Protein 5WY5 (pdb70)

Sequence (425 aa):
GPRSQKQLELKVSELVQFLLIKDQKKIPIKRADILKHVIGDYKDIFPDLFKRAAERLQYVFGYKLVELEPKSNTYILINTLEPVEMRQGTPTTGLLMIVLGLIFMKGNTLKETEAWDFLRRLPKKLITEDFVRQRYLEYRYEFQWGPRTNLELSKMKVLKFVAKVHNQDPKDWPAQYCEALADEENRARGVMTDVHRRFLQLLMTHGVLEEWDVKRLQTHCYKVHNATVDKLEDFINNINSVLESLYIEIKRGVTEDDGRPIYALVNLATTSISKMATDFAENELDLFRKALELIIDSETGFASSTNILNLVDQLKGKKMRKKEAEQVLQKFVQNKWLIEKEGEFTLHGRAILEMEQYIRETYPDAVKICNICHSLLIQGQSCETCGIRMHLPCVAKYFQSNAEPRCPHCNDYWPHEIPKVFDPE

Foldseek 3Di:
DDADPVNLVVLLVQLLVVQVVVQVVVNWAALVNSCVPGCVPVVVCVVVSVVSNQCCNCPVVNWHWDDPDVVNSITHTDHPDDDDLDAVGDPCVVVVLVVCLVCLQPPQKDDPPVVVVVPVVVVPPVVVVVCCVAQWDADPRMTHGHDRPVVPDASVSSQCVVCVVVPHRPPSPVVPVVVSVVVVVVVVD/DDDDPLRVVLVVVLVVQQKAFPVVSVVSSVVSCVVVPDDGPDVVVVQVVSQVVCVVVQWGFDWDADLPAGTIMTGTAHNDQALLVVVVPVDAQQLSVLVVLLQVCLQLPQASKAALVVSQVCQVVGDHDHDHSVVVVVSQVVCCVRQQWDDDPRIIHGGPSVCRHHQSVVCVPPVPRWAAAPVRRGTHRHADAAPVPRHTHRLLSLQVVCPPPPFDADPVPRHTGDDDRDHHDDDD

Secondary structure (DSSP, 8-state):
----HHHHHHHHHHHHSSEEEHHHHHHHHHHHHHH-------HHHHHHHHHHHHGGGTEEEEEEE-TTT--EEEEEEESSS-TTHHHHTTS-HHHHHHHHHHHHHHHHSSSS-EEHHHHHGGGTT-SSS---HHHHHHHHHHHHHTTSEEEETTEEEE-HHHHHHHHHHHHHH-TTT--B-TTT-SB-SS-EE-SSS--EE-HHHHHHHTTT-SS-B-TTT--B--S--PPPP---/----HHHHHHHHHHHHHHHHHHHHHT-PEEHHHHIIIIIGGGGGGHHHHHHHHHHHHHHHH-EEEEESSTT-SEEEEEE-S---------HHHHHHHHHHHHHHHTTT-B-HHHHHHHHHH--HHHHHHHHHHHT-EE----EE--HHHHTT--HHHHHHHHHHHHS--SSSHHHHHHHHHHHHHHHH-

InterPro domains:
  IPR001841 Zinc finger, RING-type [PS50089] (191-232)
  IPR002219 Protein kinase C-like, phorbol ester/diacylglycerol-binding domain [PS50081] (176-228)
  IPR011513 Non-structural maintenance of chromosomes element 1 [PF07574] (15-176)
  IPR011513 Non-structural maintenance of chromosomes element 1 [PTHR20973] (9-250)
  IPR013083 Zinc finger, RING/FYVE/PHD-type [G3DSA:3.30.40.10] (189-246)
  IPR014857 Non-structural maintenance of chromosomes element 1, RING C4HC3-type [PF08746] (191-231)
  IPR014857 Non-structural maintenance of chromosomes element 1, RING C4HC3-type [cd16493] (189-235)
  IPR036388 Winged helix-like DNA-binding domain superfamily [G3DSA:1.10.10.10] (91-188)

Solvent-accessible surface area: 23961 Å² total; per-residue (Å²): 92,129,53,62,135,112,74,30,31,49,31,6,5,78,1,1,23,19,0,16,18,44,16,97,158,143,58,52,5,120,101,72,61,0,61,156,99,9,2,34,99,35,125,106,49,22,92,75,0,38,154,79,0,26,80,53,0,62,72,0,0,0,31,115,24,44,51,82,114,122,201,28,84,25,29,47,9,75,63,65,11,80,109,144,54,62,149,243,66,81,114,56,35,28,68,12,6,54,16,7,1,29,3,2,68,137,57,53,45,19,150,47,92,76,24,90,99,47,27,135,164,125,129,13,49,135,47,28,102,62,13,40,224,70,48,1,63,48,115,222,120,72,18,68,32,7,85,98,11,67,162,74,14,13,52,25,88,0,1,97,41,9,4,158,102,109,74,59,48,80,142,26,0,72,92,27,59,90,59,0,48,63,16,62,106,98,122,99,255,71,126,20,52,40,3,8,29,41,0,0,4,35,0,25,98,90,9,15,18,52,52,106,50,0,72,116,16,0,42,81,3,29,146,67,109,144,73,128,53,49,104,4,101,95,1,12,91,45,0,35,53,10,0,112,43,0,44,5,48,4,61,132,11,78,16,19,53,63,8,103,19,8,17,0,5,2,21,90,36,60,96,3,63,50,24,5,36,27,61,21,48,102,4,20,25,1,0,12,54,30,0,6,61,54,0,4,104,25,113,71,0,25,8,26,29,85,92,0,14,87,44,9,108,110,18,106,26,164,154,2,142,88,136,70,0,89,131,5,2,87,87,0,43,66,55,66,3,2,42,69,109,162,32,66,5,2,7,31,12,20,0,20,10,1,9,31,38,36,1,74,128,64,42,87,150,29,29,20,79,0,39,71,69,109,44,4,4,4,22,34,28,27,7,134,91,30,50,38,76,0,15,36,29,11,0,1,154,106,5,96,123,82,110,87,23,83,0,49,116,66,82,56,129,18,68,56,139,43,34,185,60,85,95,116,184

Organism: Homo sapiens (NCBI:txid9606)

B-factor: mean 103.86, std 34.7, range [35.06, 316.31]

Radius of gyration: 24.89 Å; Cα contacts (8 Å, |Δi|>4): 593; chains: 2; bounding box: 63×69×51 Å

Nearest PDB structures (foldseek):
  5wy5-assembly1_A  TM=1.004E+00  e=4.805E-50  Homo sapiens
  7dg2-assembly1_A  TM=9.117E-01  e=5.792E-29  Xenopus laevis
  2ct0-assembly1_A  TM=8.788E-01  e=6.156E-08  Homo sapiens
  8xgc-assembly1_4  TM=6.682E-01  e=4.041E-01  Saccharomyces cerevisiae
  2fna-assembly2_B  TM=5.392E-01  e=1.896E-01  Saccharolobus solfataricus P2

GO terms:
  GO:0061630 ubiquitin protein ligase activity (F, IDA)
  GO:0030915 Smc5-Smc6 complex (C, IDA)
  GO:0046983 protein dimerization activity (F, IDA)
  GO:0061630 ubiquitin protein ligase activity (F, EXP)
  GO:0005634 nucleus (C, EXP)
  GO:0005515 protein binding (F, IPI)
  GO:0005654 nucleoplasm (C, TAS)
  GO:0005654 nucleoplasm (C, IDA)
  GO:0006974 DNA damage response (P, IMP)

CATH classification: 3.90.1150.220 (+1 more: 1.10.10.10)

Structure (mmCIF, N/CA/C/O backbone):
data_5WY5
#
_entry.id   5WY5
#
_cell.length_a   83.257
_cell.length_b   154.327
_cell.length_c   53.726
_cell.angle_alpha   90.00
_cell.angle_beta   90.00
_cell.angle_gamma   90.00
#
_symmetry.space_group_name_H-M   'P 21 21 2'
#
loop_
_entity.id
_entity.type
_entity.pdbx_description
1 polymer 'Melanoma-associated antigen G1'
2 polymer 'Non-structural maintenance of chromosomes element 1 homolog'
3 non-polymer 'MAGNESIUM ION'
4 non-polymer 'ZINC ION'
5 water water
#
loop_
_atom_site.group_PDB
_atom_site.id
_atom_site.type_symbol
_atom_site.label_atom_id
_atom_site.label_alt_id
_atom_site.label_comp_id
_atom_site.label_asym_id
_atom_site.label_entity_id
_atom_site.label_seq_id
_atom_site.pdbx_PDB_ins_code
_atom_site.Cartn_x
_atom_site.Cartn_y
_atom_site.Cartn_z
_atom_site.occupancy
_atom_site.B_iso_or_equiv
_atom_site.auth_seq_id
_atom_site.auth_comp_id
_atom_site.auth_asym_id
_atom_site.auth_atom_id
_atom_site.pdbx_PDB_model_num
ATOM 1 N N . GLY A 1 1 ? -35.393 -33.564 22.093 1.00 152.06 78 GLY B N 1
ATOM 2 C CA . GLY A 1 1 ? -35.259 -34.679 23.012 1.00 153.76 78 GLY B CA 1
ATOM 3 C C . GLY A 1 1 ? -34.604 -34.250 24.309 1.00 150.40 78 GLY B C 1
ATOM 4 O O . GLY A 1 1 ? -34.765 -33.106 24.738 1.00 154.72 78 GLY B O 1
ATOM 5 N N . PRO A 1 2 ? -33.870 -35.168 24.954 1.00 139.19 79 PRO B N 1
ATOM 6 C CA . PRO A 1 2 ? -33.100 -34.772 26.134 1.00 129.77 79 PRO B CA 1
ATOM 7 C C . PRO A 1 2 ? -31.728 -34.243 25.707 1.00 125.70 79 PRO B C 1
ATOM 8 O O . PRO A 1 2 ? -30.950 -34.973 25.087 1.00 126.73 79 PRO B O 1
ATOM 12 N N . ARG A 1 3 ? -31.449 -32.980 26.017 1.00 115.11 80 ARG B N 1
ATOM 13 C CA . ARG A 1 3 ? -30.146 -32.388 25.737 1.00 94.76 80 ARG B CA 1
ATOM 14 C C . ARG A 1 3 ? -29.450 -31.923 27.009 1.00 93.16 80 ARG B C 1
ATOM 15 O O . ARG A 1 3 ? -29.925 -31.024 27.699 1.00 98.92 80 ARG B O 1
ATOM 23 N N . SER A 1 4 ? -28.312 -32.533 27.304 1.00 83.69 81 SER B N 1
ATOM 24 C CA . SER A 1 4 ? -27.530 -32.194 28.481 1.00 73.56 81 SER B CA 1
ATOM 25 C C . SER A 1 4 ? -26.806 -30.872 28.320 1.00 70.07 81 SER B C 1
ATOM 26 O O . SER A 1 4 ? -26.735 -30.317 27.222 1.00 58.46 81 SER B O 1
ATOM 29 N N . GLN A 1 5 ? -26.217 -30.402 29.415 1.00 80.09 82 GLN B N 1
ATOM 30 C CA . GLN A 1 5 ? -25.374 -29.212 29.384 1.00 80.50 82 GLN B CA 1
ATOM 31 C C . GLN A 1 5 ? -24.420 -29.244 28.190 1.00 78.33 82 GLN B C 1
ATOM 32 O O . GLN A 1 5 ? -24.362 -28.297 27.406 1.00 71.36 82 GLN B O 1
ATOM 38 N N . LYS A 1 6 ? -23.691 -30.345 28.041 1.00 80.69 83 LYS B N 1
ATOM 39 C CA . LYS A 1 6 ? -22.687 -30.471 26.975 1.00 74.95 83 LYS B CA 1
ATOM 40 C C . LYS A 1 6 ? -23.261 -30.528 25.547 1.00 82.65 83 LYS B C 1
ATOM 41 O O . LYS A 1 6 ? -22.709 -29.910 24.628 1.00 88.53 83 LYS B O 1
ATOM 47 N N . GLN A 1 7 ? -24.348 -31.277 25.360 1.00 78.65 84 GLN B N 1
ATOM 48 C CA . GLN A 1 7 ? -25.014 -31.323 24.067 1.00 74.98 84 GLN B CA 1
ATOM 49 C C . GLN A 1 7 ? -25.190 -29.888 23.582 1.00 70.21 84 GLN B C 1
ATOM 50 O O . GLN A 1 7 ? -24.905 -29.573 22.424 1.00 82.23 84 GLN B O 1
ATOM 56 N N . LEU A 1 8 ? -25.642 -29.010 24.473 1.00 56.72 85 LEU B N 1
ATOM 57 C CA . LEU A 1 8 ? -25.881 -27.614 24.097 1.00 59.87 85 LEU B CA 1
ATOM 58 C C . LEU A 1 8 ? -24.576 -26.824 23.906 1.00 71.40 85 LEU B C 1
ATOM 59 O O . LEU A 1 8 ? -24.414 -26.109 22.919 1.00 79.18 85 LEU B O 1
ATOM 64 N N . GLU A 1 9 ? -23.655 -26.952 24.860 1.00 68.42 86 GLU B N 1
ATOM 65 C CA . GLU A 1 9 ? -22.379 -26.252 24.797 1.00 61.35 86 GLU B CA 1
ATOM 66 C C . GLU A 1 9 ? -21.709 -26.612 23.477 1.00 63.22 86 GLU B C 1
ATOM 67 O O . GLU A 1 9 ? -21.146 -25.755 22.780 1.00 66.01 86 GLU B O 1
ATOM 73 N N . LEU A 1 10 ? -21.813 -27.885 23.121 1.00 58.35 87 LEU B N 1
ATOM 74 C CA . LEU A 1 10 ? -21.337 -28.347 21.827 1.00 59.97 87 LEU B CA 1
ATOM 75 C C . LEU A 1 10 ? -22.004 -27.611 20.669 1.00 65.98 87 LEU B C 1
ATOM 76 O O . LEU A 1 10 ? -21.355 -27.232 19.689 1.00 67.03 87 LEU B O 1
ATOM 81 N N . LYS A 1 11 ? -23.305 -27.410 20.783 1.00 67.98 88 LYS B N 1
ATOM 82 C CA . LYS A 1 11 ? -24.020 -26.729 19.731 1.00 74.56 88 LYS B CA 1
ATOM 83 C C . LYS A 1 11 ? -23.547 -25.293 19.592 1.00 79.37 88 LYS B C 1
ATOM 84 O O . LYS A 1 11 ? -23.224 -24.867 18.481 1.00 91.58 88 LYS B O 1
ATOM 90 N N . VAL A 1 12 ? -23.498 -24.539 20.693 1.00 72.71 89 VAL B N 1
ATOM 91 C CA . VAL A 1 12 ? -23.051 -23.147 20.576 1.00 70.78 89 VAL B CA 1
ATOM 92 C C . VAL A 1 12 ? -21.639 -23.132 20.019 1.00 68.12 89 VAL B C 1
ATOM 93 O O . VAL A 1 12 ? -21.309 -22.320 19.152 1.00 71.05 89 VAL B O 1
ATOM 97 N N . SER A 1 13 ? -20.816 -24.058 20.491 1.00 63.24 90 SER B N 1
ATOM 98 C CA . SER A 1 13 ? -19.454 -24.131 19.997 1.00 64.44 90 SER B CA 1
ATOM 99 C C . SER A 1 13 ? -19.465 -24.276 18.476 1.00 61.53 90 SER B C 1
ATOM 100 O O . SER A 1 13 ? -18.740 -23.581 17.763 1.00 63.08 90 SER B O 1
ATOM 103 N N . GLU A 1 14 ? -20.309 -25.178 17.993 1.00 59.98 91 GLU B N 1
ATOM 104 C CA . GLU A 1 14 ? -20.435 -25.457 16.573 1.00 62.17 91 GLU B CA 1
ATOM 105 C C . GLU A 1 14 ? -20.755 -24.160 15.838 1.00 68.93 91 GLU B C 1
ATOM 106 O O . GLU A 1 14 ? -20.192 -23.853 14.770 1.00 71.53 91 GLU B O 1
ATOM 112 N N . LEU A 1 15 ? -21.653 -23.388 16.438 1.00 65.85 92 LEU B N 1
ATOM 113 C CA . LEU A 1 15 ? -22.150 -22.175 15.811 1.00 64.00 92 LEU B CA 1
ATOM 114 C C . LEU A 1 15 ? -21.072 -21.090 15.787 1.00 72.03 92 LEU B C 1
ATOM 115 O O . LEU A 1 15 ? -20.833 -20.459 14.756 1.00 74.37 92 LEU B O 1
ATOM 120 N N . VAL A 1 16 ? -20.403 -20.885 16.915 1.00 73.09 93 VAL B N 1
ATOM 121 C CA . VAL A 1 16 ? -19.327 -19.906 16.946 1.00 71.77 93 VAL B CA 1
ATOM 122 C C . VAL A 1 16 ? -18.216 -20.304 15.989 1.00 68.41 93 VAL B C 1
ATOM 123 O O . VAL A 1 16 ? -17.477 -19.445 15.513 1.00 70.95 93 VAL B O 1
ATOM 127 N N . GLN A 1 17 ? -18.082 -21.598 15.710 1.00 63.55 94 GLN B N 1
ATOM 128 C CA . GLN A 1 17 ? -17.075 -22.009 14.747 1.00 63.42 94 GLN B CA 1
ATOM 129 C C . GLN A 1 17 ? -17.556 -21.581 13.392 1.00 62.97 94 GLN B C 1
ATOM 130 O O . GLN A 1 17 ? -16.858 -20.880 12.657 1.00 63.30 94 GLN B O 1
ATOM 136 N N . PHE A 1 18 ? -18.775 -21.985 13.080 1.00 65.62 95 PHE B N 1
ATOM 137 C CA . PHE A 1 18 ? -19.383 -21.624 11.815 1.00 70.41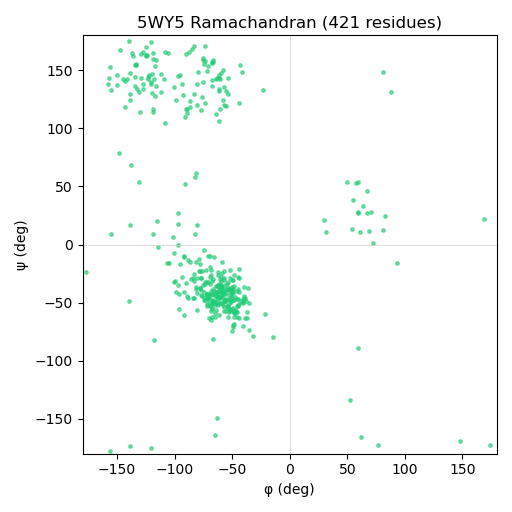 95 PHE B CA 1
ATOM 138 C C . PHE A 1 18 ? -19.171 -20.143 11.521 1.00 67.44 95 PHE B C 1
ATOM 139 O O . PHE A 1 18 ? -18.587 -19.767 10.505 1.00 65.67 95 PHE B O 1
ATOM 147 N N . LEU A 1 19 ? -19.635 -19.299 12.428 1.00 66.18 96 LEU B N 1
ATOM 148 C CA . LEU A 1 19 ? -19.493 -17.866 12.245 1.00 67.14 96 LEU B CA 1
ATOM 149 C C . LEU A 1 19 ? -18.040 -17.486 11.989 1.00 64.43 96 LEU B C 1
ATOM 150 O O . LEU A 1 19 ? -17.731 -16.840 11.001 1.00 68.70 96 LEU B O 1
ATOM 155 N N . LEU A 1 20 ? -17.152 -17.898 12.885 1.00 67.65 97 LEU B N 1
ATOM 156 C CA . LEU A 1 20 ? -15.746 -17.550 12.775 1.00 69.29 97 LEU B CA 1
ATOM 157 C C . LEU A 1 20 ? -15.280 -17.847 11.367 1.00 78.66 97 LEU B C 1
ATOM 158 O O . LEU A 1 20 ? -14.755 -16.968 10.676 1.00 90.37 97 LEU B O 1
ATOM 163 N N . ILE A 1 21 ? -15.496 -19.089 10.942 1.00 75.29 98 ILE B N 1
ATOM 164 C CA . ILE A 1 21 ? -15.003 -19.557 9.648 1.00 83.39 98 ILE B CA 1
ATOM 165 C C . ILE A 1 21 ? -15.519 -18.718 8.487 1.00 87.05 98 ILE B C 1
ATOM 166 O O . ILE A 1 21 ? -14.747 -18.247 7.648 1.00 99.27 98 ILE B O 1
ATOM 171 N N . LYS A 1 22 ? -16.829 -18.544 8.436 1.00 72.74 99 LYS B N 1
ATOM 172 C CA . LYS A 1 22 ? -17.422 -17.677 7.443 1.00 72.12 99 LYS B CA 1
ATOM 173 C C . LYS A 1 22 ? -16.836 -16.267 7.445 1.00 79.92 99 LYS B C 1
ATOM 174 O O . LYS A 1 22 ? -16.396 -15.785 6.406 1.00 88.18 99 LYS B O 1
ATOM 180 N N . ASP A 1 23 ? -16.814 -15.596 8.591 1.00 83.41 100 ASP B N 1
ATOM 181 C CA . ASP A 1 23 ? -16.422 -14.191 8.569 1.00 95.81 100 ASP B CA 1
ATOM 182 C C . ASP A 1 23 ? -15.100 -13.946 7.854 1.00 102.42 100 ASP B C 1
ATOM 183 O O . ASP A 1 23 ? -14.899 -12.868 7.300 1.00 114.81 100 ASP B O 1
ATOM 188 N N . GLN A 1 24 ? -14.199 -14.926 7.866 1.00 94.98 101 GLN B N 1
ATOM 189 C CA . GLN A 1 24 ? -12.960 -14.807 7.098 1.00 95.32 101 GLN B CA 1
ATOM 190 C C . GLN A 1 24 ? -13.276 -14.424 5.649 1.00 97.06 101 GLN B C 1
ATOM 191 O O . GLN A 1 24 ? -12.703 -13.494 5.073 1.00 96.83 101 GLN B O 1
ATOM 197 N N . LYS A 1 25 ? -14.213 -15.156 5.072 1.00 98.26 102 LYS B N 1
ATOM 198 C CA . LYS A 1 25 ? -14.658 -14.927 3.714 1.00 107.70 102 LYS B CA 1
ATOM 199 C C . LYS A 1 25 ? -15.365 -13.575 3.597 1.00 106.38 102 LYS B C 1
ATOM 200 O O . LYS A 1 25 ? -15.635 -13.108 2.495 1.00 110.07 102 LYS B O 1
ATOM 206 N N . LYS A 1 26 ? -15.650 -12.948 4.736 1.00 101.89 103 LYS B N 1
ATOM 207 C CA . LYS A 1 26 ? -16.448 -11.719 4.772 1.00 95.96 103 LYS B CA 1
ATOM 208 C C . LYS A 1 26 ? -17.726 -11.904 3.964 1.00 104.38 103 LYS B C 1
ATOM 209 O O . LYS A 1 26 ? -18.041 -11.087 3.098 1.00 104.83 103 LYS B O 1
ATOM 215 N N . ILE A 1 27 ? -18.472 -12.960 4.289 1.00 110.59 104 ILE B N 1
ATOM 216 C CA . ILE A 1 27 ? -19.477 -13.525 3.390 1.00 119.75 104 ILE B CA 1
ATOM 217 C C . ILE A 1 27 ? -20.478 -12.540 2.769 1.00 128.40 104 ILE B C 1
ATOM 218 O O . ILE A 1 27 ? -20.366 -12.229 1.579 1.00 137.52 104 ILE B O 1
ATOM 223 N N . PRO A 1 28 ? -21.464 -12.048 3.552 1.00 125.71 105 PRO B N 1
ATOM 224 C CA . PRO A 1 28 ? -21.860 -12.268 4.956 1.00 120.58 105 PRO B CA 1
ATOM 225 C C . PRO A 1 28 ? -22.819 -13.454 5.180 1.00 111.01 105 PRO B C 1
ATOM 226 O O . PRO A 1 28 ? -23.433 -13.955 4.236 1.00 110.25 105 PRO B O 1
ATOM 230 N N . ILE A 1 29 ? -22.964 -13.858 6.442 1.00 103.46 106 ILE B N 1
ATOM 231 C CA . ILE A 1 29 ? -23.639 -15.108 6.817 1.00 99.40 106 ILE B CA 1
ATOM 232 C C . ILE A 1 29 ? -25.168 -15.030 6.908 1.00 94.20 106 ILE B C 1
ATOM 233 O O . ILE A 1 29 ? -25.711 -14.153 7.583 1.00 95.04 106 ILE B O 1
ATOM 238 N N . LYS A 1 30 ? -25.850 -15.970 6.249 1.00 91.30 107 LYS B N 1
ATOM 239 C CA . LYS A 1 30 ? -27.322 -16.007 6.221 1.00 100.51 107 LYS B CA 1
ATOM 240 C C . LYS A 1 30 ? -27.971 -16.880 7.312 1.00 102.52 107 LYS B C 1
ATOM 241 O O . LYS A 1 30 ? -27.629 -18.052 7.481 1.00 104.38 107 LYS B O 1
ATOM 247 N N . ARG A 1 31 ? -28.926 -16.297 8.029 1.00 100.17 108 ARG B N 1
ATOM 248 C CA . ARG A 1 31 ? -29.627 -16.983 9.107 1.00 102.57 108 ARG B CA 1
ATOM 249 C C . ARG A 1 31 ? -30.158 -18.358 8.681 1.00 99.06 108 ARG B C 1
ATOM 250 O O . ARG A 1 31 ? -30.150 -19.320 9.462 1.00 97.29 108 ARG B O 1
ATOM 258 N N . ALA A 1 32 ? -30.612 -18.453 7.438 1.00 94.27 109 ALA B N 1
ATOM 259 C CA . ALA A 1 32 ? -31.079 -19.726 6.914 1.00 96.65 109 ALA B CA 1
ATOM 260 C C . ALA A 1 32 ? -29.907 -20.672 6.695 1.00 99.65 109 ALA B C 1
ATOM 261 O O . ALA A 1 32 ? -29.984 -21.853 7.025 1.00 102.18 109 ALA B O 1
ATOM 263 N N . ASP A 1 33 ? -28.820 -20.154 6.137 1.00 104.77 110 ASP B N 1
ATOM 264 C CA . ASP A 1 33 ? -27.608 -20.951 6.007 1.00 103.80 110 ASP B CA 1
ATOM 265 C C . ASP A 1 33 ? -27.141 -21.405 7.375 1.00 93.65 110 ASP B C 1
ATOM 266 O O . ASP A 1 33 ? -26.717 -22.546 7.531 1.00 99.39 110 ASP B O 1
ATOM 271 N N . ILE A 1 34 ? -27.231 -20.515 8.361 1.00 81.24 111 ILE B N 1
ATOM 272 C CA . ILE A 1 34 ? -26.938 -20.874 9.741 1.00 79.26 111 ILE B CA 1
ATOM 273 C C . ILE A 1 34 ? -27.869 -21.991 10.186 1.00 75.72 111 ILE B C 1
ATOM 274 O O . ILE A 1 34 ? -27.493 -22.877 10.960 1.00 73.20 111 ILE B O 1
ATOM 279 N N . LEU A 1 35 ? -29.102 -21.940 9.705 1.00 67.91 112 LEU B N 1
ATOM 280 C CA . LEU A 1 35 ? -30.113 -22.832 10.233 1.00 72.44 112 LEU B CA 1
ATOM 281 C C . LEU A 1 35 ? -30.024 -24.228 9.607 1.00 78.74 112 LEU B C 1
ATOM 282 O O . LEU A 1 35 ? -30.239 -25.241 10.278 1.00 80.08 112 LEU B O 1
ATOM 287 N N . LYS A 1 36 ? -29.687 -24.265 8.323 1.00 85.97 113 LYS B N 1
ATOM 288 C CA . LYS A 1 36 ? -29.537 -25.514 7.598 1.00 96.91 113 LYS B CA 1
ATOM 289 C C . LYS A 1 36 ? -28.317 -26.258 8.090 1.00 97.88 113 LYS B C 1
ATOM 290 O O . LYS A 1 36 ? -28.369 -27.457 8.348 1.00 106.81 113 LYS B O 1
ATOM 296 N N . HIS A 1 37 ? -27.215 -25.535 8.229 1.00 95.01 114 HIS B N 1
ATOM 297 C CA . HIS A 1 37 ? -25.916 -26.184 8.351 1.00 96.64 114 HIS B CA 1
ATOM 298 C C . HIS A 1 37 ? -25.408 -26.371 9.768 1.00 94.15 114 HIS B C 1
ATOM 299 O O . HIS A 1 37 ? -24.316 -26.910 9.964 1.00 94.47 114 HIS B O 1
ATOM 306 N N . VAL A 1 38 ? -26.179 -25.932 10.758 1.00 89.73 115 VAL B N 1
ATOM 307 C CA . VAL A 1 38 ? -25.739 -26.117 12.137 1.00 81.85 115 VAL B CA 1
ATOM 308 C C . VAL A 1 38 ? -26.839 -26.516 13.108 1.00 74.77 115 VAL B C 1
ATOM 309 O O . VAL A 1 38 ? -26.668 -27.457 13.870 1.00 74.03 115 VAL B O 1
ATOM 313 N N . ILE A 1 39 ? -27.964 -25.816 13.079 1.00 70.47 116 ILE B N 1
ATOM 314 C CA . ILE A 1 39 ? -29.005 -26.059 14.065 1.00 78.61 116 ILE B CA 1
ATOM 315 C C . ILE A 1 39 ? -29.650 -27.438 13.913 1.00 93.69 116 ILE B C 1
ATOM 316 O O . ILE A 1 39 ? -29.748 -28.199 14.878 1.00 96.46 116 ILE B O 1
ATOM 321 N N . GLY A 1 40 ? -30.078 -27.774 12.704 1.00 97.65 117 GLY B N 1
ATOM 322 C CA . GLY A 1 40 ? -30.833 -28.996 12.541 1.00 99.36 117 GLY B CA 1
ATOM 323 C C . GLY A 1 40 ? -31.982 -28.971 13.533 1.00 102.50 117 GLY B C 1
ATOM 324 O O . GLY A 1 40 ? -32.651 -27.949 13.690 1.00 103.58 117 GLY B O 1
ATOM 325 N N . ASP A 1 41 ? -32.183 -30.084 14.230 1.00 105.56 118 ASP B N 1
ATOM 326 C CA . ASP A 1 41 ? -33.344 -30.278 15.098 1.00 109.07 118 ASP B CA 1
ATOM 327 C C . ASP A 1 41 ? -33.361 -29.402 16.354 1.00 102.33 118 ASP B C 1
ATOM 328 O O . ASP A 1 41 ? -34.365 -29.350 17.058 1.00 102.03 118 ASP B O 1
ATOM 333 N N . TYR A 1 42 ? -32.256 -28.717 16.634 1.00 98.60 119 TYR B N 1
ATOM 334 C CA . TYR A 1 42 ? -32.175 -27.848 17.810 1.00 94.54 119 TYR B CA 1
ATOM 335 C C . TYR A 1 42 ? -32.824 -26.489 17.566 1.00 91.30 119 TYR B C 1
ATOM 336 O O . TYR A 1 42 ? -32.589 -25.543 18.308 1.00 91.64 119 TYR B O 1
ATOM 345 N N . LYS A 1 43 ? -33.638 -26.395 16.523 1.00 89.75 120 LYS B N 1
ATOM 346 C CA . LYS A 1 43 ? -34.242 -25.124 16.156 1.00 89.58 120 LYS B CA 1
ATOM 347 C C . LYS A 1 43 ? -35.062 -24.519 17.289 1.00 87.51 120 LYS B C 1
ATOM 348 O O . LYS A 1 43 ? -34.979 -23.317 17.544 1.00 86.38 120 LYS B O 1
ATOM 354 N N . ASP A 1 44 ? -35.836 -25.357 17.973 1.00 90.67 121 ASP B N 1
ATOM 355 C CA . ASP A 1 44 ? -36.768 -24.902 19.009 1.00 93.17 121 ASP B CA 1
ATOM 356 C C . ASP A 1 44 ? -36.159 -23.957 20.055 1.00 90.58 121 ASP B C 1
ATOM 357 O O . ASP A 1 44 ? -36.857 -23.095 20.602 1.00 93.29 121 ASP B O 1
ATOM 362 N N . ILE A 1 45 ? -34.864 -24.119 20.325 1.00 80.63 122 ILE B N 1
ATOM 363 C CA . ILE A 1 45 ? -34.188 -23.365 21.373 1.00 78.06 122 ILE B CA 1
ATOM 364 C C . ILE A 1 45 ? -33.113 -22.450 20.787 1.00 90.74 122 ILE B C 1
ATOM 365 O O . ILE A 1 45 ? -32.194 -22.008 21.479 1.00 95.63 122 ILE B O 1
ATOM 370 N N . PHE A 1 46 ? -33.231 -22.165 19.502 1.00 94.09 123 PHE B N 1
ATOM 371 C CA . PHE A 1 46 ? -32.178 -21.459 18.791 1.00 89.95 123 PHE B CA 1
ATOM 372 C C . PHE A 1 46 ? -31.882 -20.047 19.298 1.00 84.38 123 PHE B C 1
ATOM 373 O O . PHE A 1 46 ? -30.737 -19.725 19.567 1.00 79.07 123 PHE B O 1
ATOM 381 N N . PRO A 1 47 ? -32.906 -19.190 19.418 1.00 92.70 124 PRO B N 1
ATOM 382 C CA . PRO A 1 47 ? -32.563 -17.803 19.757 1.00 96.04 124 PRO B CA 1
ATOM 383 C C . PRO A 1 47 ? -31.656 -17.729 20.992 1.00 97.79 124 PRO B C 1
ATOM 384 O O . PRO A 1 47 ? -30.615 -17.079 20.936 1.00 96.34 124 PRO B O 1
ATOM 388 N N . ASP A 1 48 ? -32.039 -18.396 22.078 1.00 101.48 125 ASP B N 1
ATOM 389 C CA . ASP A 1 48 ? -31.184 -18.508 23.259 1.00 98.43 125 ASP B CA 1
ATOM 390 C C . ASP A 1 48 ? -29.793 -19.025 22.875 1.00 88.96 125 ASP B C 1
ATOM 391 O O . ASP A 1 48 ? -28.761 -18.531 23.349 1.00 90.96 125 ASP B O 1
ATOM 396 N N . LEU A 1 49 ? -29.781 -20.025 22.006 1.00 79.15 126 LEU B N 1
ATOM 397 C CA . LEU A 1 49 ? -28.549 -20.628 21.520 1.00 73.57 126 LEU B CA 1
ATOM 398 C C . LEU A 1 49 ? -27.671 -19.607 20.794 1.00 75.91 126 LEU B C 1
ATOM 399 O O . LEU A 1 49 ? -26.483 -19.483 21.070 1.00 78.17 126 LEU B O 1
ATOM 404 N N . PHE A 1 50 ? -28.270 -18.889 19.852 1.00 82.88 127 PHE B N 1
ATOM 405 C CA . PHE A 1 50 ? -27.625 -17.787 19.140 1.00 82.38 127 PHE B CA 1
ATOM 406 C C . PHE A 1 50 ? -26.998 -16.793 20.120 1.00 86.04 127 PHE B C 1
ATOM 407 O O . PHE A 1 50 ? -25.791 -16.515 20.053 1.00 87.00 127 PHE B O 1
ATOM 415 N N . LYS A 1 51 ? -27.824 -16.274 21.032 1.00 85.50 128 LYS B N 1
ATOM 416 C CA . LYS A 1 51 ? -27.367 -15.388 22.108 1.00 85.19 128 LYS B CA 1
ATOM 417 C C . LYS A 1 51 ? -26.038 -15.835 22.709 1.00 80.35 128 LYS B C 1
ATOM 418 O O . LYS A 1 51 ? -25.121 -15.033 22.908 1.00 75.10 128 LYS B O 1
ATOM 424 N N . ARG A 1 52 ? -25.947 -17.123 23.003 1.00 84.07 129 ARG B N 1
ATOM 425 C CA . ARG A 1 52 ? -24.723 -17.695 23.537 1.00 85.04 129 ARG B CA 1
ATOM 426 C C . ARG A 1 52 ? -23.574 -17.591 22.541 1.00 84.00 129 ARG B C 1
ATOM 427 O O . ARG A 1 52 ? -22.472 -17.147 22.878 1.00 86.34 129 ARG B O 1
ATOM 435 N N . ALA A 1 53 ? -23.830 -18.024 21.315 1.00 78.37 130 ALA B N 1
ATOM 436 C CA . ALA A 1 53 ? -22.827 -17.911 20.281 1.00 72.67 130 ALA B CA 1
ATOM 437 C C . ALA A 1 53 ? -22.309 -16.488 20.330 1.00 73.38 130 ALA B C 1
ATOM 438 O O . ALA A 1 53 ? -21.116 -16.247 20.543 1.00 73.17 130 ALA B O 1
ATOM 440 N N . ALA A 1 54 ? -23.232 -15.547 20.163 1.00 71.60 131 ALA B N 1
ATOM 441 C CA . ALA A 1 54 ? -22.896 -14.128 20.142 1.00 76.58 131 ALA B CA 1
ATOM 442 C C . ALA A 1 54 ? -21.931 -13.716 21.253 1.00 78.54 131 ALA B C 1
ATOM 443 O O . ALA A 1 54 ? -20.887 -13.099 20.989 1.00 75.70 131 ALA B O 1
ATOM 445 N N . GLU A 1 55 ? -22.295 -14.056 22.490 1.00 80.06 132 GLU B N 1
ATOM 446 C CA . GLU A 1 55 ? -21.493 -13.690 23.650 1.00 73.88 132 GLU B CA 1
ATOM 447 C C . GLU A 1 55 ? -20.130 -14.378 23.615 1.00 67.73 132 GLU B C 1
ATOM 448 O O . GLU A 1 55 ? -19.102 -13.708 23.594 1.00 72.32 132 GLU B O 1
ATOM 454 N N . ARG A 1 56 ? -20.105 -15.704 23.589 1.00 59.36 133 ARG B N 1
ATOM 455 C CA . ARG A 1 56 ? -18.822 -16.383 23.464 1.00 63.35 133 ARG B CA 1
ATOM 456 C C . ARG A 1 56 ? -18.034 -15.749 22.316 1.00 65.13 133 ARG B C 1
ATOM 457 O O . ARG A 1 56 ? -16.865 -15.388 22.466 1.00 62.89 133 ARG B O 1
ATOM 465 N N . LEU A 1 57 ? -18.699 -15.578 21.180 1.00 68.40 134 LEU B N 1
ATOM 466 C CA . LEU A 1 57 ? -18.054 -14.992 20.022 1.00 75.18 134 LEU B CA 1
ATOM 467 C C . LEU A 1 57 ? -17.373 -13.693 20.432 1.00 82.60 134 LEU B C 1
ATOM 468 O O . LEU A 1 57 ? -16.191 -13.461 20.146 1.00 85.66 134 LEU B O 1
ATOM 473 N N . GLN A 1 58 ? -18.118 -12.854 21.135 1.00 87.19 135 GLN B N 1
ATOM 474 C CA . GLN A 1 58 ? -17.558 -11.609 21.640 1.00 90.02 135 GLN B CA 1
ATOM 475 C C . GLN A 1 58 ? -16.539 -11.842 22.740 1.00 85.25 135 GLN B C 1
ATOM 476 O O . GLN A 1 58 ? -15.421 -11.344 22.685 1.00 85.36 135 GLN B O 1
ATOM 482 N N . TYR A 1 59 ? -16.942 -12.586 23.757 1.00 78.10 136 TYR B N 1
ATOM 483 C CA . TYR A 1 59 ? -16.146 -12.649 24.962 1.00 75.18 136 TYR B CA 1
ATOM 484 C C . TYR A 1 59 ? -14.820 -13.353 24.804 1.00 77.35 136 TYR B C 1
ATOM 485 O O . TYR A 1 59 ? -13.828 -12.939 25.393 1.00 81.10 136 TYR B O 1
ATOM 494 N N . VAL A 1 60 ? -14.801 -14.447 24.058 1.00 73.07 137 VAL B N 1
ATOM 495 C CA . VAL A 1 60 ? -13.571 -15.209 23.972 1.00 72.85 137 VAL B CA 1
ATOM 496 C C . VAL A 1 60 ? -12.694 -14.718 22.811 1.00 70.89 137 VAL B C 1
ATOM 497 O O . VAL A 1 60 ? -11.465 -14.701 22.914 1.00 71.88 137 VAL B O 1
ATOM 501 N N . PHE A 1 61 ? -13.314 -14.268 21.727 1.00 61.95 138 PHE B N 1
ATOM 502 C CA . PHE A 1 61 ? -12.527 -13.854 20.566 1.00 63.01 138 PHE B CA 1
ATOM 503 C C . PHE A 1 61 ? -12.647 -12.382 20.292 1.00 72.00 138 PHE B C 1
ATOM 504 O O . PHE A 1 61 ? -12.041 -11.863 19.357 1.00 70.23 138 PHE B O 1
ATOM 512 N N . GLY A 1 62 ? -13.456 -11.712 21.094 1.00 80.37 139 GLY B N 1
ATOM 513 C CA . GLY A 1 62 ? -13.684 -10.301 20.894 1.00 83.52 139 GLY B CA 1
ATOM 514 C C . GLY A 1 62 ? -14.221 -10.015 19.509 1.00 85.49 139 GLY B C 1
ATOM 515 O O . GLY A 1 62 ? -13.654 -9.195 18.791 1.00 93.66 139 GLY B O 1
ATOM 516 N N . TYR A 1 63 ? -15.303 -10.686 19.121 1.00 78.04 140 TYR B N 1
ATOM 517 C CA . TYR A 1 63 ? -16.016 -10.306 17.899 1.00 76.77 140 TYR B CA 1
ATOM 518 C C . TYR A 1 63 ? -17.461 -9.901 18.182 1.00 81.67 140 TYR B C 1
ATOM 519 O O . TYR A 1 63 ? -18.200 -10.623 18.855 1.00 91.16 140 TYR B O 1
ATOM 528 N N . LYS A 1 64 ? -17.880 -8.759 17.654 1.00 81.15 141 LYS B N 1
ATOM 529 C CA . LYS A 1 64 ? -19.284 -8.391 17.754 1.00 85.78 141 LYS B CA 1
ATOM 530 C C . LYS A 1 64 ? -20.051 -8.951 16.558 1.00 88.16 141 LYS B C 1
ATOM 531 O O . LYS A 1 64 ? -19.777 -8.597 15.410 1.00 93.18 141 LYS B O 1
ATOM 537 N N . LEU A 1 65 ? -20.993 -9.848 16.829 1.00 82.13 142 LEU B N 1
ATOM 538 C CA . LEU A 1 65 ? -21.863 -10.367 15.784 1.00 76.47 142 LEU B CA 1
ATOM 539 C C . LEU A 1 65 ? -22.963 -9.356 15.548 1.00 77.53 142 LEU B C 1
ATOM 540 O O . LEU A 1 65 ? -23.726 -9.036 16.457 1.00 69.37 142 LEU B O 1
ATOM 545 N N . VAL A 1 66 ? -23.039 -8.848 14.325 1.00 90.67 143 VAL B N 1
ATOM 546 C CA . VAL A 1 66 ? -24.001 -7.802 14.002 1.00 94.54 143 VAL B CA 1
ATOM 547 C C . VAL A 1 66 ? -24.779 -8.073 12.728 1.00 101.00 143 VAL B C 1
ATOM 548 O O . VAL A 1 66 ? -24.201 -8.449 11.709 1.00 105.74 143 VAL B O 1
ATOM 552 N N . GLU A 1 67 ? -26.092 -7.879 12.787 1.00 101.24 144 GLU B N 1
ATOM 553 C CA . GLU A 1 67 ? -26.884 -7.862 11.573 1.00 104.56 144 GLU B CA 1
ATOM 554 C C . GLU A 1 67 ? -26.407 -6.602 10.884 1.00 105.44 144 GLU B C 1
ATOM 555 O O . GLU A 1 67 ? -26.212 -5.585 11.543 1.00 105.86 144 GLU B O 1
ATOM 561 N N . LEU A 1 68 ? -26.181 -6.656 9.577 1.00 108.22 145 LEU B N 1
ATOM 562 C CA . LEU A 1 68 ? -25.592 -5.499 8.900 1.00 114.38 145 LEU B CA 1
ATOM 563 C C . LEU A 1 68 ? -26.631 -4.441 8.533 1.00 117.99 145 LEU B C 1
ATOM 564 O O . LEU A 1 68 ? -26.422 -3.250 8.762 1.00 123.94 145 LEU B O 1
ATOM 569 N N . GLU A 1 69 ? -27.747 -4.875 7.967 1.00 113.16 146 GLU B N 1
ATOM 570 C CA . GLU A 1 69 ? -28.867 -3.975 7.769 1.00 120.49 146 GLU B CA 1
ATOM 571 C C . GLU A 1 69 ? -29.976 -4.444 8.710 1.00 128.60 146 GLU B C 1
ATOM 572 O O . GLU A 1 69 ? -30.071 -5.633 9.005 1.00 129.57 146 GLU B O 1
ATOM 578 N N . PRO A 1 70 ? -30.785 -3.509 9.233 1.00 132.83 147 PRO B N 1
ATOM 579 C CA . PRO A 1 70 ? -31.903 -3.913 10.094 1.00 130.48 147 PRO B CA 1
ATOM 580 C C . PRO A 1 70 ? -32.866 -4.801 9.320 1.00 125.15 147 PRO B C 1
ATOM 581 O O . PRO A 1 70 ? -33.246 -4.461 8.197 1.00 119.82 147 PRO B O 1
ATOM 585 N N . LYS A 1 71 ? -33.247 -5.929 9.910 1.00 127.28 148 LYS B N 1
ATOM 586 C CA . LYS A 1 71 ? -34.132 -6.876 9.241 1.00 132.65 148 LYS B CA 1
ATOM 587 C C . LYS A 1 71 ? -33.452 -7.442 7.997 1.00 126.58 148 LYS B C 1
ATOM 588 O O . LYS A 1 71 ? -34.100 -7.726 6.990 1.00 122.78 148 LYS B O 1
ATOM 594 N N . SER A 1 72 ? -32.135 -7.589 8.080 1.00 125.30 149 SER B N 1
ATOM 595 C CA . SER A 1 72 ? -31.352 -8.226 7.030 1.00 123.61 149 SER B CA 1
ATOM 596 C C . SER A 1 72 ? -31.549 -9.729 7.017 1.00 125.44 149 SER B C 1
ATOM 597 O O . SER A 1 72 ? -31.508 -10.351 5.956 1.00 126.00 149 SER B O 1
ATOM 600 N N . ASN A 1 73 ? -31.747 -10.309 8.201 1.00 123.50 150 ASN B N 1
ATOM 601 C CA . ASN A 1 73 ? -31.648 -11.753 8.369 1.00 117.44 150 ASN B CA 1
ATOM 602 C C . ASN A 1 73 ? -30.256 -12.187 7.963 1.00 106.15 150 ASN B C 1
ATOM 603 O O . ASN A 1 73 ? -30.060 -13.311 7.510 1.00 108.59 150 ASN B O 1
ATOM 608 N N . THR A 1 74 ? -29.293 -11.283 8.101 1.00 95.66 151 THR B N 1
ATOM 609 C CA . THR A 1 74 ? -27.911 -11.599 7.757 1.00 90.95 151 THR B CA 1
ATOM 610 C C . THR A 1 74 ? -26.919 -10.936 8.711 1.00 87.46 151 THR B C 1
ATOM 611 O O . THR A 1 74 ? -27.107 -9.790 9.124 1.00 86.81 151 THR B O 1
ATOM 615 N N . TYR A 1 75 ? -25.864 -11.665 9.064 1.00 87.46 152 TYR B N 1
ATOM 616 C CA . TYR A 1 75 ? -24.954 -11.210 10.110 1.00 88.20 152 TYR B CA 1
ATOM 617 C C . TYR A 1 75 ? -23.501 -11.134 9.674 1.00 86.01 152 TYR B C 1
ATOM 618 O O . TYR A 1 75 ? -23.112 -11.721 8.669 1.00 83.60 152 TYR B O 1
ATOM 627 N N . ILE A 1 76 ? -22.701 -10.412 10.448 1.00 86.50 153 ILE B N 1
ATOM 628 C CA . ILE A 1 76 ? -21.305 -10.220 10.110 1.00 91.16 153 ILE B CA 1
ATOM 629 C C . ILE A 1 76 ? -20.470 -10.113 11.386 1.00 91.69 153 ILE B C 1
ATOM 630 O O . ILE A 1 76 ? -21.013 -9.967 12.484 1.00 92.46 153 ILE B O 1
ATOM 635 N N . LEU A 1 77 ? -19.152 -10.199 11.247 1.00 88.13 154 LEU B N 1
ATOM 636 C CA . LEU A 1 77 ? -18.285 -10.087 12.412 1.00 85.00 154 LEU B CA 1
ATOM 637 C C . LEU A 1 77 ? -17.474 -8.815 12.381 1.00 86.18 154 LEU B C 1
ATOM 638 O O . LEU A 1 77 ? -16.846 -8.466 11.373 1.00 88.72 154 LEU B O 1
ATOM 643 N N . ILE A 1 78 ? -17.512 -8.125 13.512 1.00 86.14 155 ILE B N 1
ATOM 644 C CA . ILE A 1 78 ? -16.843 -6.850 13.687 1.00 89.58 155 ILE B CA 1
ATOM 645 C C . ILE A 1 78 ? -15.790 -7.028 14.756 1.00 95.16 155 ILE B C 1
ATOM 646 O O . ILE A 1 78 ? -16.052 -7.642 15.793 1.00 101.16 155 ILE B O 1
ATOM 651 N N . ASN A 1 79 ? -14.601 -6.488 14.518 1.00 94.28 156 ASN B N 1
ATOM 652 C CA . ASN A 1 79 ? -13.530 -6.616 15.493 1.00 90.77 156 ASN B CA 1
ATOM 653 C C . ASN A 1 79 ? -13.611 -5.503 16.533 1.00 91.50 156 ASN B C 1
ATOM 654 O O . ASN A 1 79 ? -13.604 -4.328 16.169 1.00 101.42 156 ASN B O 1
ATOM 659 N N . THR A 1 80 ? -13.700 -5.874 17.815 1.00 83.99 157 THR B N 1
ATOM 660 C CA . THR A 1 80 ? -13.785 -4.902 18.915 1.00 94.87 157 THR B CA 1
ATOM 661 C C . THR A 1 80 ? -12.438 -4.239 19.215 1.00 109.51 157 THR B C 1
ATOM 662 O O . THR A 1 80 ? -12.365 -3.064 19.602 1.00 118.77 157 THR B O 1
ATOM 666 N N . LEU A 1 81 ? -11.378 -5.019 19.051 1.00 108.99 158 LEU B N 1
ATOM 667 C CA . LEU A 1 81 ? -10.014 -4.538 19.184 1.00 112.28 158 LEU B CA 1
ATOM 668 C C . LEU A 1 81 ? -9.664 -3.712 17.930 1.00 126.99 158 LEU B C 1
ATOM 669 O O . LEU A 1 81 ? -10.315 -3.867 16.899 1.00 128.29 158 LEU B O 1
ATOM 674 N N . GLU A 1 82 ? -8.677 -2.821 17.967 1.00 123.98 159 GLU B N 1
ATOM 675 C CA . GLU A 1 82 ? -7.843 -2.445 19.097 1.00 136.94 159 GLU B CA 1
ATOM 676 C C . GLU A 1 82 ? -6.930 -1.321 18.604 1.00 139.28 159 GLU B C 1
ATOM 677 O O . GLU A 1 82 ? -6.448 -0.520 19.400 1.00 140.57 159 GLU B O 1
ATOM 683 N N . PRO A 1 83 ? -6.694 -1.248 17.282 1.00 140.16 160 PRO B N 1
ATOM 684 C CA . PRO A 1 83 ? -7.006 -2.193 16.204 1.00 147.77 160 PRO B CA 1
ATOM 685 C C . PRO A 1 83 ? -5.828 -2.403 15.252 1.00 143.56 160 PRO B C 1
ATOM 686 O O . PRO A 1 83 ? -5.115 -1.438 14.993 1.00 142.84 160 PRO B O 1
ATOM 690 N N . VAL A 1 84 ? -5.646 -3.623 14.741 1.00 140.41 161 VAL B N 1
ATOM 691 C CA . VAL A 1 84 ? -4.607 -3.930 13.743 1.00 138.76 161 VAL B CA 1
ATOM 692 C C . VAL A 1 84 ? -4.071 -5.363 13.888 1.00 137.36 161 VAL B C 1
ATOM 693 O O . VAL A 1 84 ? -2.917 -5.666 13.557 1.00 131.36 161 VAL B O 1
ATOM 697 N N . GLU A 1 89 ? 5.804 -5.847 6.606 1.00 139.55 166 GLU B N 1
ATOM 698 C CA . GLU A 1 89 ? 6.824 -5.782 7.649 1.00 139.67 166 GLU B CA 1
ATOM 699 C C . GLU A 1 89 ? 7.330 -4.359 7.885 1.00 138.20 166 GLU B C 1
ATOM 700 O O . GLU A 1 89 ? 7.951 -4.077 8.910 1.00 136.73 166 GLU B O 1
ATOM 702 N N . MET A 1 90 ? 7.074 -3.466 6.933 1.00 137.10 167 MET B N 1
ATOM 703 C CA . MET A 1 90 ? 7.438 -2.061 7.105 1.00 131.71 167 MET B CA 1
ATOM 704 C C . MET A 1 90 ? 6.205 -1.155 7.056 1.00 130.93 167 MET B C 1
ATOM 705 O O . MET A 1 90 ? 5.544 -1.038 6.023 1.00 126.09 167 MET B O 1
ATOM 710 N N . ARG A 1 91 ? 5.911 -0.522 8.188 1.00 131.97 168 ARG B N 1
ATOM 711 C CA . ARG A 1 91 ? 4.846 0.467 8.279 1.00 133.84 168 ARG B CA 1
ATOM 712 C C . ARG A 1 91 ? 5.284 1.650 9.156 1.00 138.24 168 ARG B C 1
ATOM 713 O O . ARG A 1 91 ? 5.712 1.461 10.295 1.00 136.30 168 ARG B O 1
ATOM 715 N N . GLN A 1 94 ? -2.362 4.196 6.389 1.00 123.28 171 GLN B N 1
ATOM 716 C CA . GLN A 1 94 ? -1.943 5.579 6.567 1.00 129.01 171 GLN B CA 1
ATOM 717 C C . GLN A 1 94 ? -0.425 5.753 6.383 1.00 138.16 171 GLN B C 1
ATOM 718 O O . GLN A 1 94 ? 0.164 6.723 6.871 1.00 139.64 171 GLN B O 1
ATOM 724 N N . GLY A 1 95 ? 0.202 4.806 5.686 1.00 141.81 172 GLY B N 1
ATOM 725 C CA . GLY A 1 95 ? 1.620 4.887 5.376 1.00 140.00 172 GLY B CA 1
ATOM 726 C C . GLY A 1 95 ? 1.852 5.595 4.051 1.00 144.03 172 GLY B C 1
ATOM 727 O O . GLY A 1 95 ? 0.925 5.744 3.250 1.00 148.81 172 GLY B O 1
ATOM 728 N N . THR A 1 96 ? 3.088 6.025 3.812 1.00 141.63 173 THR B N 1
ATOM 729 C CA . THR A 1 96 ? 3.407 6.831 2.631 1.00 137.70 173 THR B CA 1
ATOM 730 C C . THR A 1 96 ? 3.238 6.040 1.334 1.00 131.27 173 THR B C 1
ATOM 731 O O . THR A 1 96 ? 3.296 4.811 1.333 1.00 132.16 173 THR B O 1
ATOM 735 N N . PRO A 1 97 ? 3.026 6.747 0.218 1.00 124.74 174 PRO B N 1
ATOM 736 C CA . PRO A 1 97 ? 2.767 6.017 -1.024 1.00 124.36 174 PRO B CA 1
ATOM 737 C C . PRO A 1 97 ? 4.063 5.428 -1.528 1.00 123.08 174 PRO B C 1
ATOM 738 O O . PRO A 1 97 ? 4.148 4.250 -1.883 1.00 124.71 174 PRO B O 1
ATOM 742 N N . THR A 1 98 ? 5.077 6.284 -1.541 1.00 117.94 175 THR B N 1
ATOM 743 C CA . THR A 1 98 ? 6.378 5.964 -2.098 1.00 111.26 175 THR B CA 1
ATOM 744 C C . THR A 1 98 ? 7.025 4.815 -1.328 1.00 107.87 175 THR B C 1
ATOM 745 O O . THR A 1 98 ? 7.590 3.894 -1.915 1.00 99.23 175 THR B O 1
ATOM 749 N N . THR A 1 99 ? 6.923 4.859 -0.006 1.00 112.82 176 THR B N 1
ATOM 750 C CA . THR A 1 99 ? 7.533 3.825 0.813 1.00 105.32 176 THR B CA 1
ATOM 751 C C . THR A 1 99 ? 7.143 2.426 0.314 1.00 107.38 176 THR B C 1
ATOM 752 O O . THR A 1 99 ? 7.968 1.514 0.292 1.00 110.72 176 THR B O 1
ATOM 756 N N . GLY A 1 100 ? 5.896 2.264 -0.112 1.00 105.89 177 GLY B N 1
ATOM 757 C CA . GLY A 1 100 ? 5.481 1.004 -0.704 1.00 106.68 177 GLY B CA 1
ATOM 758 C C . GLY A 1 100 ? 6.365 0.690 -1.892 1.00 107.67 177 GLY B C 1
ATOM 759 O O . GLY A 1 100 ? 6.969 -0.381 -1.975 1.00 107.36 177 GLY B O 1
ATOM 760 N N . LEU A 1 101 ? 6.440 1.656 -2.803 1.00 108.09 178 LEU B N 1
ATOM 761 C CA . LEU A 1 101 ? 7.287 1.592 -3.993 1.00 105.69 178 LEU B CA 1
ATOM 762 C C . LEU A 1 101 ? 8.698 1.105 -3.642 1.00 93.18 178 LEU B C 1
ATOM 763 O O . LEU A 1 101 ? 9.163 0.062 -4.110 1.00 85.41 178 LEU B O 1
ATOM 768 N N . LEU A 1 102 ? 9.371 1.893 -2.816 1.00 88.81 179 LEU B N 1
ATOM 769 C CA . LEU A 1 102 ? 10.678 1.551 -2.305 1.00 81.69 179 LEU B CA 1
ATOM 770 C C . LEU A 1 102 ? 10.691 0.105 -1.879 1.00 82.54 179 LEU B C 1
ATOM 771 O O . LEU A 1 102 ? 11.406 -0.726 -2.429 1.00 88.81 179 LEU B O 1
ATOM 776 N N . MET A 1 103 ? 9.873 -0.182 -0.886 1.00 84.33 180 MET B N 1
ATOM 777 C CA . MET A 1 103 ? 9.748 -1.520 -0.353 1.00 89.89 180 MET B CA 1
ATOM 778 C C . MET A 1 103 ? 9.754 -2.559 -1.466 1.00 90.60 180 MET B C 1
ATOM 779 O O . MET A 1 103 ? 10.486 -3.543 -1.408 1.00 93.29 180 MET B O 1
ATOM 784 N N . ILE A 1 104 ? 8.934 -2.335 -2.481 1.00 88.79 181 ILE B N 1
ATOM 785 C CA . ILE A 1 104 ? 8.892 -3.231 -3.622 1.00 96.68 181 ILE B CA 1
ATOM 786 C C . ILE A 1 104 ? 10.280 -3.346 -4.233 1.00 98.90 181 ILE B C 1
ATOM 787 O O . ILE A 1 104 ? 10.781 -4.434 -4.513 1.00 98.52 181 ILE B O 1
ATOM 792 N N . VAL A 1 105 ? 10.895 -2.196 -4.447 1.00 96.91 182 VAL B N 1
ATOM 793 C CA . VAL A 1 105 ? 12.175 -2.145 -5.119 1.00 94.07 182 VAL B CA 1
ATOM 794 C C . VAL A 1 105 ? 13.260 -2.790 -4.264 1.00 88.47 182 VAL B C 1
ATOM 795 O O . VAL A 1 105 ? 13.953 -3.707 -4.703 1.00 91.81 182 VAL B O 1
ATOM 799 N N . LEU A 1 106 ? 13.409 -2.324 -3.035 1.00 79.99 183 LEU B N 1
ATOM 800 C CA . LEU A 1 106 ? 14.388 -2.944 -2.164 1.00 79.62 183 LEU B CA 1
ATOM 801 C C . LEU A 1 106 ? 14.026 -4.437 -2.082 1.00 86.18 183 LEU B C 1
ATOM 802 O O . LEU A 1 106 ? 14.873 -5.296 -1.814 1.00 85.65 183 LEU B O 1
ATOM 804 N N . GLY A 1 107 ? 12.762 -4.743 -2.365 1.00 88.82 184 GLY B N 1
ATOM 805 C CA . GLY A 1 107 ? 12.298 -6.116 -2.383 1.00 97.20 184 GLY B CA 1
ATOM 806 C C . GLY A 1 107 ? 12.883 -6.870 -3.563 1.00 115.21 184 GLY B C 1
ATOM 807 O O . GLY A 1 107 ? 13.634 -7.834 -3.391 1.00 123.55 184 GLY B O 1
ATOM 808 N N . LEU A 1 108 ? 12.536 -6.432 -4.769 1.00 117.97 185 LEU B N 1
ATOM 809 C CA . LEU A 1 108 ? 13.128 -6.976 -5.985 1.00 122.34 185 LEU B CA 1
ATOM 810 C C . LEU A 1 108 ? 14.607 -7.270 -5.792 1.00 114.73 185 LEU B C 1
ATOM 811 O O . LEU A 1 108 ? 15.095 -8.350 -6.122 1.00 119.21 185 LEU B O 1
ATOM 816 N N . ILE A 1 10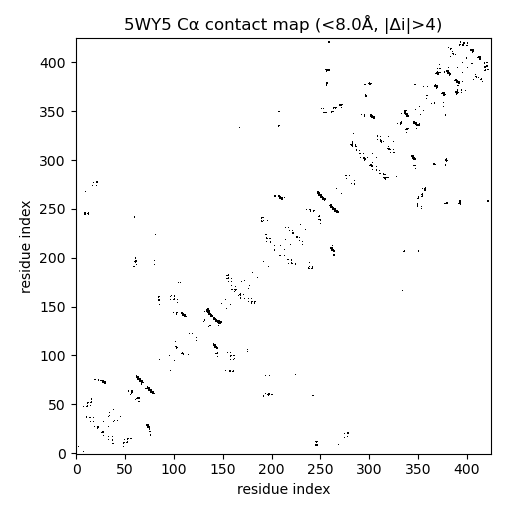9 ? 15.314 -6.291 -5.244 1.00 106.29 186 ILE B N 1
ATOM 817 C CA . ILE A 1 109 ? 16.756 -6.382 -5.107 1.00 108.38 186 ILE B CA 1
ATOM 818 C C . ILE A 1 109 ? 17.210 -7.521 -4.213 1.00 114.06 186 ILE B C 1
ATOM 819 O O . ILE A 1 109 ? 18.198 -8.189 -4.501 1.00 113.64 186 ILE B O 1
ATOM 824 N N . PHE A 1 110 ? 16.502 -7.736 -3.118 1.00 122.20 187 PHE B N 1
ATOM 825 C CA . PHE A 1 110 ? 16.869 -8.818 -2.227 1.00 128.60 187 PHE B CA 1
ATOM 826 C C . PHE A 1 110 ? 16.691 -10.133 -2.959 1.00 135.84 187 PHE B C 1
ATOM 827 O O . PHE A 1 110 ? 17.525 -11.040 -2.872 1.00 137.25 187 PHE B O 1
ATOM 835 N N . MET A 1 111 ? 15.607 -10.211 -3.716 1.00 142.34 188 MET B N 1
ATOM 836 C CA . MET A 1 111 ? 15.155 -11.484 -4.255 1.00 150.65 188 MET B CA 1
ATOM 837 C C . MET A 1 111 ? 16.039 -12.088 -5.350 1.00 155.41 188 MET B C 1
ATOM 838 O O . MET A 1 111 ? 16.298 -13.289 -5.331 1.00 160.03 188 MET B O 1
ATOM 843 N N . LYS A 1 112 ? 16.517 -11.280 -6.290 1.00 155.48 189 LYS B N 1
ATOM 844 C CA . LYS A 1 112 ? 17.380 -11.833 -7.330 1.00 166.16 189 LYS B CA 1
ATOM 845 C C . LYS A 1 112 ? 18.861 -11.761 -6.959 1.00 170.44 189 LYS B C 1
ATOM 846 O O . LYS A 1 112 ? 19.680 -11.253 -7.729 1.00 174.31 189 LYS B O 1
ATOM 852 N N . GLY A 1 113 ? 19.198 -12.272 -5.777 1.00 168.81 190 GLY B N 1
ATOM 853 C CA . GLY A 1 113 ? 20.588 -12.414 -5.379 1.00 168.63 190 GLY B CA 1
ATOM 854 C C . GLY A 1 113 ? 21.216 -11.160 -4.801 1.00 159.82 190 GLY B C 1
ATOM 855 O O . GLY A 1 113 ? 22.437 -10.988 -4.846 1.00 161.43 190 GLY B O 1
ATOM 856 N N . ASN A 1 114 ? 20.377 -10.284 -4.259 1.00 147.47 191 ASN B N 1
ATOM 857 C CA . ASN A 1 114 ? 20.843 -9.060 -3.618 1.00 134.04 191 ASN B CA 1
ATOM 858 C C . ASN A 1 114 ? 21.446 -8.044 -4.588 1.00 131.98 191 ASN B C 1
ATOM 859 O O . ASN A 1 114 ? 22.056 -7.065 -4.158 1.00 132.96 191 ASN B O 1
ATOM 864 N N . THR A 1 115 ? 21.262 -8.279 -5.888 1.00 133.17 192 THR B N 1
ATOM 865 C CA . THR A 1 115 ? 21.789 -7.403 -6.937 1.00 136.91 192 THR B CA 1
ATOM 866 C C . THR A 1 115 ? 20.956 -7.531 -8.210 1.00 144.47 192 THR B C 1
ATOM 867 O O . THR A 1 115 ? 20.668 -8.645 -8.645 1.00 151.69 192 THR B O 1
ATOM 871 N N . LEU A 1 116 ? 20.582 -6.407 -8.823 1.00 145.27 193 LEU B N 1
ATOM 872 C CA . LEU A 1 116 ? 19.721 -6.452 -10.012 1.00 150.25 193 LEU B CA 1
ATOM 873 C C . LEU A 1 116 ? 19.950 -5.297 -11.005 1.00 148.60 193 LEU B C 1
ATOM 874 O O . LEU A 1 116 ? 20.244 -4.182 -10.596 1.00 140.19 193 LEU B O 1
ATOM 879 N N . LYS A 1 117 ? 19.805 -5.569 -12.304 1.00 157.84 194 LYS B N 1
ATOM 880 C CA . LYS A 1 117 ? 19.973 -4.546 -13.344 1.00 165.32 194 LYS B CA 1
ATOM 881 C C . LYS A 1 117 ? 18.776 -3.597 -13.375 1.00 168.60 194 LYS B C 1
ATOM 882 O O . LYS A 1 117 ? 17.681 -3.979 -12.969 1.00 169.40 194 LYS B O 1
ATOM 888 N N . GLU A 1 118 ? 18.980 -2.376 -13.875 1.00 169.52 195 GLU B N 1
ATOM 889 C CA . GLU A 1 118 ? 17.942 -1.340 -13.834 1.00 168.45 195 GLU B CA 1
ATOM 890 C C . GLU A 1 118 ? 16.725 -1.650 -14.695 1.00 175.60 195 GLU B C 1
ATOM 891 O O . GLU A 1 118 ? 15.672 -2.111 -14.224 1.00 173.50 195 GLU B O 1
ATOM 897 N N . THR A 1 119 ? 16.904 -1.360 -15.974 1.00 183.47 196 THR B N 1
ATOM 898 C CA . THR A 1 119 ? 15.838 -1.398 -16.946 1.00 188.25 196 THR B CA 1
ATOM 899 C C . THR A 1 119 ? 14.824 -2.515 -16.680 1.00 188.13 196 THR B C 1
ATOM 900 O O . THR A 1 119 ? 13.618 -2.264 -16.630 1.00 190.22 196 THR B O 1
ATOM 904 N N . GLU A 1 120 ? 15.318 -3.734 -16.487 1.00 184.85 197 GLU B N 1
ATOM 905 C CA . GLU A 1 120 ? 14.449 -4.890 -16.278 1.00 182.96 197 GLU B CA 1
ATOM 906 C C . GLU A 1 120 ? 13.315 -4.613 -15.294 1.00 171.14 197 GLU B C 1
ATOM 907 O O . GLU A 1 120 ? 12.153 -4.945 -15.547 1.00 171.11 197 GLU B O 1
ATOM 913 N N . ALA A 1 121 ? 13.651 -4.003 -14.168 1.00 161.50 198 ALA B N 1
ATOM 914 C CA . ALA A 1 121 ? 12.625 -3.636 -13.214 1.00 160.37 198 ALA B CA 1
ATOM 915 C C . ALA A 1 121 ? 11.710 -2.561 -13.797 1.00 167.91 198 ALA B C 1
ATOM 916 O O . ALA A 1 121 ? 10.492 -2.683 -13.745 1.00 171.14 198 ALA B O 1
ATOM 918 N N . TRP A 1 122 ? 12.306 -1.520 -14.371 1.00 168.99 199 TRP B N 1
ATOM 919 C CA . TRP A 1 122 ? 11.557 -0.332 -14.791 1.00 170.21 199 TRP B CA 1
ATOM 920 C C . TRP A 1 122 ? 10.337 -0.606 -15.698 1.00 172.31 199 TRP B C 1
ATOM 921 O O . TRP A 1 122 ? 9.214 -0.229 -15.358 1.00 172.97 199 TRP B O 1
ATOM 932 N N . ASP A 1 123 ? 10.549 -1.242 -16.847 1.00 170.96 200 ASP B N 1
ATOM 933 C CA . ASP A 1 123 ? 9.435 -1.582 -17.727 1.00 172.56 200 ASP B CA 1
ATOM 934 C C . ASP A 1 123 ? 8.381 -2.272 -16.889 1.00 168.32 200 ASP B C 1
ATOM 935 O O . ASP A 1 123 ? 7.183 -1.985 -16.969 1.00 169.40 200 ASP B O 1
ATOM 940 N N . PHE A 1 124 ? 8.873 -3.202 -16.086 1.00 162.07 201 PHE B N 1
ATOM 941 C CA . PHE A 1 124 ? 8.058 -4.053 -15.249 1.00 155.84 201 PHE B CA 1
ATOM 942 C C . PHE A 1 124 ? 7.398 -3.282 -14.102 1.00 148.96 201 PHE B C 1
ATOM 943 O O . PHE A 1 124 ? 6.424 -3.744 -13.507 1.00 146.47 201 PHE B O 1
ATOM 951 N N . LEU A 1 125 ? 7.935 -2.106 -13.790 1.00 142.26 202 LEU B N 1
ATOM 952 C CA . LEU A 1 125 ? 7.454 -1.343 -12.642 1.00 132.96 202 LEU B CA 1
ATOM 953 C C . LEU A 1 125 ? 6.343 -0.341 -12.973 1.00 138.69 202 LEU B C 1
ATOM 954 O O . LEU A 1 125 ? 5.256 -0.430 -12.408 1.00 139.58 202 LEU B O 1
ATOM 959 N N . ARG A 1 126 ? 6.616 0.627 -13.849 1.00 143.69 203 ARG B N 1
ATOM 960 C CA . ARG A 1 126 ? 5.571 1.559 -14.261 1.00 148.99 203 ARG B CA 1
ATOM 961 C C . ARG A 1 126 ? 4.279 0.741 -14.349 1.00 151.09 203 ARG B C 1
ATOM 962 O O . ARG A 1 126 ? 3.283 1.030 -13.666 1.00 128.12 203 ARG B O 1
ATOM 970 N N . ARG A 1 127 ? 4.330 -0.299 -15.182 1.00 168.05 204 ARG B N 1
ATOM 971 C CA . ARG A 1 127 ? 3.311 -1.338 -15.221 1.00 175.00 204 ARG B CA 1
ATOM 972 C C . ARG A 1 127 ? 2.398 -1.320 -14.000 1.00 164.12 204 ARG B C 1
ATOM 973 O O . ARG A 1 127 ? 1.285 -0.808 -14.062 1.00 173.99 204 ARG B O 1
ATOM 981 N N . LEU A 1 128 ? 2.872 -1.881 -12.892 1.00 145.32 205 LEU B N 1
ATOM 982 C CA . LEU A 1 128 ? 2.073 -1.988 -11.673 1.00 140.78 205 LEU B CA 1
ATOM 983 C C . LEU A 1 128 ? 1.244 -0.739 -11.376 1.00 137.56 205 LEU B C 1
ATOM 984 O O . LEU A 1 128 ? 1.557 0.361 -11.834 1.00 139.10 205 LEU B O 1
ATOM 989 N N . PRO A 1 142 ? 6.753 9.137 -11.597 1.00 162.82 219 PRO B N 1
ATOM 990 C CA . PRO A 1 142 ? 7.997 9.790 -11.172 1.00 159.43 219 PRO B CA 1
ATOM 991 C C . PRO A 1 142 ? 9.154 8.798 -11.166 1.00 153.23 219 PRO B C 1
ATOM 992 O O . PRO A 1 142 ? 10.231 9.106 -10.655 1.00 146.58 219 PRO B O 1
ATOM 996 N N . LYS A 1 143 ? 8.912 7.622 -11.741 1.00 153.36 220 LYS B N 1
ATOM 997 C CA . LYS A 1 143 ? 9.854 6.502 -11.722 1.00 144.40 220 LYS B CA 1
ATOM 998 C C . LYS A 1 143 ? 11.333 6.894 -11.726 1.00 143.79 220 LYS B C 1
ATOM 999 O O . LYS A 1 143 ? 11.982 6.869 -10.678 1.00 142.28 220 LYS B O 1
ATOM 1001 N N . LYS A 1 144 ? 11.858 7.254 -12.895 1.00 146.19 221 LYS B N 1
ATOM 1002 C CA . LYS A 1 144 ? 13.283 7.548 -13.045 1.00 144.12 221 LYS B CA 1
ATOM 1003 C C . LYS A 1 144 ? 13.867 8.448 -11.945 1.00 139.41 221 LYS B C 1
ATOM 1004 O O . LYS A 1 144 ? 14.922 8.145 -11.371 1.00 126.29 221 LYS B O 1
ATOM 1006 N N . LEU A 1 145 ? 13.159 9.536 -11.647 1.00 145.86 222 LEU B N 1
ATOM 1007 C CA . LEU A 1 145 ? 13.681 10.603 -10.792 1.00 145.21 222 LEU B CA 1
ATOM 1008 C C . LEU A 1 145 ? 13.638 10.265 -9.309 1.00 132.20 222 LEU B C 1
ATOM 1009 O O . LEU A 1 145 ? 14.544 10.624 -8.556 1.00 128.33 222 LEU B O 1
ATOM 1014 N N . ILE A 1 146 ? 12.576 9.586 -8.893 1.00 127.14 223 ILE B N 1
ATOM 1015 C CA . ILE A 1 146 ? 12.438 9.167 -7.503 1.00 115.99 223 ILE B CA 1
ATOM 1016 C C . ILE A 1 146 ? 13.436 8.076 -7.148 1.00 114.25 223 ILE B C 1
ATOM 1017 O O . ILE A 1 146 ? 13.923 8.010 -6.024 1.00 112.24 223 ILE B O 1
ATOM 1022 N N . THR A 1 147 ? 13.742 7.215 -8.106 1.00 115.10 224 THR B N 1
ATOM 1023 C CA . THR A 1 147 ? 14.703 6.157 -7.844 1.00 118.21 224 THR B CA 1
ATOM 1024 C C . THR A 1 147 ? 16.150 6.610 -7.993 1.00 136.38 224 THR B C 1
ATOM 1025 O O . THR A 1 147 ? 17.048 6.017 -7.394 1.00 145.23 224 THR B O 1
ATOM 1029 N N . GLU A 1 148 ? 16.383 7.641 -8.803 1.00 140.24 225 GLU B N 1
ATOM 1030 C CA . GLU A 1 148 ? 17.685 8.302 -8.808 1.00 138.06 225 GLU B CA 1
ATOM 1031 C C . GLU A 1 148 ? 17.971 8.960 -7.449 1.00 129.57 225 GLU B C 1
ATOM 1032 O O . GLU A 1 148 ? 19.072 8.835 -6.906 1.00 123.50 225 GLU B O 1
ATOM 1038 N N . ASP A 1 149 ? 16.977 9.648 -6.893 1.00 128.66 226 ASP B N 1
ATOM 1039 C CA . ASP A 1 149 ? 17.150 10.294 -5.594 1.00 122.98 226 ASP B CA 1
ATOM 1040 C C . ASP A 1 149 ? 17.074 9.280 -4.436 1.00 115.94 226 ASP B C 1
ATOM 1041 O O . ASP A 1 149 ? 17.679 9.484 -3.382 1.00 113.68 226 ASP B O 1
ATOM 1046 N N . PHE A 1 150 ? 16.325 8.194 -4.630 1.00 111.98 227 PHE B N 1
ATOM 1047 C CA . PHE A 1 150 ? 16.336 7.076 -3.689 1.00 103.22 227 PHE B CA 1
ATOM 1048 C C . PHE A 1 150 ? 17.784 6.789 -3.350 1.00 103.32 227 PHE B C 1
ATOM 1049 O O . PHE A 1 150 ? 18.103 6.287 -2.278 1.00 99.45 227 PHE B O 1
ATOM 1057 N N . VAL A 1 151 ? 18.661 7.111 -4.294 1.00 111.27 228 VAL B N 1
ATOM 1058 C CA . VAL A 1 151 ? 20.079 6.831 -4.164 1.00 116.09 228 VAL B CA 1
ATOM 1059 C C . VAL A 1 151 ? 20.742 7.737 -3.138 1.00 119.53 228 VAL B C 1
ATOM 1060 O O . VAL A 1 151 ? 21.562 7.278 -2.338 1.00 120.28 228 VAL B O 1
ATOM 1064 N N . ARG A 1 152 ? 20.394 9.022 -3.169 1.00 121.70 229 ARG B N 1
ATOM 1065 C CA . ARG A 1 152 ? 20.917 9.963 -2.187 1.00 122.05 229 ARG B CA 1
ATOM 1066 C C . ARG A 1 152 ? 20.952 9.294 -0.823 1.00 116.10 229 ARG B C 1
ATOM 1067 O O . ARG A 1 152 ? 21.880 9.475 -0.038 1.00 124.02 229 ARG B O 1
ATOM 1075 N N . GLN A 1 153 ? 19.946 8.479 -0.567 1.00 100.44 230 GLN B N 1
ATOM 1076 C CA . GLN A 1 153 ? 19.781 7.866 0.728 1.00 90.77 230 GLN B CA 1
ATOM 1077 C C . GLN A 1 153 ? 19.861 6.335 0.632 1.00 88.90 230 GLN B C 1
ATOM 1078 O O . GLN A 1 153 ? 20.930 5.746 0.856 1.00 82.50 230 GLN B O 1
ATOM 1084 N N . ARG A 1 154 ? 18.736 5.716 0.255 1.00 89.82 231 ARG B N 1
ATOM 1085 C CA . ARG A 1 154 ? 18.513 4.265 0.348 1.00 87.61 231 ARG B CA 1
ATOM 1086 C C . ARG A 1 154 ? 19.226 3.404 -0.669 1.00 103.06 231 ARG B C 1
ATOM 1087 O O . ARG A 1 154 ? 19.097 2.187 -0.607 1.00 96.15 231 ARG B O 1
ATOM 1095 N N . TYR A 1 155 ? 19.928 4.003 -1.629 1.00 121.02 232 TYR B N 1
ATOM 1096 C CA . TYR A 1 155 ? 20.422 3.219 -2.765 1.00 126.30 232 TYR B CA 1
ATOM 1097 C C . TYR A 1 155 ? 21.855 3.403 -3.242 1.00 130.87 232 TYR B C 1
ATOM 1098 O O . TYR A 1 155 ? 22.470 4.459 -3.064 1.00 135.05 232 TYR B O 1
ATOM 1107 N N . LEU A 1 156 ? 22.364 2.342 -3.861 1.00 128.61 233 LEU B N 1
ATOM 1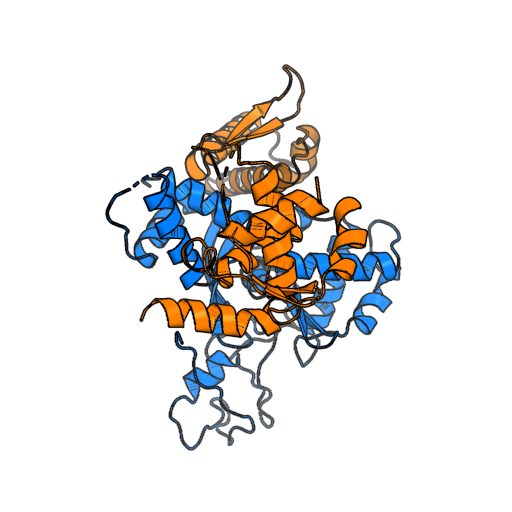108 C CA . LEU A 1 156 ? 23.698 2.331 -4.446 1.00 130.21 233 LEU B CA 1
ATOM 1109 C C . LEU A 1 156 ? 23.621 1.800 -5.876 1.00 133.96 233 LEU B C 1
ATOM 1110 O O . LEU A 1 156 ? 23.294 0.637 -6.091 1.00 128.51 233 LEU B O 1
ATOM 1115 N N . GLU A 1 157 ? 23.917 2.659 -6.851 1.00 145.51 234 GLU B N 1
ATOM 1116 C CA . GLU A 1 157 ? 23.796 2.284 -8.262 1.00 159.37 234 GLU B CA 1
ATOM 1117 C C . GLU A 1 157 ? 25.025 2.624 -9.121 1.00 164.96 234 GLU B C 1
ATOM 1118 O O . GLU A 1 157 ? 25.535 3.747 -9.085 1.00 164.17 234 GLU B O 1
ATOM 1124 N N . TYR A 1 158 ? 25.484 1.640 -9.895 1.00 169.34 235 TYR B N 1
ATOM 1125 C CA . TYR A 1 158 ? 26.620 1.805 -10.799 1.00 176.63 235 TYR B CA 1
ATOM 1126 C C . TYR A 1 158 ? 26.151 1.503 -12.222 1.00 175.58 235 TYR B C 1
ATOM 1127 O O . TYR A 1 158 ? 25.015 1.085 -12.412 1.00 174.44 235 TYR B O 1
ATOM 1136 N N . ARG A 1 159 ? 27.009 1.708 -13.220 1.00 174.39 236 ARG B N 1
ATOM 1137 C CA . ARG A 1 159 ? 26.615 1.442 -14.605 1.00 172.90 236 ARG B CA 1
ATOM 1138 C C . ARG A 1 159 ? 27.687 0.673 -15.372 1.00 169.43 236 ARG B C 1
ATOM 1139 O O . ARG A 1 159 ? 27.783 -0.549 -15.278 1.00 163.40 236 ARG B O 1
ATOM 1147 N N . TYR A 1 169 ? 23.393 0.269 -15.137 1.00 210.47 246 TYR B N 1
ATOM 1148 C CA . TYR A 1 169 ? 22.724 0.888 -13.992 1.00 206.10 246 TYR B CA 1
ATOM 1149 C C . TYR A 1 169 ? 22.440 -0.093 -12.843 1.00 198.80 246 TYR B C 1
ATOM 1150 O O . TYR A 1 169 ? 21.504 0.116 -12.076 1.00 196.32 246 TYR B O 1
ATOM 1159 N N . GLU A 1 170 ? 23.250 -1.144 -12.725 1.00 194.36 247 GLU B N 1
ATOM 1160 C CA . GLU A 1 170 ? 23.092 -2.182 -11.689 1.00 183.53 247 GLU B CA 1
ATOM 1161 C C . GLU A 1 170 ? 22.736 -1.666 -10.279 1.00 174.33 247 GLU B C 1
ATOM 1162 O O . GLU A 1 170 ? 23.159 -0.578 -9.880 1.00 173.65 247 GLU B O 1
ATOM 1168 N N . PHE A 1 171 ? 21.977 -2.465 -9.525 1.00 165.12 248 PHE B N 1
ATOM 1169 C CA . PHE A 1 171 ? 21.456 -2.051 -8.212 1.00 149.23 248 PHE B CA 1
ATOM 1170 C C . PHE A 1 171 ? 21.864 -2.911 -7.009 1.00 143.44 248 PHE B C 1
ATOM 1171 O O . PHE A 1 171 ? 21.894 -4.143 -7.078 1.00 144.43 248 PHE B O 1
ATOM 1179 N N . GLN A 1 172 ? 22.155 -2.232 -5.904 1.00 135.69 249 GLN B N 1
ATOM 1180 C CA . GLN A 1 172 ? 22.358 -2.859 -4.607 1.00 127.38 249 GLN B CA 1
ATOM 1181 C C . GLN A 1 172 ? 21.635 -2.010 -3.575 1.00 115.56 249 GLN B C 1
ATOM 1182 O O . GLN A 1 172 ? 21.292 -0.860 -3.839 1.00 112.58 249 GLN B O 1
ATOM 1188 N N . TRP A 1 173 ? 21.429 -2.569 -2.392 1.00 110.31 250 TRP B N 1
ATOM 1189 C CA . TRP A 1 173 ? 20.607 -1.927 -1.371 1.00 103.64 250 TRP B CA 1
ATOM 1190 C C . TRP A 1 173 ? 21.003 -0.525 -0.891 1.00 107.48 250 TRP B C 1
ATOM 1191 O O . TRP A 1 173 ? 20.131 0.301 -0.655 1.00 110.33 250 TRP B O 1
ATOM 1202 N N . GLY A 1 174 ? 22.287 -0.243 -0.728 1.00 106.04 251 GLY B N 1
ATOM 1203 C CA . GLY A 1 174 ? 22.660 1.079 -0.253 1.00 106.80 251 GLY B CA 1
ATOM 1204 C C . GLY A 1 174 ? 22.525 1.224 1.252 1.00 106.26 251 GLY B C 1
ATOM 1205 O O . GLY A 1 174 ? 21.639 0.634 1.863 1.00 105.86 251 GLY B O 1
ATOM 1206 N N . PRO A 1 175 ? 23.380 2.055 1.853 1.00 110.59 252 PRO B N 1
ATOM 1207 C CA . PRO A 1 175 ? 23.698 1.940 3.277 1.00 108.28 252 PRO B CA 1
ATOM 1208 C C . PRO A 1 175 ? 22.523 2.284 4.161 1.00 103.96 252 PRO B C 1
ATOM 1209 O O . PRO A 1 175 ? 22.385 1.746 5.267 1.00 101.82 252 PRO B O 1
ATOM 1213 N N . ARG A 1 176 ? 21.687 3.192 3.676 1.00 101.00 253 ARG B N 1
ATOM 1214 C CA . ARG A 1 176 ? 20.698 3.809 4.544 1.00 96.75 253 ARG B CA 1
ATOM 1215 C C . ARG A 1 176 ? 19.754 2.768 5.054 1.00 96.21 253 ARG B C 1
ATOM 1216 O O . ARG A 1 176 ? 19.303 2.837 6.193 1.00 98.17 253 ARG B O 1
ATOM 1224 N N . THR A 1 177 ? 19.470 1.789 4.206 1.00 94.42 254 THR B N 1
ATOM 1225 C CA . THR A 1 177 ? 18.348 0.902 4.459 1.00 86.26 254 THR B CA 1
ATOM 1226 C C . THR A 1 177 ? 18.590 -0.065 5.611 1.00 92.88 254 THR B C 1
ATOM 1227 O O . THR A 1 177 ? 17.768 -0.165 6.516 1.00 100.34 254 THR B O 1
ATOM 1231 N N . ASN A 1 178 ? 19.713 -0.770 5.583 1.00 90.00 255 ASN B N 1
ATOM 1232 C CA . ASN A 1 178 ? 20.013 -1.765 6.608 1.00 91.48 255 ASN B CA 1
ATOM 1233 C C . ASN A 1 178 ? 19.888 -1.202 8.018 1.00 89.57 255 ASN B C 1
ATOM 1234 O O . ASN A 1 178 ? 19.711 -1.943 8.987 1.00 96.34 255 ASN B O 1
ATOM 1239 N N . LEU A 1 179 ? 19.990 0.113 8.136 1.00 81.91 256 LEU B N 1
ATOM 1240 C CA . LEU A 1 179 ? 19.792 0.742 9.426 1.00 84.66 256 LEU B CA 1
ATOM 1241 C C . LEU A 1 179 ? 18.301 0.837 9.716 1.00 88.28 256 LEU B C 1
ATOM 1242 O O . LEU A 1 179 ? 17.887 0.919 10.876 1.00 90.08 256 LEU B O 1
ATOM 1247 N N . GLU A 1 180 ? 17.502 0.811 8.649 1.00 89.69 257 GLU B N 1
ATOM 1248 C CA . GLU A 1 180 ? 16.051 0.997 8.747 1.00 92.55 257 GLU B CA 1
ATOM 1249 C C . GLU A 1 180 ? 15.208 -0.281 8.555 1.00 93.10 257 GLU B C 1
ATOM 1250 O O . GLU A 1 180 ? 14.023 -0.315 8.904 1.00 88.66 257 GLU B O 1
ATOM 1256 N N . LEU A 1 181 ? 15.814 -1.326 8.005 1.00 94.71 258 LEU B N 1
ATOM 1257 C CA . LEU A 1 181 ? 15.092 -2.566 7.777 1.00 98.04 258 LEU B CA 1
ATOM 1258 C C . LEU A 1 181 ? 16.041 -3.751 7.704 1.00 107.44 258 LEU B C 1
ATOM 1259 O O . LEU A 1 181 ? 17.250 -3.598 7.871 1.00 114.21 258 LEU B O 1
ATOM 1264 N N . SER A 1 182 ? 15.490 -4.933 7.450 1.00 110.18 259 SER B N 1
ATOM 1265 C CA . SER A 1 182 ? 16.287 -6.150 7.427 1.00 119.19 259 SER B CA 1
ATOM 1266 C C . SER A 1 182 ? 15.940 -7.032 6.245 1.00 121.92 259 SER B C 1
ATOM 1267 O O . SER A 1 182 ? 14.881 -6.893 5.634 1.00 121.06 259 SER B O 1
ATOM 1270 N N . LYS A 1 183 ? 16.841 -7.956 5.939 1.00 126.47 260 LYS B N 1
ATOM 1271 C CA . LYS A 1 183 ? 16.592 -8.940 4.903 1.00 129.04 260 LYS B CA 1
ATOM 1272 C C . LYS A 1 183 ? 15.335 -9.727 5.271 1.00 126.53 260 LYS B C 1
ATOM 1273 O O . LYS A 1 183 ? 14.526 -10.069 4.405 1.00 129.08 260 LYS B O 1
ATOM 1279 N N . MET A 1 184 ? 15.156 -9.984 6.564 1.00 120.19 261 MET B N 1
ATOM 1280 C CA . MET A 1 184 ? 13.977 -10.708 7.035 1.00 114.50 261 MET B CA 1
ATOM 1281 C C . MET A 1 184 ? 12.701 -9.887 6.807 1.00 100.50 261 MET B C 1
ATOM 1282 O O . MET A 1 184 ? 11.727 -10.383 6.239 1.00 101.96 261 MET B O 1
ATOM 1287 N N . LYS A 1 185 ? 12.715 -8.631 7.241 1.00 89.14 262 LYS B N 1
ATOM 1288 C CA . LYS A 1 185 ? 11.551 -7.760 7.090 1.00 84.69 262 LYS B CA 1
ATOM 1289 C C . LYS A 1 185 ? 11.125 -7.665 5.626 1.00 91.27 262 LYS B C 1
ATOM 1290 O O . LYS A 1 185 ? 9.943 -7.805 5.302 1.00 90.29 262 LYS B O 1
ATOM 1296 N N . VAL A 1 186 ? 12.094 -7.426 4.746 1.00 96.24 263 VAL B N 1
ATOM 1297 C CA . VAL A 1 186 ? 11.822 -7.364 3.315 1.00 102.08 263 VAL B CA 1
ATOM 1298 C C . VAL A 1 186 ? 11.169 -8.653 2.880 1.00 110.26 263 VAL B C 1
ATOM 1299 O O . VAL A 1 186 ? 10.316 -8.674 1.991 1.00 111.49 263 VAL B O 1
ATOM 1303 N N . LEU A 1 187 ? 11.595 -9.738 3.512 1.00 113.65 264 LEU B N 1
ATOM 1304 C CA . LEU A 1 187 ? 11.037 -11.042 3.221 1.00 112.68 264 LEU B CA 1
ATOM 1305 C C . LEU A 1 187 ? 9.580 -11.064 3.697 1.00 107.22 264 LEU B C 1
ATOM 1306 O O . LEU A 1 187 ? 8.672 -11.328 2.906 1.00 99.64 264 LEU B O 1
ATOM 1311 N N . LYS A 1 188 ? 9.356 -10.761 4.977 1.00 110.47 265 LYS B N 1
ATOM 1312 C CA . LYS A 1 188 ? 7.997 -10.712 5.516 1.00 115.31 265 LYS B CA 1
ATOM 1313 C C . LYS A 1 188 ? 7.106 -9.949 4.548 1.00 119.42 265 LYS B C 1
ATOM 1314 O O . LYS A 1 188 ? 5.956 -10.325 4.299 1.00 121.71 265 LYS B O 1
ATOM 1320 N N . PHE A 1 189 ? 7.664 -8.877 3.997 1.00 116.79 266 PHE B N 1
ATOM 1321 C CA . PHE A 1 189 ? 6.946 -8.014 3.078 1.00 111.54 266 PHE B CA 1
ATOM 1322 C C . PHE A 1 189 ? 6.586 -8.740 1.798 1.00 113.52 266 PHE B C 1
ATOM 1323 O O . PHE A 1 189 ? 5.407 -8.881 1.467 1.00 113.92 266 PHE B O 1
ATOM 1331 N N . VAL A 1 190 ? 7.607 -9.177 1.066 1.00 117.93 267 VAL B N 1
ATOM 1332 C CA . VAL A 1 190 ? 7.382 -9.882 -0.187 1.00 122.11 267 VAL B CA 1
ATOM 1333 C C . VAL A 1 190 ? 6.473 -11.059 0.099 1.00 126.12 267 VAL B C 1
ATOM 1334 O O . VAL A 1 190 ? 5.583 -11.376 -0.689 1.00 134.31 267 VAL B O 1
ATOM 1338 N N . ALA A 1 191 ? 6.692 -11.686 1.250 1.00 121.62 268 ALA B N 1
ATOM 1339 C CA . ALA A 1 191 ? 5.811 -12.730 1.738 1.00 116.93 268 ALA B CA 1
ATOM 1340 C C . ALA A 1 191 ? 4.385 -12.219 1.656 1.00 117.85 268 ALA B C 1
ATOM 1341 O O . ALA A 1 191 ? 3.618 -12.656 0.806 1.00 122.55 268 ALA B O 1
ATOM 1343 N N . LYS A 1 192 ? 4.053 -11.266 2.523 1.00 113.80 269 LYS B N 1
ATOM 1344 C CA . LYS A 1 192 ? 2.688 -10.756 2.629 1.00 114.79 269 LYS B CA 1
ATOM 1345 C C . LYS A 1 192 ? 2.024 -10.374 1.311 1.00 122.67 269 LYS B C 1
ATOM 1346 O O . LYS A 1 192 ? 0.803 -10.403 1.215 1.00 134.85 269 LYS B O 1
ATOM 1352 N N . VAL A 1 193 ? 2.802 -10.011 0.301 1.00 118.60 270 VAL B N 1
ATOM 1353 C CA . VAL A 1 193 ? 2.209 -9.675 -0.988 1.00 125.92 270 VAL B CA 1
ATOM 1354 C C . VAL A 1 193 ? 1.468 -10.865 -1.583 1.00 135.53 270 VAL B C 1
ATOM 1355 O O . VAL A 1 193 ? 0.313 -10.747 -1.996 1.00 137.96 270 VAL B O 1
ATOM 1359 N N . HIS A 1 194 ? 2.136 -12.013 -1.637 1.00 144.71 271 HIS B N 1
ATOM 1360 C CA . HIS A 1 194 ? 1.472 -13.242 -2.057 1.00 155.61 271 HIS B CA 1
ATOM 1361 C C . HIS A 1 194 ? 0.859 -13.893 -0.835 1.00 149.55 271 HIS B C 1
ATOM 1362 O O . HIS A 1 194 ? 0.021 -14.770 -0.958 1.00 147.33 271 HIS B O 1
ATOM 1369 N N . ASN A 1 195 ? 1.271 -13.404 0.332 1.00 150.37 272 ASN B N 1
ATOM 1370 C CA . ASN A 1 195 ? 1.139 -14.088 1.620 1.00 152.87 272 ASN B CA 1
ATOM 1371 C C . ASN A 1 195 ? 2.199 -15.184 1.706 1.00 147.31 272 ASN B C 1
ATOM 1372 O O . ASN A 1 195 ? 3.063 -15.253 0.838 1.00 150.14 272 ASN B O 1
ATOM 1377 N N . GLN A 1 196 ? 2.146 -16.019 2.741 1.00 205.45 273 GLN B N 1
ATOM 1378 C CA . GLN A 1 196 ? 3.146 -17.070 2.961 1.00 204.97 273 GLN B CA 1
ATOM 1379 C C . GLN A 1 196 ? 4.543 -16.505 3.181 1.00 199.18 273 GLN B C 1
ATOM 1380 O O . GLN A 1 196 ? 4.708 -15.313 3.457 1.00 196.25 273 GLN B O 1
ATOM 1386 N N . ASP A 1 197 ? 5.527 -17.400 3.087 1.00 196.88 274 ASP B N 1
ATOM 1387 C CA . ASP A 1 197 ? 6.949 -17.068 2.953 1.00 187.48 274 ASP B CA 1
ATOM 1388 C C . ASP A 1 197 ? 7.873 -18.283 3.140 1.00 190.87 274 ASP B C 1
ATOM 1389 O O . ASP A 1 197 ? 9.048 -18.119 3.460 1.00 193.70 274 ASP B O 1
ATOM 1394 N N . PRO A 1 198 ? 7.358 -19.508 2.950 1.00 188.49 275 PRO B N 1
ATOM 1395 C CA . PRO A 1 198 ? 8.390 -20.543 2.999 1.00 191.07 275 PRO B CA 1
ATOM 1396 C C . PRO A 1 198 ? 9.088 -20.629 1.658 1.00 185.88 275 PRO B C 1
ATOM 1397 O O . PRO A 1 198 ? 10.301 -20.791 1.625 1.00 182.07 275 PRO B O 1
ATOM 1401 N N . LYS A 1 199 ? 8.315 -20.476 0.580 1.00 189.01 276 LYS B N 1
ATOM 1402 C CA . LYS A 1 199 ? 8.675 -20.973 -0.757 1.00 195.10 276 LYS B CA 1
ATOM 1403 C C . LYS A 1 199 ? 9.580 -20.056 -1.572 1.00 187.77 276 LYS B C 1
ATOM 1404 O O . LYS A 1 199 ? 10.529 -20.518 -2.200 1.00 191.63 276 LYS B O 1
ATOM 1410 N N . ASP A 1 200 ? 9.259 -18.771 -1.612 1.00 176.31 277 ASP B N 1
ATOM 1411 C CA . ASP A 1 200 ? 10.129 -17.852 -2.309 1.00 165.39 277 ASP B CA 1
ATOM 1412 C C . ASP A 1 200 ? 11.330 -17.530 -1.429 1.00 173.60 277 ASP B C 1
ATOM 1413 O O . ASP A 1 200 ? 12.338 -17.001 -1.892 1.00 169.60 277 ASP B O 1
ATOM 1418 N N . TRP A 1 201 ? 11.235 -17.915 -0.165 1.00 186.71 278 TRP B N 1
ATOM 1419 C CA . TRP A 1 201 ? 12.246 -17.551 0.809 1.00 193.19 278 TRP B CA 1
ATOM 1420 C C . TRP A 1 201 ? 13.399 -18.546 0.901 1.00 196.18 278 TRP B C 1
ATOM 1421 O O . TRP A 1 201 ? 14.553 -18.144 0.848 1.00 193.42 278 TRP B O 1
ATOM 1423 N N . PRO A 1 202 ? 13.089 -19.850 0.954 1.00 186.51 279 PRO B N 1
ATOM 1424 C CA . PRO A 1 202 ? 14.030 -20.815 1.526 1.00 184.29 279 PRO B CA 1
ATOM 1425 C C . PRO A 1 202 ? 15.425 -20.539 1.016 1.00 181.48 279 PRO B C 1
ATOM 1426 O O . PRO A 1 202 ? 16.384 -20.442 1.783 1.00 181.38 279 PRO B O 1
ATOM 1430 N N . ALA A 1 203 ? 15.527 -20.427 -0.300 1.00 180.13 280 ALA B N 1
ATOM 1431 C CA . ALA A 1 203 ? 16.779 -20.060 -0.918 1.00 180.13 280 ALA B CA 1
ATOM 1432 C C . ALA A 1 203 ? 17.311 -18.820 -0.204 1.00 179.80 280 ALA B C 1
ATOM 1433 O O . ALA A 1 203 ? 18.300 -18.886 0.527 1.00 180.30 280 ALA B O 1
ATOM 1435 N N . GLN A 1 204 ? 16.625 -17.698 -0.394 1.00 177.22 281 GLN B N 1
ATOM 1436 C CA . GLN A 1 204 ? 16.988 -16.439 0.241 1.00 171.48 281 GLN B CA 1
ATOM 1437 C C . GLN A 1 204 ? 16.929 -16.551 1.758 1.00 164.95 281 GLN B C 1
ATOM 1438 O O . GLN A 1 204 ? 17.923 -16.347 2.451 1.00 165.35 281 GLN B O 1
ATOM 1444 N N . TYR A 1 205 ? 15.738 -16.859 2.254 1.00 158.11 282 TYR B N 1
ATOM 1445 C CA . TYR A 1 205 ? 15.478 -17.043 3.671 1.00 159.12 282 TYR B CA 1
ATOM 1446 C C . TYR A 1 205 ? 16.707 -17.368 4.509 1.00 163.47 282 TYR B C 1
ATOM 1447 O O . TYR A 1 205 ? 17.028 -16.636 5.439 1.00 164.12 282 TYR B O 1
ATOM 1456 N N . CYS A 1 206 ? 17.378 -18.473 4.196 1.00 167.70 283 CYS B N 1
ATOM 1457 C CA . CYS A 1 206 ? 18.432 -18.996 5.070 1.00 167.48 283 CYS B CA 1
ATOM 1458 C C . CYS A 1 206 ? 19.455 -17.940 5.497 1.00 162.31 283 CYS B C 1
ATOM 1459 O O . CYS A 1 206 ? 19.923 -17.940 6.640 1.00 164.60 283 CYS B O 1
ATOM 1462 N N . GLU A 1 207 ? 19.800 -17.046 4.577 1.00 153.52 284 GLU B N 1
ATOM 1463 C CA . GLU A 1 207 ? 20.674 -15.932 4.906 1.00 146.43 284 GLU B CA 1
ATOM 1464 C C . GLU A 1 207 ? 19.908 -14.941 5.769 1.00 148.97 284 GLU B C 1
ATOM 1465 O O . GLU A 1 207 ? 20.443 -14.420 6.744 1.00 151.25 284 GLU B O 1
ATOM 1471 N N . ALA A 1 208 ? 18.653 -14.690 5.407 1.00 150.55 285 ALA B N 1
ATOM 1472 C CA . ALA A 1 208 ? 17.798 -13.775 6.157 1.00 150.08 285 ALA B CA 1
ATOM 1473 C C . ALA A 1 208 ? 17.780 -14.153 7.634 1.00 159.80 285 ALA B C 1
ATOM 1474 O O . ALA A 1 208 ? 17.779 -13.288 8.510 1.00 161.70 285 ALA B O 1
ATOM 1476 N N . LEU A 1 209 ? 17.777 -15.452 7.908 1.00 166.43 286 LEU B N 1
ATOM 1477 C CA . LEU A 1 209 ? 17.876 -15.925 9.278 1.00 170.56 286 LEU B CA 1
ATOM 1478 C C . LEU A 1 209 ? 19.321 -15.793 9.754 1.00 171.68 286 LEU B C 1
ATOM 1479 O O . LEU A 1 209 ? 19.584 -15.344 10.867 1.00 173.63 286 LEU B O 1
ATOM 1484 N N . ALA A 1 210 ? 20.261 -16.182 8.902 1.00 171.76 287 ALA B N 1
ATOM 1485 C CA . ALA A 1 210 ? 21.669 -15.986 9.211 1.00 175.03 287 ALA B CA 1
ATOM 1486 C C . ALA A 1 210 ? 21.942 -14.502 9.436 1.00 172.33 287 ALA B C 1
ATOM 1487 O O . ALA A 1 210 ? 22.989 -14.119 9.962 1.00 172.01 287 ALA B O 1
ATOM 1489 N N . ASP A 1 211 ? 20.992 -13.667 9.026 1.00 167.84 288 ASP B N 1
ATOM 1490 C CA . ASP A 1 211 ? 21.085 -12.243 9.284 1.00 160.73 288 ASP B CA 1
ATOM 1491 C C . ASP A 1 211 ? 20.435 -11.931 10.626 1.00 161.18 288 ASP B C 1
ATOM 1492 O O . ASP A 1 211 ? 20.989 -11.177 11.418 1.00 166.03 288 ASP B O 1
ATOM 1497 N N . GLU A 1 212 ? 19.270 -12.517 10.887 1.00 180.14 289 GLU B N 1
ATOM 1498 C CA . GLU A 1 212 ? 18.628 -12.348 12.187 1.00 178.11 289 GLU B CA 1
ATOM 1499 C C . GLU A 1 212 ? 19.612 -12.704 13.293 1.00 178.22 289 GLU B C 1
ATOM 1500 O O . GLU A 1 212 ? 19.757 -11.966 14.267 1.00 176.63 289 GLU B O 1
ATOM 1506 N N . GLU A 1 213 ? 20.276 -13.848 13.141 1.00 182.11 290 GLU B N 1
ATOM 1507 C CA . GLU A 1 213 ? 21.309 -14.268 14.085 1.00 185.30 290 GLU B CA 1
ATOM 1508 C C . GLU A 1 213 ? 22.472 -13.286 14.027 1.00 182.62 290 GLU B C 1
ATOM 1509 O O . GLU A 1 213 ? 23.024 -12.889 15.057 1.00 186.23 290 GLU B O 1
ATOM 1515 N N . ASN A 1 214 ? 22.834 -12.894 12.811 1.00 174.20 291 ASN B N 1
ATOM 1516 C CA . ASN A 1 214 ? 23.874 -11.902 12.606 1.00 165.71 291 ASN B CA 1
ATOM 1517 C C . ASN A 1 214 ? 23.591 -10.624 13.397 1.00 167.26 291 ASN B C 1
ATOM 1518 O O . ASN A 1 214 ? 24.513 -9.951 13.854 1.00 165.06 291 ASN B O 1
ATOM 1523 N N . ARG A 1 215 ? 22.308 -10.310 13.571 1.00 172.72 292 ARG B N 1
ATOM 1524 C CA . ARG A 1 215 ? 21.879 -9.074 14.233 1.00 173.91 292 ARG B CA 1
ATOM 1525 C C . ARG A 1 215 ? 22.076 -9.094 15.750 1.00 172.82 292 ARG B C 1
ATOM 1526 O O . ARG A 1 215 ? 22.316 -8.053 16.365 1.00 171.66 292 ARG B O 1
ATOM 1534 N N . ALA A 1 216 ? 21.956 -10.273 16.352 1.00 173.50 293 ALA B N 1
ATOM 1535 C CA . ALA A 1 216 ? 22.192 -10.418 17.782 1.00 174.04 293 ALA B CA 1
ATOM 1536 C C . ALA A 1 216 ? 23.541 -9.810 18.147 1.00 168.63 293 ALA B C 1
ATOM 1537 O O . ALA A 1 216 ? 23.624 -8.917 18.993 1.00 166.67 293 ALA B O 1
ATOM 1539 N N . ARG A 1 217 ? 24.598 -10.297 17.504 1.00 165.73 294 ARG B N 1
ATOM 1540 C CA . ARG A 1 217 ? 25.913 -9.680 17.632 1.00 163.78 294 ARG B CA 1
ATOM 1541 C C . ARG A 1 217 ? 26.380 -9.161 16.279 1.00 158.20 294 ARG B C 1
ATOM 1542 O O . ARG A 1 217 ? 27.514 -8.707 16.139 1.00 154.51 294 ARG B O 1
ATOM 1550 N N . GLY B 2 1 ? -12.789 -18.262 32.757 1.00 102.16 9 GLY A N 1
ATOM 1551 C CA . GLY B 2 1 ? -11.522 -17.786 33.292 1.00 109.27 9 GLY A CA 1
ATOM 1552 C C . GLY B 2 1 ? -11.121 -16.421 32.752 1.00 112.15 9 GLY A C 1
ATOM 1553 O O . GLY B 2 1 ? -11.609 -16.003 31.694 1.00 114.75 9 GLY A O 1
ATOM 1554 N N . VAL B 2 2 ? -10.222 -15.738 33.466 1.00 105.37 10 VAL A N 1
ATOM 1555 C CA . VAL B 2 2 ? -9.857 -14.356 33.143 1.00 110.40 10 VAL A CA 1
ATOM 1556 C C . VAL B 2 2 ? -9.234 -14.167 31.752 1.00 107.66 10 VAL A C 1
ATOM 1557 O O . VAL B 2 2 ? -8.075 -14.523 31.502 1.00 102.99 10 VAL A O 1
ATOM 1561 N N . MET B 2 3 ? -10.028 -13.593 30.854 1.00 109.00 11 MET A N 1
ATOM 1562 C CA . MET B 2 3 ? -9.617 -13.352 29.479 1.00 104.81 11 MET A CA 1
ATOM 1563 C C . MET B 2 3 ? -9.138 -11.920 29.359 1.00 109.02 11 MET A C 1
ATOM 1564 O O . MET B 2 3 ? -9.683 -11.033 30.013 1.00 117.21 11 MET A O 1
ATOM 1569 N N . THR B 2 4 ? -8.132 -11.682 28.525 1.00 102.69 12 THR A N 1
ATOM 1570 C CA . THR B 2 4 ? -7.726 -10.313 28.233 1.00 106.22 12 THR A CA 1
ATOM 1571 C C . THR B 2 4 ? -7.758 -10.087 26.731 1.00 101.56 12 THR A C 1
ATOM 1572 O O . THR B 2 4 ? -7.780 -11.052 25.959 1.00 101.39 12 THR A O 1
ATOM 1576 N N . ASP B 2 5 ? -7.776 -8.822 26.316 1.00 97.66 13 ASP A N 1
ATOM 1577 C CA . ASP B 2 5 ? -7.719 -8.505 24.894 1.00 101.01 13 ASP A CA 1
ATOM 1578 C C . ASP B 2 5 ? -6.499 -9.166 24.247 1.00 100.12 13 ASP A C 1
ATOM 1579 O O . ASP B 2 5 ? -6.569 -9.664 23.118 1.00 102.87 13 ASP A O 1
ATOM 1584 N N . VAL B 2 6 ? -5.386 -9.190 24.973 1.00 94.39 14 VAL A N 1
ATOM 1585 C CA . VAL B 2 6 ? -4.182 -9.852 24.490 1.00 91.61 14 VAL A CA 1
ATOM 1586 C C . VAL B 2 6 ? -4.462 -11.304 24.115 1.00 91.09 14 VAL A C 1
ATOM 1587 O O . VAL B 2 6 ? -3.878 -11.835 23.167 1.00 90.86 14 VAL A O 1
ATOM 1591 N N . HIS B 2 7 ? -5.374 -11.927 24.858 1.00 91.42 15 HIS A N 1
ATOM 1592 C CA . HIS B 2 7 ? -5.740 -13.329 24.664 1.00 84.75 15 HIS A CA 1
ATOM 1593 C C . HIS B 2 7 ? -6.651 -13.536 23.473 1.00 77.26 15 HIS A C 1
ATOM 1594 O O . HIS B 2 7 ? -6.536 -14.523 22.748 1.00 73.43 15 HIS A O 1
ATOM 1601 N N . ARG B 2 8 ? -7.587 -12.620 23.290 1.00 75.62 16 ARG A N 1
ATOM 1602 C CA . ARG B 2 8 ? -8.516 -12.755 22.191 1.00 81.10 16 ARG A CA 1
ATOM 1603 C C . ARG B 2 8 ? -7.763 -12.490 20.892 1.00 94.63 16 ARG A C 1
ATOM 1604 O O . ARG B 2 8 ? -7.880 -13.255 19.927 1.00 100.66 16 ARG A O 1
ATOM 1612 N N . ARG B 2 9 ? -6.970 -11.420 20.886 1.00 93.58 17 ARG A N 1
ATOM 1613 C CA . ARG B 2 9 ? -6.188 -11.050 19.714 1.00 92.65 17 ARG A CA 1
ATOM 1614 C C . ARG B 2 9 ? -5.231 -12.177 19.331 1.00 92.24 17 ARG A C 1
ATOM 1615 O O . ARG B 2 9 ? -4.991 -12.439 18.152 1.00 96.89 17 ARG A O 1
ATOM 1623 N N . PHE B 2 10 ? -4.694 -12.857 20.334 1.00 88.35 18 PHE A N 1
ATOM 1624 C CA . PHE B 2 10 ? -3.859 -14.024 20.081 1.00 87.40 18 PHE A CA 1
ATOM 1625 C C . PHE B 2 10 ? -4.656 -15.069 19.311 1.00 87.29 18 PHE A C 1
ATOM 1626 O O . PHE B 2 10 ? -4.213 -15.580 18.281 1.00 92.32 18 PHE A O 1
ATOM 1634 N N . LEU B 2 11 ? -5.845 -15.368 19.816 1.00 81.39 19 LEU A N 1
ATOM 1635 C CA . LEU B 2 11 ? -6.720 -16.341 19.193 1.00 70.21 19 LEU A CA 1
ATOM 1636 C C . LEU B 2 11 ? -7.107 -15.918 17.775 1.00 65.81 19 LEU A C 1
ATOM 1637 O O . LEU B 2 11 ? -7.078 -16.733 16.846 1.00 67.99 19 LEU A O 1
ATOM 1642 N N . GLN B 2 12 ? -7.470 -14.651 17.600 1.00 58.81 20 GLN A N 1
ATOM 1643 C CA . GLN B 2 12 ? -7.798 -14.159 16.255 1.00 66.86 20 GLN A CA 1
ATOM 1644 C C . GLN B 2 12 ? -6.676 -14.459 15.268 1.00 69.66 20 GLN A C 1
ATOM 1645 O O . GLN B 2 12 ? -6.907 -14.777 14.099 1.00 68.66 20 GLN A O 1
ATOM 1651 N N . LEU B 2 13 ? -5.450 -14.339 15.755 1.00 68.12 21 LEU A N 1
ATOM 1652 C CA . LEU B 2 13 ? -4.295 -14.453 14.899 1.00 66.33 21 LEU A CA 1
ATOM 1653 C C . LEU B 2 13 ? -4.010 -15.914 14.661 1.00 66.95 21 LEU A C 1
ATOM 1654 O O . LEU B 2 13 ? -3.976 -16.381 13.523 1.00 72.45 21 LEU A O 1
ATOM 1659 N N . LEU B 2 14 ? -3.833 -16.637 15.755 1.00 62.66 22 LEU A N 1
ATOM 1660 C CA . LEU B 2 14 ? -3.661 -18.077 15.704 1.00 59.32 22 LEU A CA 1
ATOM 1661 C C . LEU B 2 14 ? -4.629 -18.783 14.755 1.00 65.46 22 LEU A C 1
ATOM 1662 O O . LEU B 2 14 ? -4.370 -19.908 14.338 1.00 75.78 22 LEU A O 1
ATOM 1667 N N . MET B 2 15 ? -5.746 -18.139 14.423 1.00 57.70 23 MET A N 1
ATOM 1668 C CA . MET B 2 15 ? -6.754 -18.785 13.600 1.00 54.49 23 MET A CA 1
ATOM 1669 C C . MET B 2 15 ? -6.587 -18.398 12.159 1.00 70.37 23 MET A C 1
ATOM 1670 O O . MET B 2 15 ? -6.714 -19.235 11.262 1.00 82.41 23 MET A O 1
ATOM 1675 N N . THR B 2 16 ? -6.331 -17.117 11.924 1.00 74.93 24 THR A N 1
ATOM 1676 C CA . THR B 2 16 ? -6.094 -16.681 10.557 1.00 81.10 24 THR A CA 1
ATOM 1677 C C . THR B 2 16 ? -4.906 -17.478 10.051 1.00 79.35 24 THR A C 1
ATOM 1678 O O . THR B 2 16 ? -4.900 -17.941 8.911 1.00 90.48 24 THR A O 1
ATOM 1682 N N . HIS B 2 17 ? -3.906 -17.644 10.914 1.00 67.09 25 HIS A N 1
ATOM 1683 C CA . HIS B 2 17 ? -2.880 -18.653 10.697 1.00 70.23 25 HIS A CA 1
ATOM 1684 C C . HIS B 2 17 ? -3.535 -19.965 11.042 1.00 81.00 25 HIS A C 1
ATOM 1685 O O . HIS B 2 17 ? -4.293 -20.048 12.005 1.00 92.20 25 HIS A O 1
ATOM 1692 N N . GLY B 2 18 ? -3.268 -21.003 10.274 1.00 80.00 26 GLY A N 1
ATOM 1693 C CA . GLY B 2 18 ? -3.843 -22.281 10.634 1.00 84.16 26 GLY A CA 1
ATOM 1694 C C . GLY B 2 18 ? -3.158 -22.803 11.882 1.00 83.06 26 GLY A C 1
ATOM 1695 O O . GLY B 2 18 ? -3.802 -23.281 12.828 1.00 83.71 26 GLY A O 1
ATOM 1696 N N . VAL B 2 19 ? -1.835 -22.667 11.882 1.00 77.40 27 VAL A N 1
ATOM 1697 C CA . VAL B 2 19 ? -0.982 -23.372 12.823 1.00 73.77 27 VAL A CA 1
ATOM 1698 C C . VAL B 2 19 ? 0.323 -22.601 12.966 1.00 66.36 27 VAL A C 1
ATOM 1699 O O . VAL B 2 19 ? 0.718 -21.898 12.050 1.00 69.76 27 VAL A O 1
ATOM 1703 N N . LEU B 2 20 ? 0.986 -22.717 14.112 1.00 61.78 28 LEU A N 1
ATOM 1704 C CA . LEU B 2 20 ? 2.209 -21.953 14.363 1.00 64.59 28 LEU A CA 1
ATOM 1705 C C . LEU B 2 20 ? 3.266 -22.752 15.127 1.00 67.72 28 LEU A C 1
ATOM 1706 O O . LEU B 2 20 ? 2.948 -23.518 16.036 1.00 71.86 28 LEU A O 1
ATOM 1711 N N . GLU B 2 21 ? 4.529 -22.556 14.768 1.00 66.01 29 GLU A N 1
ATOM 1712 C CA . GLU B 2 21 ? 5.604 -23.228 15.467 1.00 69.27 29 GLU A CA 1
ATOM 1713 C C . GLU B 2 21 ? 5.801 -22.543 16.794 1.00 69.47 29 GLU A C 1
ATOM 1714 O O . GLU B 2 21 ? 5.386 -21.398 16.967 1.00 75.91 29 GLU A O 1
ATOM 1720 N N . GLU B 2 22 ? 6.442 -23.236 17.728 1.00 64.33 30 GLU A N 1
ATOM 1721 C CA . GLU B 2 22 ? 6.508 -22.752 19.100 1.00 67.24 30 GLU A CA 1
ATOM 1722 C C . GLU B 2 22 ? 6.989 -21.310 19.148 1.00 80.31 30 GLU A C 1
ATOM 1723 O O . GLU B 2 22 ? 6.307 -20.434 19.690 1.00 83.79 30 GLU A O 1
ATOM 1729 N N . TRP B 2 23 ? 8.150 -21.057 18.555 1.00 91.63 31 TRP A N 1
ATOM 1730 C CA . TRP B 2 23 ? 8.753 -19.733 18.648 1.00 101.22 31 TRP A CA 1
ATOM 1731 C C . TRP B 2 23 ? 7.847 -18.655 18.049 1.00 95.38 31 TRP A C 1
ATOM 1732 O O . TRP B 2 23 ? 7.775 -17.541 18.564 1.00 97.65 31 TRP A O 1
ATOM 1743 N N . ASP B 2 24 ? 7.136 -18.997 16.980 1.00 85.09 32 ASP A N 1
ATOM 1744 C CA . ASP B 2 24 ? 6.247 -18.040 16.338 1.00 83.86 32 ASP A CA 1
ATOM 1745 C C . ASP B 2 24 ? 5.047 -17.700 17.207 1.00 82.41 32 ASP A C 1
ATOM 1746 O O . ASP B 2 24 ? 4.463 -16.622 17.075 1.00 86.55 32 ASP A O 1
ATOM 1751 N N . VAL B 2 25 ? 4.666 -18.610 18.093 1.00 73.62 33 VAL A N 1
ATOM 1752 C CA . VAL B 2 25 ? 3.547 -18.295 18.957 1.00 73.50 33 VAL A CA 1
ATOM 1753 C C . VAL B 2 25 ? 4.040 -17.501 20.156 1.00 78.17 33 VAL A C 1
ATOM 1754 O O . VAL B 2 25 ? 3.301 -16.684 20.691 1.00 85.99 33 VAL A O 1
ATOM 1758 N N . LYS B 2 26 ? 5.287 -17.706 20.576 1.00 76.61 34 LYS A N 1
ATOM 1759 C CA . LYS B 2 26 ? 5.828 -16.801 21.595 1.00 84.33 34 LYS A CA 1
ATOM 1760 C C . LYS B 2 26 ? 6.153 -15.443 20.973 1.00 91.80 34 LYS A C 1
ATOM 1761 O O . LYS B 2 26 ? 5.883 -14.402 21.571 1.00 92.59 34 LYS A O 1
ATOM 1767 N N . ARG B 2 27 ? 6.717 -15.453 19.768 1.00 94.44 35 ARG A N 1
ATOM 1768 C CA . ARG B 2 27 ? 6.868 -14.210 19.027 1.00 101.80 35 ARG A CA 1
ATOM 1769 C C . ARG B 2 27 ? 5.497 -13.558 18.979 1.00 100.27 35 ARG A C 1
ATOM 1770 O O . ARG B 2 27 ? 5.365 -12.338 19.111 1.00 101.17 35 ARG A O 1
ATOM 1778 N N . LEU B 2 28 ? 4.477 -14.393 18.802 1.00 97.47 36 LEU A N 1
ATOM 1779 C CA . LEU B 2 28 ? 3.098 -13.929 18.784 1.00 91.70 36 LEU A CA 1
ATOM 1780 C C . LEU B 2 28 ? 2.681 -13.437 20.166 1.00 87.04 36 LEU A C 1
ATOM 1781 O O . LEU B 2 28 ? 2.349 -12.270 20.336 1.00 92.94 36 LEU A O 1
ATOM 1786 N N . GLN B 2 29 ? 2.692 -14.335 21.145 1.00 72.24 37 GLN A N 1
ATOM 1787 C CA . GLN B 2 29 ? 2.182 -14.017 22.468 1.00 72.69 37 GLN A CA 1
ATOM 1788 C C . GLN B 2 29 ? 2.717 -12.676 22.909 1.00 87.27 37 GLN A C 1
ATOM 1789 O O . GLN B 2 29 ? 1.966 -11.776 23.292 1.00 90.24 37 GLN A O 1
ATOM 1795 N N . THR B 2 30 ? 4.034 -12.549 22.844 1.00 101.47 38 THR A N 1
ATOM 1796 C CA . THR B 2 30 ? 4.702 -11.333 23.267 1.00 107.22 38 THR A CA 1
ATOM 1797 C C . THR B 2 30 ? 4.190 -10.134 22.463 1.00 109.10 38 THR A C 1
ATOM 1798 O O . THR B 2 30 ? 3.916 -9.077 23.027 1.00 114.91 38 THR A O 1
ATOM 1802 N N . HIS B 2 31 ? 4.045 -10.314 21.152 1.00 103.63 39 HIS A N 1
ATOM 1803 C CA . HIS B 2 31 ? 3.536 -9.268 20.269 1.00 106.09 39 HIS A CA 1
ATOM 1804 C C . HIS B 2 31 ? 2.255 -8.668 20.834 1.00 102.56 39 HIS A C 1
ATOM 1805 O O . HIS B 2 31 ? 2.098 -7.450 20.899 1.00 107.94 39 HIS A O 1
ATOM 1812 N N . CYS B 2 32 ? 1.339 -9.532 21.244 1.00 96.01 40 CYS A N 1
ATOM 1813 C CA . CYS B 2 32 ? 0.023 -9.088 21.668 1.00 101.03 40 CYS A CA 1
ATOM 1814 C C . CYS B 2 32 ? 0.109 -8.264 22.934 1.00 107.00 40 CYS A C 1
ATOM 1815 O O . CYS B 2 32 ? -0.610 -7.267 23.096 1.00 112.33 40 CYS A O 1
ATOM 1818 N N . TYR B 2 33 ? 0.999 -8.685 23.826 1.00 105.39 41 TYR A N 1
ATOM 1819 C CA . TYR B 2 33 ? 1.287 -7.932 25.039 1.00 107.51 41 TYR A CA 1
ATOM 1820 C C . TYR B 2 33 ? 1.890 -6.556 24.744 1.00 101.39 41 TYR A C 1
ATOM 1821 O O . TYR B 2 33 ? 1.476 -5.546 25.314 1.00 96.60 41 TYR A O 1
ATOM 1830 N N . LYS B 2 34 ? 2.875 -6.526 23.855 1.00 106.06 42 LYS A N 1
ATOM 1831 C CA . LYS B 2 34 ? 3.529 -5.276 23.492 1.00 122.08 42 LYS A CA 1
ATOM 1832 C C . LYS B 2 34 ? 2.570 -4.338 22.760 1.00 130.23 42 LYS A C 1
ATOM 1833 O O . LYS B 2 34 ? 2.697 -3.117 22.855 1.00 134.03 42 LYS A O 1
ATOM 1839 N N . VAL B 2 35 ? 1.603 -4.917 22.048 1.00 130.09 43 VAL A N 1
ATOM 1840 C CA . VAL B 2 35 ? 0.613 -4.133 21.304 1.00 132.82 43 VAL A CA 1
ATOM 1841 C C . VAL B 2 35 ? -0.567 -3.718 22.175 1.00 135.38 43 VAL A C 1
ATOM 1842 O O . VAL B 2 35 ? -1.183 -2.677 21.940 1.00 142.45 43 VAL A O 1
ATOM 1846 N N . HIS B 2 36 ? -0.891 -4.529 23.175 1.00 130.32 44 HIS A N 1
ATOM 1847 C CA . HIS B 2 36 ? -1.919 -4.132 24.124 1.00 136.16 44 HIS A CA 1
ATOM 1848 C C . HIS B 2 36 ? -1.443 -2.967 24.990 1.00 141.06 44 HIS A C 1
ATOM 1849 O O . HIS B 2 36 ? -1.742 -1.803 24.714 1.00 142.82 44 HIS A O 1
ATOM 1856 N N . ASN B 2 39 ? 1.916 -3.130 27.916 1.00 178.01 47 ASN A N 1
ATOM 1857 C CA . ASN B 2 39 ? 3.317 -3.419 28.207 1.00 182.12 47 ASN A CA 1
ATOM 1858 C C . ASN B 2 39 ? 3.524 -3.913 29.633 1.00 183.54 47 ASN A C 1
ATOM 1859 O O . ASN B 2 39 ? 3.952 -3.155 30.502 1.00 189.43 47 ASN A O 1
ATOM 1864 N N . ALA B 2 40 ? 3.221 -5.183 29.872 1.00 178.09 48 ALA A N 1
ATOM 1865 C CA . ALA B 2 40 ? 3.423 -5.776 31.186 1.00 177.94 48 ALA A CA 1
ATOM 1866 C C . ALA B 2 40 ? 4.373 -6.955 31.079 1.00 176.68 48 ALA A C 1
ATOM 1867 O O . ALA B 2 40 ? 4.921 -7.229 30.012 1.00 173.41 48 ALA A O 1
ATOM 1869 N N . THR B 2 41 ? 4.565 -7.653 32.192 1.00 179.27 49 THR A N 1
ATOM 1870 C CA . THR B 2 41 ? 5.353 -8.879 32.194 1.00 176.37 49 THR A CA 1
ATOM 1871 C C . THR B 2 41 ? 4.636 -9.978 31.392 1.00 164.89 49 THR A C 1
ATOM 1872 O O . THR B 2 41 ? 3.410 -10.093 31.446 1.00 163.03 49 THR A O 1
ATOM 1876 N N . VAL B 2 42 ? 5.397 -10.772 30.639 1.00 154.02 50 VAL A N 1
ATOM 1877 C CA . VAL B 2 42 ? 4.807 -11.764 29.735 1.00 142.00 50 VAL A CA 1
ATOM 1878 C C . VAL B 2 42 ? 4.983 -13.215 30.191 1.00 134.45 50 VAL A C 1
ATOM 1879 O O . VAL B 2 42 ? 6.060 -13.798 30.062 1.00 137.72 50 VAL A O 1
ATOM 1883 N N . ASP B 2 43 ? 3.902 -13.790 30.710 1.00 126.99 51 ASP A N 1
ATOM 1884 C CA . ASP B 2 43 ? 3.904 -15.151 31.245 1.00 121.44 51 ASP A CA 1
ATOM 1885 C C . ASP B 2 43 ? 4.652 -16.139 30.367 1.00 116.23 51 ASP A C 1
ATOM 1886 O O . ASP B 2 43 ? 4.802 -15.934 29.159 1.00 111.78 51 ASP A O 1
ATOM 1891 N N . LYS B 2 44 ? 5.143 -17.201 30.992 1.00 117.59 52 LYS A N 1
ATOM 1892 C CA . LYS B 2 44 ? 5.765 -18.266 30.245 1.00 120.03 52 LYS A CA 1
ATOM 1893 C C . LYS B 2 44 ? 4.694 -18.711 29.273 1.00 116.39 52 LYS A C 1
ATOM 1894 O O . LYS B 2 44 ? 3.608 -19.115 29.689 1.00 117.61 52 LYS A O 1
ATOM 1900 N N . LEU B 2 45 ? 4.988 -18.602 27.981 1.00 109.97 53 LEU A N 1
ATOM 1901 C CA . LEU B 2 45 ? 4.040 -18.983 26.937 1.00 96.65 53 LEU A CA 1
ATOM 1902 C C . LEU B 2 45 ? 3.220 -20.206 27.324 1.00 91.43 53 LEU A C 1
ATOM 1903 O O . LEU B 2 45 ? 2.032 -20.307 27.005 1.00 85.64 53 LEU A O 1
ATOM 1908 N N . GLU B 2 46 ? 3.871 -21.141 28.004 1.00 94.61 54 GLU A N 1
ATOM 1909 C CA . GLU B 2 46 ? 3.214 -22.347 28.472 1.00 95.31 54 GLU A CA 1
ATOM 1910 C C . GLU B 2 46 ? 2.099 -22.030 29.470 1.00 90.80 54 GLU A C 1
ATOM 1911 O O . GLU B 2 46 ? 1.001 -22.561 29.353 1.00 90.19 54 GLU A O 1
ATOM 1917 N N . ASP B 2 47 ? 2.375 -21.161 30.441 1.00 89.00 55 ASP A N 1
ATOM 1918 C CA . ASP B 2 47 ? 1.365 -20.758 31.423 1.00 93.19 55 ASP A CA 1
ATOM 1919 C C . ASP B 2 47 ? 0.249 -19.946 30.783 1.00 90.59 55 ASP A C 1
ATOM 1920 O O . ASP B 2 47 ? -0.928 -20.114 31.097 1.00 88.02 55 ASP A O 1
ATOM 1925 N N . PHE B 2 48 ? 0.645 -19.036 29.905 1.00 89.62 56 PHE A N 1
ATOM 1926 C CA . PHE B 2 48 ? -0.281 -18.258 29.102 1.00 85.22 56 PHE A CA 1
ATOM 1927 C C . PHE B 2 48 ? -1.312 -19.169 28.462 1.00 81.92 56 PHE A C 1
ATOM 1928 O O . PHE B 2 48 ? -2.511 -19.017 28.683 1.00 81.26 56 PHE A O 1
ATOM 1936 N N . ILE B 2 49 ? -0.838 -20.125 27.670 1.00 84.16 57 ILE A N 1
ATOM 1937 C CA . ILE B 2 49 ? -1.728 -21.044 26.962 1.00 83.81 57 ILE A CA 1
ATOM 1938 C C . ILE B 2 49 ? -2.720 -21.764 27.881 1.00 88.63 57 ILE A C 1
ATOM 1939 O O . ILE B 2 49 ? -3.933 -21.597 27.742 1.00 87.57 57 ILE A O 1
ATOM 1944 N N . ASN B 2 50 ? -2.203 -22.562 28.813 1.00 94.20 58 ASN A N 1
ATOM 1945 C CA . ASN B 2 50 ? -3.042 -23.283 29.768 1.00 97.55 58 ASN A CA 1
ATOM 1946 C C . ASN B 2 50 ? -4.219 -22.444 30.234 1.00 97.93 58 ASN A C 1
ATOM 1947 O O . ASN B 2 50 ? -5.352 -22.921 30.278 1.00 103.16 58 ASN A O 1
ATOM 1952 N N . ASN B 2 51 ? -3.938 -21.193 30.587 1.00 99.00 59 ASN A N 1
ATOM 1953 C CA . ASN B 2 51 ? -4.982 -20.237 30.941 1.00 106.50 59 ASN A CA 1
ATOM 1954 C C . ASN B 2 51 ? -6.095 -20.241 29.895 1.00 92.46 59 ASN A C 1
ATOM 1955 O O . ASN B 2 51 ? -7.217 -20.672 30.154 1.00 90.94 59 ASN A O 1
ATOM 1960 N N . ILE B 2 52 ? -5.764 -19.764 28.707 1.00 79.91 60 ILE A N 1
ATOM 1961 C CA . ILE B 2 52 ? -6.701 -19.724 27.603 1.00 77.60 60 ILE A CA 1
ATOM 1962 C C . ILE B 2 52 ? -7.425 -21.063 27.431 1.00 72.62 60 ILE A C 1
ATOM 1963 O O . ILE B 2 52 ? -8.661 -21.132 27.449 1.00 67.69 60 ILE A O 1
ATOM 1968 N N . ASN B 2 53 ? -6.649 -22.128 27.267 1.00 66.62 61 ASN A N 1
ATOM 1969 C CA . ASN B 2 53 ? -7.225 -23.435 27.039 1.00 68.86 61 ASN A CA 1
ATOM 1970 C C . ASN B 2 53 ? -8.386 -23.648 28.003 1.00 78.67 61 ASN A C 1
ATOM 1971 O O . ASN B 2 53 ? -9.371 -24.346 27.706 1.00 88.36 61 ASN A O 1
ATOM 1976 N N . SER B 2 54 ? -8.273 -22.996 29.150 1.00 74.78 62 SER A N 1
ATOM 1977 C CA . SER B 2 54 ? -9.195 -23.213 30.251 1.00 82.30 62 SER A CA 1
ATOM 1978 C C . SER B 2 54 ? -10.501 -22.416 30.144 1.00 84.53 62 SER A C 1
ATOM 1979 O O . SER B 2 54 ? -11.548 -22.866 30.610 1.00 92.57 62 SER A O 1
ATOM 1982 N N . VAL B 2 55 ? -10.447 -21.233 29.546 1.00 74.69 63 VAL A N 1
ATOM 1983 C CA . VAL B 2 55 ? -11.683 -20.524 29.241 1.00 71.44 63 VAL A CA 1
ATOM 1984 C C . VAL B 2 55 ? -12.326 -21.148 27.998 1.00 73.26 63 VAL A C 1
ATOM 1985 O O . VAL B 2 55 ? -13.516 -20.961 27.745 1.00 82.87 63 VAL A O 1
ATOM 1989 N N . LEU B 2 56 ? -11.547 -21.924 27.246 1.00 64.76 64 LEU A N 1
ATOM 1990 C CA . LEU B 2 56 ? -12.071 -22.602 26.059 1.00 56.76 64 LEU A CA 1
ATOM 1991 C C . LEU B 2 56 ? -12.896 -23.865 26.340 1.00 60.63 64 LEU A C 1
ATOM 1992 O O . LEU B 2 56 ? -13.717 -24.267 25.517 1.00 67.64 64 LEU A O 1
ATOM 1997 N N . GLU B 2 57 ? -12.693 -24.483 27.496 1.00 57.15 65 GLU A N 1
ATOM 1998 C CA . GLU B 2 57 ? -13.367 -25.742 27.805 1.00 59.49 65 GLU A CA 1
ATOM 1999 C C . GLU B 2 57 ? -14.824 -25.816 27.354 1.00 60.84 65 GLU A C 1
ATOM 2000 O O . GLU B 2 57 ? -15.249 -26.828 26.798 1.00 60.30 65 GLU A O 1
ATOM 2006 N N . SER B 2 58 ? -15.583 -24.748 27.588 1.00 66.05 66 SER A N 1
ATOM 2007 C CA . SER B 2 58 ? -17.021 -24.741 27.298 1.00 67.89 66 SER A CA 1
ATOM 2008 C C . SER B 2 58 ? -17.289 -24.731 25.797 1.00 65.63 66 SER A C 1
ATOM 2009 O O . SER B 2 58 ? -18.429 -24.878 25.344 1.00 65.24 66 SER A O 1
ATOM 2012 N N . LEU B 2 59 ? -16.235 -24.523 25.024 1.00 64.23 67 LEU A N 1
ATOM 2013 C CA . LEU B 2 59 ? -16.350 -24.590 23.584 1.00 66.42 67 LEU A CA 1
ATOM 2014 C C . LEU B 2 59 ? -15.823 -25.945 23.164 1.00 67.87 67 LEU A C 1
ATOM 2015 O O . LEU B 2 59 ? -15.924 -26.340 22.010 1.00 69.94 67 LEU A O 1
ATOM 2020 N N . TYR B 2 60 ? -15.259 -26.662 24.128 1.00 69.09 68 TYR A N 1
ATOM 2021 C CA . TYR B 2 60 ? -14.735 -27.997 23.877 1.00 68.28 68 TYR A CA 1
ATOM 2022 C C . TYR B 2 60 ? -13.725 -27.968 22.727 1.00 68.07 68 TYR A C 1
ATOM 2023 O O . TYR B 2 60 ? -13.666 -28.883 21.891 1.00 68.93 68 TYR A O 1
ATOM 2032 N N . ILE B 2 61 ? -12.933 -26.895 22.711 1.00 59.25 69 ILE A N 1
ATOM 2033 C CA . ILE B 2 61 ? -11.831 -26.750 21.775 1.00 63.36 69 ILE A CA 1
ATOM 2034 C C . ILE B 2 61 ? -10.587 -26.272 22.517 1.00 64.85 69 ILE A C 1
ATOM 2035 O O . ILE B 2 61 ? -10.698 -25.636 23.558 1.00 66.45 69 ILE A O 1
ATOM 2040 N N . GLU B 2 62 ? -9.405 -26.575 21.988 1.00 64.16 70 GLU A N 1
ATOM 2041 C CA . GLU B 2 62 ? -8.181 -26.254 22.700 1.00 66.14 70 GLU A CA 1
ATOM 2042 C C . GLU B 2 62 ? -7.057 -25.867 21.780 1.00 69.78 70 GLU A C 1
ATOM 2043 O O . GLU B 2 62 ? -6.906 -26.436 20.704 1.00 78.19 70 GLU A O 1
ATOM 2049 N N . ILE B 2 63 ? -6.262 -24.898 22.216 1.00 64.06 71 ILE A N 1
ATOM 2050 C CA . ILE B 2 63 ? -4.959 -24.680 21.616 1.00 62.30 71 ILE A CA 1
ATOM 2051 C C . ILE B 2 63 ? -4.145 -25.943 21.916 1.00 67.33 71 ILE A C 1
ATOM 2052 O O . ILE B 2 63 ? -3.830 -26.237 23.078 1.00 64.46 71 ILE A O 1
ATOM 2057 N N . LYS B 2 64 ? -3.832 -26.706 20.876 1.00 68.30 72 LYS A N 1
ATOM 2058 C CA . LYS B 2 64 ? -3.171 -27.987 21.061 1.00 75.63 72 LYS A CA 1
ATOM 2059 C C . LYS B 2 64 ? -1.729 -27.907 20.569 1.00 84.96 72 LYS A C 1
ATOM 2060 O O . LYS B 2 64 ? -1.433 -27.239 19.579 1.00 87.44 72 LYS A O 1
ATOM 2066 N N . ARG B 2 65 ? -0.831 -28.569 21.288 1.00 88.54 73 ARG A N 1
ATOM 2067 C CA . ARG B 2 65 ? 0.565 -28.625 20.896 1.00 81.09 73 ARG A CA 1
ATOM 2068 C C . ARG B 2 65 ? 0.775 -29.960 20.232 1.00 73.22 73 ARG A C 1
ATOM 2069 O O . ARG B 2 65 ? 0.305 -30.985 20.715 1.00 76.30 73 ARG A O 1
ATOM 2077 N N . GLY B 2 66 ? 1.471 -29.947 19.110 1.00 68.20 74 GLY A N 1
ATOM 2078 C CA . GLY B 2 66 ? 1.796 -31.175 18.426 1.00 65.81 74 GLY A CA 1
ATOM 2079 C C . GLY B 2 66 ? 3.223 -31.087 17.945 1.00 58.99 74 GLY A C 1
ATOM 2080 O O . GLY B 2 66 ? 3.929 -30.120 18.258 1.00 59.21 74 GLY A O 1
ATOM 2081 N N . VAL B 2 67 ? 3.646 -32.083 17.173 1.00 49.65 75 VAL A N 1
ATOM 2082 C CA . VAL B 2 67 ? 5.028 -32.138 16.738 1.00 53.83 75 VAL A CA 1
ATOM 2083 C C . VAL B 2 67 ? 5.131 -32.832 15.389 1.00 56.30 75 VAL A C 1
ATOM 2084 O O . VAL B 2 67 ? 4.477 -33.844 15.163 1.00 72.91 75 VAL A O 1
ATOM 2088 N N . THR B 2 68 ? 5.950 -32.288 14.495 1.00 48.31 76 THR A N 1
ATOM 2089 C CA . THR B 2 68 ? 5.891 -32.665 13.078 1.00 57.20 76 THR A CA 1
ATOM 2090 C C . THR B 2 68 ? 6.453 -34.032 12.758 1.00 60.77 76 THR A C 1
ATOM 2091 O O . THR B 2 68 ? 7.266 -34.578 13.507 1.00 71.16 76 THR A O 1
ATOM 2095 N N . GLU B 2 69 ? 6.018 -34.580 11.632 1.00 54.20 77 GLU A N 1
ATOM 2096 C CA . GLU B 2 69 ? 6.290 -35.979 11.343 1.00 56.81 77 GLU A CA 1
ATOM 2097 C C . GLU B 2 69 ? 7.563 -36.100 10.566 1.00 69.54 77 GLU A C 1
ATOM 2098 O O . GLU B 2 69 ? 8.091 -37.204 10.374 1.00 79.74 77 GLU A O 1
ATOM 2104 N N . ASP B 2 70 ? 8.055 -34.946 10.130 1.00 73.94 78 ASP A N 1
ATOM 2105 C CA . ASP B 2 70 ? 9.234 -34.896 9.294 1.00 80.80 78 ASP A CA 1
ATOM 2106 C C . ASP B 2 70 ? 10.461 -34.542 10.108 1.00 78.23 78 ASP A C 1
ATOM 2107 O O . ASP B 2 70 ? 11.551 -35.022 9.805 1.00 93.47 78 ASP A O 1
ATOM 2112 N N . ASP B 2 71 ? 10.294 -33.731 11.150 1.00 66.64 79 ASP A N 1
ATOM 2113 C CA . ASP B 2 71 ? 11.451 -33.337 11.964 1.00 74.82 79 ASP A CA 1
ATOM 2114 C C . ASP B 2 71 ? 11.134 -32.925 13.404 1.00 71.80 79 ASP A C 1
ATOM 2115 O O . ASP B 2 71 ? 11.989 -32.408 14.118 1.00 78.34 79 ASP A O 1
ATOM 2120 N N . GLY B 2 72 ? 9.906 -33.140 13.836 1.00 65.30 80 GLY A N 1
ATOM 2121 C CA . GLY B 2 72 ? 9.589 -32.927 15.227 1.00 67.01 80 GLY A CA 1
ATOM 2122 C C . GLY B 2 72 ? 9.632 -31.501 15.735 1.00 77.12 80 GLY A C 1
ATOM 2123 O O . GLY B 2 72 ? 9.870 -31.287 16.923 1.00 87.52 80 GLY A O 1
ATOM 2124 N N . ARG B 2 73 ? 9.398 -30.524 14.862 1.00 79.19 81 ARG A N 1
ATOM 2125 C CA . ARG B 2 73 ? 9.153 -29.152 15.323 1.00 79.77 81 ARG A CA 1
ATOM 2126 C C . ARG B 2 73 ? 7.867 -29.137 16.135 1.00 73.09 81 ARG A C 1
ATOM 2127 O O . ARG B 2 73 ? 6.916 -29.838 15.797 1.00 70.83 81 ARG A O 1
ATOM 2135 N N . PRO B 2 74 ? 7.827 -28.342 17.210 1.00 73.57 82 PRO A N 1
ATOM 2136 C CA . PRO B 2 74 ? 6.560 -28.146 17.928 1.00 72.34 82 PRO A CA 1
ATOM 2137 C C . PRO B 2 74 ? 5.635 -27.192 17.172 1.00 78.39 82 PRO A C 1
ATOM 2138 O O . PRO B 2 74 ? 6.036 -26.083 16.811 1.00 82.84 82 PRO A O 1
ATOM 2142 N N . ILE B 2 75 ? 4.407 -27.626 16.924 1.00 76.71 83 ILE A N 1
ATOM 2143 C CA . ILE B 2 75 ? 3.406 -26.736 16.361 1.00 68.99 83 ILE A CA 1
ATOM 2144 C C . ILE B 2 75 ? 2.241 -26.594 17.316 1.00 66.93 83 ILE A C 1
ATOM 2145 O O . ILE B 2 75 ? 2.095 -27.372 18.261 1.00 66.86 83 ILE A O 1
ATOM 2150 N N . TYR B 2 76 ? 1.423 -25.581 17.065 1.00 64.76 84 TYR A N 1
ATOM 2151 C CA . TYR B 2 76 ? 0.221 -25.348 17.840 1.00 64.38 84 TYR A CA 1
ATOM 2152 C C . TYR B 2 76 ? -0.894 -24.951 16.886 1.00 66.73 84 TYR A C 1
ATOM 2153 O O . TYR B 2 76 ? -0.708 -24.066 16.049 1.00 66.46 84 TYR A O 1
ATOM 2162 N N . ALA B 2 77 ? -2.043 -25.614 17.001 1.00 64.14 85 ALA A N 1
ATOM 2163 C CA . ALA B 2 77 ? -3.223 -25.219 16.245 1.00 57.94 85 ALA A CA 1
ATOM 2164 C C . ALA B 2 77 ? -4.429 -25.076 17.170 1.00 65.58 85 ALA A C 1
ATOM 2165 O O . ALA B 2 77 ? -4.404 -25.524 18.320 1.00 63.12 85 ALA A O 1
ATOM 2167 N N . LEU B 2 78 ? -5.474 -24.416 16.687 1.00 70.07 86 LEU A N 1
ATOM 2168 C CA . LEU B 2 78 ? -6.700 -24.359 17.453 1.00 64.64 86 LEU A CA 1
ATOM 2169 C C . LEU B 2 78 ? -7.512 -25.551 16.992 1.00 65.83 86 LEU A C 1
ATOM 2170 O O . LEU B 2 78 ? -7.996 -25.603 15.864 1.00 79.37 86 LEU A O 1
ATOM 2175 N N . VAL B 2 79 ? -7.636 -26.524 17.872 1.00 64.97 87 VAL A N 1
ATOM 2176 C CA . VAL B 2 79 ? -8.207 -27.803 17.515 1.00 64.62 87 VAL A CA 1
ATOM 2177 C C . VAL B 2 79 ? -9.457 -28.141 18.328 1.00 71.99 87 VAL A C 1
ATOM 2178 O O . VAL B 2 79 ? -9.582 -27.776 19.500 1.00 75.14 87 VAL A O 1
ATOM 2182 N N . ASN B 2 80 ? -10.384 -28.837 17.686 1.00 75.33 88 ASN A N 1
ATOM 2183 C CA . ASN B 2 80 ? -11.612 -29.270 18.333 1.00 82.26 88 ASN A CA 1
ATOM 2184 C C . ASN B 2 80 ? -11.374 -30.523 19.173 1.00 89.45 88 ASN A C 1
ATOM 2185 O O . ASN B 2 80 ? -10.669 -31.435 18.744 1.00 102.38 88 ASN A O 1
ATOM 2190 N N . LEU B 2 81 ? -11.959 -30.583 20.362 1.00 85.02 89 LEU A N 1
ATOM 2191 C CA . LEU B 2 81 ? -11.984 -31.838 21.109 1.00 85.28 89 LEU A CA 1
ATOM 2192 C C . LEU B 2 81 ? -13.118 -32.764 20.588 1.00 93.57 89 LEU A C 1
ATOM 2193 O O . LEU B 2 81 ? -13.014 -34.004 20.633 1.00 80.88 89 LEU A O 1
ATOM 2198 N N . ALA B 2 82 ? -14.183 -32.151 20.064 1.00 140.96 90 ALA A N 1
ATOM 2199 C CA . ALA B 2 82 ? -15.252 -32.880 19.366 1.00 146.24 90 ALA A CA 1
ATOM 2200 C C . ALA B 2 82 ? -14.727 -33.734 18.201 1.00 155.98 90 ALA A C 1
ATOM 2201 O O . ALA B 2 82 ? -13.968 -33.258 17.355 1.00 160.96 90 ALA A O 1
ATOM 2203 N N . THR B 2 83 ? -15.162 -34.990 18.155 1.00 157.09 91 THR A N 1
ATOM 2204 C CA . THR B 2 83 ? -14.586 -35.987 17.253 1.00 157.05 91 THR A CA 1
ATOM 2205 C C . THR B 2 83 ? -14.743 -35.715 15.759 1.00 153.76 91 THR A C 1
ATOM 2206 O O . THR B 2 83 ? -13.798 -35.887 14.987 1.00 150.54 91 THR A O 1
ATOM 2210 N N . THR B 2 84 ? -15.939 -35.299 15.359 1.00 156.58 92 THR A N 1
ATOM 2211 C CA . THR B 2 84 ? -16.293 -35.199 13.944 1.00 158.85 92 THR A CA 1
ATOM 2212 C C . THR B 2 84 ? -15.810 -33.909 13.263 1.00 151.55 92 THR A C 1
ATOM 2213 O O . THR B 2 84 ? -16.593 -33.136 12.701 1.00 141.78 92 THR A O 1
ATOM 2217 N N . SER B 2 85 ? -14.499 -33.708 13.306 1.00 153.54 93 SER A N 1
ATOM 2218 C CA . SER B 2 85 ? -13.870 -32.557 12.685 1.00 153.33 93 SER A CA 1
ATOM 2219 C C . SER B 2 85 ? -13.664 -32.784 11.187 1.00 145.95 93 SER A C 1
ATOM 2220 O O . SER B 2 85 ? -12.533 -32.793 10.702 1.00 149.20 93 SER A O 1
ATOM 2223 N N . ILE B 2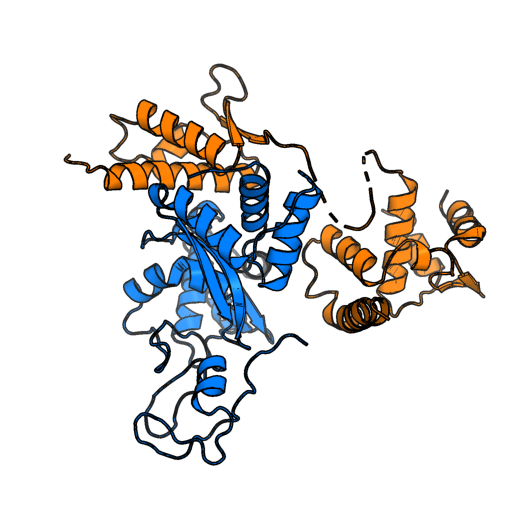 86 ? -14.754 -32.982 10.455 1.00 132.33 94 ILE A N 1
ATOM 2224 C CA . ILE B 2 86 ? -14.684 -32.941 9.002 1.00 121.25 94 ILE A CA 1
ATOM 2225 C C . ILE B 2 86 ? -14.987 -31.512 8.583 1.00 109.78 94 ILE A C 1
ATOM 2226 O O . ILE B 2 86 ? -14.791 -31.127 7.431 1.00 107.42 94 ILE A O 1
ATOM 2231 N N . SER B 2 87 ? -15.442 -30.727 9.557 1.00 102.00 95 SER A N 1
ATOM 2232 C CA . SER B 2 87 ? -16.178 -29.493 9.302 1.00 95.25 95 SER A CA 1
ATOM 2233 C C . SER B 2 87 ? -15.373 -28.202 9.247 1.00 97.52 95 SER A C 1
ATOM 2234 O O . SER B 2 87 ? -15.788 -27.265 8.572 1.00 102.90 95 SER A O 1
ATOM 2237 N N . LYS B 2 88 ? -14.244 -28.122 9.950 1.00 100.01 96 LYS A N 1
ATOM 2238 C CA . LYS B 2 88 ? -13.460 -26.881 9.913 1.00 101.99 96 LYS A CA 1
ATOM 2239 C C . LYS B 2 88 ? -13.104 -26.580 8.455 1.00 101.21 96 LYS A C 1
ATOM 2240 O O . LYS B 2 88 ? -12.993 -25.421 8.042 1.00 94.68 96 LYS A O 1
ATOM 2246 N N . MET B 2 89 ? -12.954 -27.648 7.679 1.00 104.32 97 MET A N 1
ATOM 2247 C CA . MET B 2 89 ? -12.717 -27.548 6.249 1.00 101.07 97 MET A CA 1
ATOM 2248 C C . MET B 2 89 ? -14.032 -27.578 5.473 1.00 114.77 97 MET A C 1
ATOM 2249 O O . MET B 2 89 ? -14.202 -26.836 4.501 1.00 118.01 97 MET A O 1
ATOM 2254 N N . ALA B 2 90 ? -14.951 -28.445 5.905 1.00 77.30 98 ALA A N 1
ATOM 2255 C CA . ALA B 2 90 ? -16.283 -28.561 5.303 1.00 80.68 98 ALA A CA 1
ATOM 2256 C C . ALA B 2 90 ? -16.905 -27.183 5.056 1.00 96.14 98 ALA A C 1
ATOM 2257 O O . ALA B 2 90 ? -17.572 -26.941 4.034 1.00 95.11 98 ALA A O 1
ATOM 2259 N N . THR B 2 91 ? -16.658 -26.287 6.007 1.00 101.47 99 THR A N 1
ATOM 2260 C CA . THR B 2 91 ? -17.137 -24.914 5.956 1.00 108.08 99 THR A CA 1
ATOM 2261 C C . THR B 2 91 ? -16.281 -24.074 5.011 1.00 104.77 99 THR A C 1
ATOM 2262 O O . THR B 2 91 ? -16.787 -23.197 4.291 1.00 104.29 99 THR A O 1
ATOM 2266 N N . ASP B 2 92 ? -14.981 -24.355 5.022 1.00 95.95 100 ASP A N 1
ATOM 2267 C CA . ASP B 2 92 ? -14.009 -23.548 4.302 1.00 95.96 100 ASP A CA 1
ATOM 2268 C C . ASP B 2 92 ? -14.079 -23.714 2.782 1.00 97.36 100 ASP A C 1
ATOM 2269 O O . ASP B 2 92 ? -13.817 -22.763 2.047 1.00 103.78 100 ASP A O 1
ATOM 2274 N N . PHE B 2 93 ? -14.436 -24.909 2.313 1.00 91.03 101 PHE A N 1
ATOM 2275 C CA . PHE B 2 93 ? -14.337 -25.226 0.885 1.00 80.22 101 PHE A CA 1
ATOM 2276 C C . PHE B 2 93 ? -15.620 -25.723 0.229 1.00 78.40 101 PHE A C 1
ATOM 2277 O O . PHE B 2 93 ? -16.609 -26.042 0.903 1.00 83.09 101 PHE A O 1
ATOM 2285 N N . ALA B 2 94 ? -15.565 -25.802 -1.098 1.00 70.21 102 ALA A N 1
ATOM 2286 C CA . ALA B 2 94 ? -16.644 -26.339 -1.924 1.00 87.01 102 ALA A CA 1
ATOM 2287 C C . ALA B 2 94 ? -16.846 -27.838 -1.711 1.00 89.93 102 ALA A C 1
ATOM 2288 O O . ALA B 2 94 ? -15.922 -28.545 -1.296 1.00 91.99 102 ALA A O 1
ATOM 2290 N N . GLU B 2 95 ? -18.047 -28.326 -2.013 1.00 83.23 103 GLU A N 1
ATOM 2291 C CA . GLU B 2 95 ? -18.297 -29.746 -1.874 1.00 81.27 103 GLU A CA 1
ATOM 2292 C C . GLU B 2 95 ? -17.241 -30.504 -2.652 1.00 85.14 103 GLU A C 1
ATOM 2293 O O . GLU B 2 95 ? -16.555 -31.368 -2.099 1.00 90.71 103 GLU A O 1
ATOM 2299 N N . ASN B 2 96 ? -17.095 -30.165 -3.930 1.00 81.52 104 ASN A N 1
ATOM 2300 C CA . ASN B 2 96 ? -16.112 -30.841 -4.768 1.00 80.47 104 ASN A CA 1
ATOM 2301 C C . ASN B 2 96 ? -14.671 -30.710 -4.246 1.00 78.05 104 ASN A C 1
ATOM 2302 O O . ASN B 2 96 ? -13.867 -31.641 -4.364 1.00 77.13 104 ASN A O 1
ATOM 2307 N N . GLU B 2 97 ? -14.351 -29.563 -3.652 1.00 72.41 105 GLU A N 1
ATOM 2308 C CA . GLU B 2 97 ? -13.025 -29.372 -3.081 1.00 70.68 105 GLU A CA 1
ATOM 2309 C C . GLU B 2 97 ? -12.848 -30.324 -1.911 1.00 75.60 105 GLU A C 1
ATOM 2310 O O . GLU B 2 97 ? -11.857 -31.047 -1.847 1.00 75.63 105 GLU A O 1
ATOM 2316 N N . LEU B 2 98 ? -13.822 -30.339 -1.000 1.00 79.60 106 LEU A N 1
ATOM 2317 C CA . LEU B 2 98 ? -13.769 -31.225 0.161 1.00 81.83 106 LEU A CA 1
ATOM 2318 C C . LEU B 2 98 ? -13.555 -32.660 -0.285 1.00 81.09 106 LEU A C 1
ATOM 2319 O O . LEU B 2 98 ? -12.653 -33.359 0.191 1.00 78.66 106 LEU A O 1
ATOM 2324 N N . ASP B 2 99 ? -14.403 -33.102 -1.201 1.00 78.13 107 ASP A N 1
ATOM 2325 C CA . ASP B 2 99 ? -14.331 -34.471 -1.656 1.00 76.54 107 ASP A CA 1
ATOM 2326 C C . ASP B 2 99 ? -12.955 -34.754 -2.267 1.00 79.47 107 ASP A C 1
ATOM 2327 O O . ASP B 2 99 ? -12.455 -35.872 -2.177 1.00 89.30 107 ASP A O 1
ATOM 2332 N N . LEU B 2 100 ? -12.337 -33.744 -2.876 1.00 67.42 108 LEU A N 1
ATOM 2333 C CA . LEU B 2 100 ? -11.014 -33.939 -3.453 1.00 63.62 108 LEU A CA 1
ATOM 2334 C C . LEU B 2 100 ? -10.022 -34.214 -2.323 1.00 70.79 108 LEU A C 1
ATOM 2335 O O . LEU B 2 100 ? -9.175 -35.103 -2.415 1.00 73.98 108 LEU A O 1
ATOM 2340 N N . PHE B 2 101 ? -10.134 -33.450 -1.246 1.00 72.69 109 PHE A N 1
ATOM 2341 C CA . PHE B 2 101 ? -9.324 -33.707 -0.067 1.00 74.02 109 PHE A CA 1
ATOM 2342 C C . PHE B 2 101 ? -9.514 -35.142 0.415 1.00 76.31 109 PHE A C 1
ATOM 2343 O O . PHE B 2 101 ? -8.547 -35.888 0.529 1.00 87.67 109 PHE A O 1
ATOM 2351 N N . ARG B 2 102 ? -10.754 -35.524 0.709 1.00 64.90 110 ARG A N 1
ATOM 2352 C CA . ARG B 2 102 ? -11.041 -36.897 1.102 1.00 66.70 110 ARG A CA 1
ATOM 2353 C C . ARG B 2 102 ? -10.239 -37.876 0.248 1.00 66.76 110 ARG A C 1
ATOM 2354 O O . ARG B 2 102 ? -9.302 -38.506 0.731 1.00 68.08 110 ARG A O 1
ATOM 2362 N N . LYS B 2 103 ? -10.601 -37.982 -1.026 1.00 72.74 111 LYS A N 1
ATOM 2363 C CA . LYS B 2 103 ? -9.873 -38.813 -1.986 1.00 78.68 111 LYS A CA 1
ATOM 2364 C C . LYS B 2 103 ? -8.346 -38.742 -1.810 1.00 71.26 111 LYS A C 1
ATOM 2365 O O . LYS B 2 103 ? -7.665 -39.763 -1.809 1.00 69.75 111 LYS A O 1
ATOM 2371 N N . ALA B 2 104 ? -7.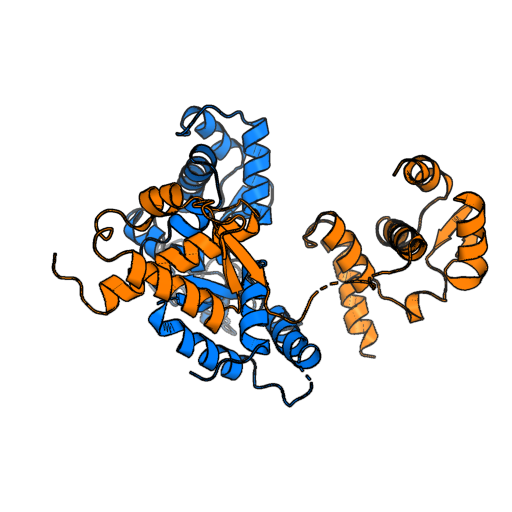814 -37.533 -1.670 1.00 65.19 112 ALA A N 1
ATOM 2372 C CA . ALA B 2 104 ? -6.374 -37.345 -1.496 1.00 69.20 112 ALA A CA 1
ATOM 2373 C C . ALA B 2 104 ? -5.899 -37.927 -0.166 1.00 70.01 112 ALA A C 1
ATOM 2374 O O . ALA B 2 104 ? -4.913 -38.651 -0.098 1.00 70.15 112 ALA A O 1
ATOM 2376 N N . LEU B 2 105 ? -6.601 -37.585 0.899 1.00 65.83 113 LEU A N 1
ATOM 2377 C CA . LEU B 2 105 ? -6.296 -38.130 2.202 1.00 62.46 113 LEU A CA 1
ATOM 2378 C C . LEU B 2 105 ? -6.371 -39.642 2.124 1.00 67.23 113 LEU A C 1
ATOM 2379 O O . LEU B 2 105 ? -5.470 -40.346 2.586 1.00 69.85 113 LEU A O 1
ATOM 2384 N N . GLU B 2 106 ? -7.458 -40.138 1.540 1.00 71.27 114 GLU A N 1
ATOM 2385 C CA . GLU B 2 106 ? -7.651 -41.571 1.394 1.00 79.90 114 GLU A CA 1
ATOM 2386 C C . GLU B 2 106 ? -6.375 -42.213 0.818 1.00 84.99 114 GLU A C 1
ATOM 2387 O O . GLU B 2 106 ? -5.998 -43.323 1.183 1.00 86.51 114 GLU A O 1
ATOM 2393 N N . LEU B 2 107 ? -5.696 -41.505 -0.074 1.00 90.62 115 LEU A N 1
ATOM 2394 C CA . LEU B 2 107 ? -4.505 -42.063 -0.704 1.00 100.17 115 LEU A CA 1
ATOM 2395 C C . LEU B 2 107 ? -3.278 -41.940 0.196 1.00 106.01 115 LEU A C 1
ATOM 2396 O O . LEU B 2 107 ? -2.485 -42.878 0.293 1.00 112.11 115 LEU A O 1
ATOM 2401 N N . ILE B 2 108 ? -3.137 -40.784 0.851 1.00 105.01 116 ILE A N 1
ATOM 2402 C CA . ILE B 2 108 ? -2.014 -40.500 1.753 1.00 100.55 116 ILE A CA 1
ATOM 2403 C C . ILE B 2 108 ? -1.862 -41.590 2.813 1.00 95.01 116 ILE A C 1
ATOM 2404 O O . ILE B 2 108 ? -0.750 -41.968 3.192 1.00 99.21 116 ILE A O 1
ATOM 2409 N N . ILE B 2 109 ? -2.999 -42.078 3.288 1.00 86.23 117 ILE A N 1
ATOM 2410 C CA . ILE B 2 109 ? -3.038 -43.110 4.308 1.00 93.54 117 ILE A CA 1
ATOM 2411 C C . ILE B 2 109 ? -2.525 -44.476 3.833 1.00 109.91 117 ILE A C 1
ATOM 2412 O O . ILE B 2 109 ? -1.602 -45.037 4.429 1.00 120.49 117 ILE A O 1
ATOM 2417 N N . ASP B 2 110 ? -3.139 -45.016 2.781 1.00 110.49 118 ASP A N 1
ATOM 2418 C CA . ASP B 2 110 ? -2.758 -46.326 2.253 1.00 115.16 118 ASP A CA 1
ATOM 2419 C C . ASP B 2 110 ? -1.304 -46.322 1.808 1.00 109.37 118 ASP A C 1
ATOM 2420 O O . ASP B 2 110 ? -0.577 -47.304 1.985 1.00 110.13 118 ASP A O 1
ATOM 2425 N N . SER B 2 111 ? -0.897 -45.196 1.232 1.00 102.08 119 SER A N 1
ATOM 2426 C CA . SER B 2 111 ? 0.482 -44.961 0.829 1.00 99.88 119 SER A CA 1
ATOM 2427 C C . SER B 2 111 ? 1.473 -45.401 1.893 1.00 100.70 119 SER A C 1
ATOM 2428 O O . SER B 2 111 ? 1.424 -44.918 3.024 1.00 107.00 119 SER A O 1
ATOM 2431 N N . GLU B 2 112 ? 2.377 -46.306 1.534 1.00 97.88 120 GLU A N 1
ATOM 2432 C CA . GLU B 2 112 ? 3.415 -46.725 2.468 1.00 101.83 120 GLU A CA 1
ATOM 2433 C C . GLU B 2 112 ? 4.101 -45.496 3.060 1.00 101.77 120 GLU A C 1
ATOM 2434 O O . GLU B 2 112 ? 4.363 -45.422 4.262 1.00 102.41 120 GLU A O 1
ATOM 2440 N N . THR B 2 113 ? 4.354 -44.522 2.195 1.00 99.35 121 THR A N 1
ATOM 2441 C CA . THR B 2 113 ? 5.101 -43.322 2.543 1.00 101.06 121 THR A CA 1
ATOM 2442 C C . THR B 2 113 ? 4.324 -42.275 3.353 1.00 99.30 121 THR A C 1
ATOM 2443 O O . THR B 2 113 ? 4.910 -41.516 4.125 1.00 102.85 121 THR A O 1
ATOM 2447 N N . GLY B 2 114 ? 3.010 -42.227 3.178 1.00 90.92 122 GLY A N 1
ATOM 2448 C CA . GLY B 2 114 ? 2.238 -41.130 3.718 1.00 77.90 122 GLY A CA 1
ATOM 2449 C C . GLY B 2 114 ? 2.362 -39.958 2.766 1.00 79.77 122 GLY A C 1
ATOM 2450 O O . GLY B 2 114 ? 2.008 -38.825 3.088 1.00 75.25 122 GLY A O 1
ATOM 2451 N N . PHE B 2 115 ? 2.892 -40.233 1.580 1.00 87.58 123 PHE A N 1
ATOM 2452 C CA . PHE B 2 115 ? 2.841 -39.265 0.492 1.00 90.32 123 PHE A CA 1
ATOM 2453 C C . PHE B 2 115 ? 2.144 -39.842 -0.729 1.00 95.94 123 PHE A C 1
ATOM 2454 O O . PHE B 2 115 ? 2.260 -41.030 -1.013 1.00 99.66 123 PHE A O 1
ATOM 2462 N N . ALA B 2 116 ? 1.431 -38.988 -1.456 1.00 98.73 124 ALA A N 1
ATOM 2463 C CA . ALA B 2 116 ? 0.749 -39.386 -2.685 1.00 97.35 124 ALA A CA 1
ATOM 2464 C C . ALA B 2 116 ? 1.229 -38.510 -3.834 1.00 103.50 124 ALA A C 1
ATOM 2465 O O . ALA B 2 116 ? 1.493 -37.324 -3.644 1.00 107.46 124 ALA A O 1
ATOM 2467 N N . SER B 2 117 ? 1.345 -39.084 -5.025 1.00 103.32 125 SER A N 1
ATOM 2468 C CA . SER B 2 117 ? 1.726 -38.293 -6.183 1.00 102.03 125 SER A CA 1
ATOM 2469 C C . SER B 2 117 ? 0.563 -37.403 -6.574 1.00 99.62 125 SER A C 1
ATOM 2470 O O . SER B 2 117 ? -0.599 -37.755 -6.376 1.00 100.00 125 SER A O 1
ATOM 2473 N N . SER B 2 118 ? 0.875 -36.241 -7.126 1.00 99.82 126 SER A N 1
ATOM 2474 C CA . SER B 2 118 ? -0.158 -35.381 -7.669 1.00 99.89 126 SER A CA 1
ATOM 2475 C C . SER B 2 118 ? -0.957 -36.168 -8.703 1.00 99.11 126 SER A C 1
ATOM 2476 O O . SER B 2 118 ? -2.187 -36.199 -8.678 1.00 93.18 126 SER A O 1
ATOM 2479 N N . THR B 2 119 ? -0.239 -36.826 -9.603 1.00 103.45 127 THR A N 1
ATOM 2480 C CA . THR B 2 119 ? -0.871 -37.463 -10.745 1.00 106.09 127 THR A CA 1
ATOM 2481 C C . THR B 2 119 ? -1.854 -38.542 -10.309 1.00 99.47 127 THR A C 1
ATOM 2482 O O . THR B 2 119 ? -2.931 -38.669 -10.888 1.00 103.58 127 THR A O 1
ATOM 2486 N N . ASN B 2 120 ? -1.489 -39.310 -9.286 1.00 95.22 128 ASN A N 1
ATOM 2487 C CA . ASN B 2 120 ? -2.376 -40.348 -8.757 1.00 100.00 128 ASN A CA 1
ATOM 2488 C C . ASN B 2 120 ? -3.646 -39.760 -8.174 1.00 103.34 128 ASN A C 1
ATOM 2489 O O . ASN B 2 120 ? -4.727 -40.349 -8.264 1.00 109.47 128 ASN A O 1
ATOM 2494 N N . ILE B 2 121 ? -3.497 -38.592 -7.564 1.00 97.32 129 ILE A N 1
ATOM 2495 C CA . ILE B 2 121 ? -4.624 -37.881 -6.994 1.00 90.63 129 ILE A CA 1
ATOM 2496 C C . ILE B 2 121 ? -5.554 -37.357 -8.076 1.00 93.86 129 ILE A C 1
ATOM 2497 O O . ILE B 2 121 ? -6.759 -37.594 -8.042 1.00 98.98 129 ILE A O 1
ATOM 2502 N N . LEU B 2 122 ? -4.989 -36.648 -9.042 1.00 90.82 130 LEU A N 1
ATOM 2503 C CA . LEU B 2 122 ? -5.794 -36.011 -10.070 1.00 86.51 130 LEU A CA 1
ATOM 2504 C C . LEU B 2 122 ? -6.638 -37.016 -10.872 1.00 91.32 130 LEU A C 1
ATOM 2505 O O . LEU B 2 122 ? -7.718 -36.676 -11.367 1.00 97.07 130 LEU A O 1
ATOM 2510 N N . ASN B 2 123 ? -6.173 -38.256 -10.979 1.00 91.03 131 ASN A N 1
ATOM 2511 C CA . ASN B 2 123 ? -6.933 -39.257 -11.716 1.00 102.19 131 ASN A CA 1
ATOM 2512 C C . ASN B 2 123 ? -8.307 -39.415 -11.093 1.00 99.38 131 ASN A C 1
ATOM 2513 O O . ASN B 2 123 ? -9.272 -39.828 -11.749 1.00 97.97 131 ASN A O 1
ATOM 2518 N N . LEU B 2 124 ? -8.385 -39.067 -9.814 1.00 98.75 132 LEU A N 1
ATOM 2519 C CA . LEU B 2 124 ? -9.617 -39.223 -9.059 1.00 105.97 132 LEU A CA 1
ATOM 2520 C C . LEU B 2 124 ? -10.570 -38.059 -9.303 1.00 110.31 132 LEU A C 1
ATOM 2521 O O . LEU B 2 124 ? -11.597 -37.934 -8.629 1.00 113.86 132 LEU A O 1
ATOM 2526 N N . VAL B 2 125 ? -10.240 -37.211 -10.270 1.00 109.73 133 VAL A N 1
ATOM 2527 C CA . VAL B 2 125 ? -11.008 -35.984 -10.448 1.00 107.48 133 VAL A CA 1
ATOM 2528 C C . VAL B 2 125 ? -12.425 -36.198 -11.010 1.00 104.57 133 VAL A C 1
ATOM 2529 O O . VAL B 2 125 ? -13.340 -35.464 -10.656 1.00 97.52 133 VAL A O 1
ATOM 2533 N N . ASP B 2 126 ? -12.618 -37.215 -11.847 1.00 113.00 134 ASP A N 1
ATOM 2534 C CA . ASP B 2 126 ? -13.951 -37.513 -12.380 1.00 117.85 134 ASP A CA 1
ATOM 2535 C C . ASP B 2 126 ? -14.829 -38.129 -11.294 1.00 120.74 134 ASP A C 1
ATOM 2536 O O . ASP B 2 126 ? -16.064 -38.103 -11.374 1.00 119.15 134 ASP A O 1
ATOM 2541 N N . GLN B 2 127 ? -14.172 -38.686 -10.279 1.00 118.79 135 GLN A N 1
ATOM 2542 C CA . GLN B 2 127 ? -14.864 -39.283 -9.152 1.00 112.87 135 GLN A CA 1
ATOM 2543 C C . GLN B 2 127 ? -15.564 -38.193 -8.359 1.00 104.74 135 GLN A C 1
ATOM 2544 O O . GLN B 2 127 ? -16.753 -38.308 -8.056 1.00 114.39 135 GLN A O 1
ATOM 2550 N N . LEU B 2 128 ? -14.820 -37.130 -8.055 1.00 85.90 136 LEU A N 1
ATOM 2551 C CA . LEU B 2 128 ? -15.318 -35.998 -7.257 1.00 80.53 136 LEU A CA 1
ATOM 2552 C C . LEU B 2 128 ? -16.832 -35.801 -7.231 1.00 87.63 136 LEU A C 1
ATOM 2553 O O . LEU B 2 128 ? -17.499 -35.825 -8.268 1.00 100.78 136 LEU A O 1
ATOM 2558 N N . LYS B 2 129 ? -17.363 -35.604 -6.031 1.00 84.48 137 LYS A N 1
ATOM 2559 C CA . LYS B 2 129 ? -18.761 -35.253 -5.862 1.00 95.03 137 LYS A CA 1
ATOM 2560 C C . LYS B 2 129 ? -18.884 -33.752 -6.063 1.00 101.07 137 LYS A C 1
ATOM 2561 O O . LYS B 2 129 ? -17.872 -33.057 -6.164 1.00 110.68 137 LYS A O 1
ATOM 2567 N N . GLY B 2 130 ? -20.114 -33.254 -6.140 1.00 96.39 138 GLY A N 1
ATOM 2568 C CA . GLY B 2 130 ? -20.361 -31.824 -6.078 1.00 93.49 138 GLY A CA 1
ATOM 2569 C C . GLY B 2 130 ? -19.841 -31.016 -7.248 1.00 90.33 138 GLY A C 1
ATOM 2570 O O . GLY B 2 130 ? -19.200 -29.978 -7.069 1.00 97.23 138 GLY A O 1
ATOM 2571 N N . LYS B 2 131 ? -20.093 -31.513 -8.448 1.00 80.45 139 LYS A N 1
ATOM 2572 C CA . LYS B 2 131 ? -19.978 -30.701 -9.653 1.00 92.41 139 LYS A CA 1
ATOM 2573 C C . LYS B 2 131 ? -18.595 -30.675 -10.282 1.00 95.42 139 LYS A C 1
ATOM 2574 O O . LYS B 2 131 ? -17.592 -30.415 -9.615 1.00 86.67 139 LYS A O 1
ATOM 2580 N N . LYS B 2 132 ? -18.594 -30.906 -11.594 1.00 105.15 140 LYS A N 1
ATOM 2581 C CA . LYS B 2 132 ? -17.404 -31.202 -12.383 1.00 105.16 140 LYS A CA 1
ATOM 2582 C C . LYS B 2 132 ? -16.301 -30.182 -12.241 1.00 94.46 140 LYS A C 1
ATOM 2583 O O . LYS B 2 132 ? -16.540 -28.987 -12.373 1.00 92.80 140 LYS A O 1
ATOM 2589 N N . MET B 2 133 ? -15.094 -30.669 -11.968 1.00 90.03 141 MET A N 1
ATOM 2590 C CA . MET B 2 133 ? -13.897 -29.840 -12.061 1.00 88.68 141 MET A CA 1
ATOM 2591 C C . MET B 2 133 ? -12.880 -30.554 -12.942 1.00 95.66 141 MET A C 1
ATOM 2592 O O . MET B 2 133 ? -13.030 -31.740 -13.251 1.00 99.05 141 MET A O 1
ATOM 2597 N N . ARG B 2 134 ? -11.861 -29.822 -13.371 1.00 95.15 142 ARG A N 1
ATOM 2598 C CA . ARG B 2 134 ? -10.825 -30.415 -14.190 1.00 92.89 142 ARG A CA 1
ATOM 2599 C C . ARG B 2 134 ? -9.476 -30.320 -13.507 1.00 91.80 142 ARG A C 1
ATOM 2600 O O . ARG B 2 134 ? -9.281 -29.503 -12.608 1.00 88.73 142 ARG A O 1
ATOM 2608 N N . LYS 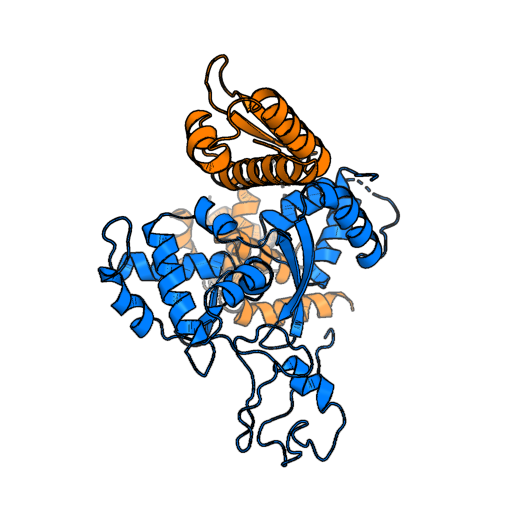B 2 135 ? -8.558 -31.176 -13.941 1.00 94.77 143 LYS A N 1
ATOM 2609 C CA . LYS B 2 135 ? -7.207 -31.231 -13.403 1.00 91.31 143 LYS A CA 1
ATOM 2610 C C . LYS B 2 135 ? -6.600 -29.842 -13.173 1.00 87.16 143 LYS A C 1
ATOM 2611 O O . LYS B 2 135 ? -6.066 -29.564 -12.104 1.00 74.59 143 LYS A O 1
ATOM 2617 N N . LYS B 2 136 ? -6.684 -28.968 -14.171 1.00 96.32 144 LYS A N 1
ATOM 2618 C CA . LYS B 2 136 ? -6.199 -27.605 -14.000 1.00 99.74 144 LYS A CA 1
ATOM 2619 C C . LYS B 2 136 ? -6.741 -27.025 -12.685 1.00 108.83 144 LYS A C 1
ATOM 2620 O O . LYS B 2 136 ? -5.970 -26.719 -11.772 1.00 114.54 144 LYS A O 1
ATOM 2626 N N . GLU B 2 137 ? -8.064 -26.909 -12.581 1.00 109.84 145 GLU A N 1
ATOM 2627 C CA . GLU B 2 137 ? -8.723 -26.428 -11.362 1.00 106.61 145 GLU A CA 1
ATOM 2628 C C . GLU B 2 137 ? -8.227 -27.185 -10.130 1.00 100.99 145 GLU A C 1
ATOM 2629 O O . GLU B 2 137 ? -7.982 -26.601 -9.072 1.00 99.82 145 GLU A O 1
ATOM 2635 N N . ALA B 2 138 ? -8.069 -28.494 -10.294 1.00 93.97 146 ALA A N 1
ATOM 2636 C CA . ALA B 2 138 ? -7.659 -29.389 -9.217 1.00 79.60 146 ALA A CA 1
ATOM 2637 C C . ALA B 2 138 ? -6.227 -29.126 -8.713 1.00 80.62 146 ALA A C 1
ATOM 2638 O O . ALA B 2 138 ? -5.954 -29.185 -7.512 1.00 74.32 146 ALA A O 1
ATOM 2640 N N . GLU B 2 139 ? -5.320 -28.844 -9.642 1.00 85.03 147 GLU A N 1
ATOM 2641 C CA . GLU B 2 139 ? -3.944 -28.522 -9.306 1.00 81.14 147 GLU A CA 1
ATOM 2642 C C . GLU B 2 139 ? -3.886 -27.269 -8.434 1.00 83.54 147 GLU A C 1
ATOM 2643 O O . GLU B 2 139 ? -3.063 -27.181 -7.519 1.00 81.48 147 GLU A O 1
ATOM 2649 N N . GLN B 2 140 ? -4.766 -26.304 -8.707 1.00 91.27 148 GLN A N 1
ATOM 2650 C CA . GLN B 2 140 ? -4.848 -25.098 -7.878 1.00 100.03 148 GLN A CA 1
ATOM 2651 C C . GLN B 2 140 ? -5.295 -25.472 -6.462 1.00 95.69 148 GLN A C 1
ATOM 2652 O O . GLN B 2 140 ? -4.610 -25.185 -5.474 1.00 97.81 148 GLN A O 1
ATOM 2658 N N . VAL B 2 141 ? -6.444 -26.130 -6.376 1.00 83.24 149 VAL A N 1
ATOM 2659 C CA . VAL B 2 141 ? -7.002 -26.511 -5.092 1.00 76.52 149 VAL A CA 1
ATOM 2660 C C . VAL B 2 141 ? -5.961 -27.201 -4.225 1.00 85.57 149 VAL A C 1
ATOM 2661 O O . VAL B 2 141 ? -5.902 -26.973 -3.019 1.00 92.94 149 VAL A O 1
ATOM 2665 N N . LEU B 2 142 ? -5.145 -28.055 -4.833 1.00 79.37 150 LEU A N 1
ATOM 2666 C CA . LEU B 2 142 ? -4.113 -28.735 -4.071 1.00 69.50 150 LEU A CA 1
ATOM 2667 C C . LEU B 2 142 ? -3.160 -27.706 -3.485 1.00 74.48 150 LEU A C 1
ATOM 2668 O O . LEU B 2 142 ? -2.684 -27.850 -2.359 1.00 74.88 150 LEU A O 1
ATOM 2673 N N . GLN B 2 143 ? -2.898 -26.652 -4.247 1.00 78.22 151 GLN A N 1
ATOM 2674 C CA . GLN B 2 143 ? -2.045 -25.586 -3.752 1.00 88.90 151 GLN A CA 1
ATOM 2675 C C . GLN B 2 143 ? -2.754 -24.841 -2.640 1.00 90.40 151 GLN A C 1
ATOM 2676 O O . GLN B 2 143 ? -2.121 -24.274 -1.748 1.00 97.35 151 GLN A O 1
ATOM 2682 N N . LYS B 2 144 ? -4.080 -24.847 -2.701 1.00 78.56 152 LYS A N 1
ATOM 2683 C CA . LYS B 2 144 ? -4.885 -24.207 -1.672 1.00 70.83 152 LYS A CA 1
ATOM 2684 C C . LYS B 2 144 ? -4.677 -24.942 -0.350 1.00 70.97 152 LYS A C 1
ATOM 2685 O O . LYS B 2 144 ? -4.353 -24.329 0.662 1.00 77.50 152 LYS A O 1
ATOM 2691 N N . PHE B 2 145 ? -4.849 -26.260 -0.373 1.00 63.37 153 PHE A N 1
ATOM 2692 C CA . PHE B 2 145 ? -4.642 -27.086 0.808 1.00 59.26 153 PHE A CA 1
ATOM 2693 C C . PHE B 2 145 ? -3.235 -26.917 1.370 1.00 65.48 153 PHE A C 1
ATOM 2694 O O . PHE B 2 145 ? -2.985 -27.078 2.573 1.00 65.56 153 PHE A O 1
ATOM 2702 N N . VAL B 2 146 ? -2.304 -26.606 0.486 1.00 65.88 154 VAL A N 1
ATOM 2703 C CA . VAL B 2 146 ? -0.939 -26.420 0.914 1.00 71.10 154 VAL A CA 1
ATOM 2704 C C . VAL B 2 146 ? -0.845 -25.056 1.578 1.00 82.50 154 VAL A C 1
ATOM 2705 O O . VAL B 2 146 ? -0.243 -24.894 2.635 1.00 89.71 154 VAL A O 1
ATOM 2709 N N . GLN B 2 147 ? -1.471 -24.074 0.950 1.00 87.96 155 GLN A N 1
ATOM 2710 C CA . GLN B 2 147 ? -1.462 -22.722 1.471 1.00 90.87 155 GLN A CA 1
ATOM 2711 C C . GLN B 2 147 ? -2.100 -22.646 2.848 1.00 90.69 155 GLN A C 1
ATOM 2712 O O . GLN B 2 147 ? -1.716 -21.813 3.670 1.00 94.47 155 GLN A O 1
ATOM 2718 N N . ASN B 2 148 ? -3.052 -23.542 3.098 1.00 89.82 156 ASN A N 1
ATOM 2719 C CA . ASN B 2 148 ? -3.808 -23.551 4.345 1.00 90.23 156 ASN A CA 1
ATOM 2720 C C . ASN B 2 148 ? -3.354 -24.584 5.352 1.00 88.07 156 ASN A C 1
ATOM 2721 O O . ASN B 2 148 ? -3.984 -24.775 6.396 1.00 85.58 156 ASN A O 1
ATOM 2726 N N . LYS B 2 149 ? -2.260 -25.257 5.041 1.00 89.35 157 LYS A N 1
ATOM 2727 C CA . LYS B 2 149 ? -1.626 -26.085 6.046 1.00 86.61 157 LYS A CA 1
ATOM 2728 C C . LYS B 2 149 ? -2.446 -27.320 6.376 1.00 80.12 157 LYS A C 1
ATOM 2729 O O . LYS B 2 149 ? -2.383 -27.823 7.495 1.00 86.79 157 LYS A O 1
ATOM 2735 N N . TRP B 2 150 ? -3.227 -27.798 5.419 1.00 66.58 158 TRP A N 1
ATOM 2736 C CA . TRP B 2 150 ? -3.830 -29.108 5.576 1.00 60.93 158 TRP A CA 1
ATOM 2737 C C . TRP B 2 150 ? -2.956 -30.109 4.844 1.00 65.65 158 TRP A C 1
ATOM 2738 O O . TRP B 2 150 ? -2.802 -31.250 5.274 1.00 70.63 158 TRP A O 1
ATOM 2749 N N . LEU B 2 151 ? -2.372 -29.665 3.737 1.00 69.88 159 LEU A N 1
ATOM 2750 C CA . LEU B 2 151 ? -1.473 -30.507 2.954 1.00 71.98 159 LEU A CA 1
ATOM 2751 C C . LEU B 2 151 ? -0.034 -29.994 2.877 1.00 71.82 159 LEU A C 1
ATOM 2752 O O . LEU B 2 151 ? 0.235 -28.783 2.985 1.00 74.79 159 LEU A O 1
ATOM 2757 N N . ILE B 2 152 ? 0.885 -30.933 2.672 1.00 65.64 160 ILE A N 1
ATOM 2758 C CA . ILE B 2 152 ? 2.303 -30.616 2.520 1.00 73.66 160 ILE A CA 1
ATOM 2759 C C . ILE B 2 152 ? 2.806 -31.288 1.263 1.00 78.37 160 ILE A C 1
ATOM 2760 O O . ILE B 2 152 ? 2.395 -32.416 0.955 1.00 76.50 160 ILE A O 1
ATOM 2765 N N . GLU B 2 153 ? 3.700 -30.615 0.541 1.00 82.72 161 GLU A N 1
ATOM 2766 C CA . GLU B 2 153 ? 4.278 -31.227 -0.649 1.00 88.25 161 GLU A CA 1
ATOM 2767 C C . GLU B 2 153 ? 5.799 -31.320 -0.649 1.00 90.59 161 GLU A C 1
ATOM 2768 O O . GLU B 2 153 ? 6.506 -30.427 -0.175 1.00 88.28 161 GLU A O 1
ATOM 2774 N N . LYS B 2 154 ? 6.281 -32.432 -1.183 1.00 95.80 162 LYS A N 1
ATOM 2775 C CA . LYS B 2 154 ? 7.691 -32.626 -1.442 1.00 112.93 162 LYS A CA 1
ATOM 2776 C C . LYS B 2 154 ? 7.787 -33.405 -2.743 1.00 119.90 162 LYS A C 1
ATOM 2777 O O . LYS B 2 154 ? 7.275 -34.523 -2.846 1.00 120.81 162 LYS A O 1
ATOM 2783 N N . GLU B 2 155 ? 8.415 -32.799 -3.745 1.00 123.35 163 GLU A N 1
ATOM 2784 C CA . GLU B 2 155 ? 8.681 -33.481 -5.004 1.00 123.65 163 GLU A CA 1
ATOM 2785 C C . GLU B 2 155 ? 7.401 -33.957 -5.686 1.00 108.61 163 GLU A C 1
ATOM 2786 O O . GLU B 2 155 ? 7.259 -35.136 -6.017 1.00 104.40 163 GLU A O 1
ATOM 2792 N N . GLY B 2 156 ? 6.465 -33.041 -5.893 1.00 102.62 164 GLY A N 1
ATOM 2793 C CA . GLY B 2 156 ? 5.221 -33.392 -6.554 1.00 104.97 164 GLY A CA 1
ATOM 2794 C C . GLY B 2 156 ? 4.396 -34.436 -5.816 1.00 97.82 164 GLY A C 1
ATOM 2795 O O . GLY B 2 156 ? 3.430 -34.979 -6.354 1.00 88.92 164 GLY A O 1
ATOM 2796 N N . GLU B 2 157 ? 4.777 -34.725 -4.578 1.00 98.79 165 GLU A N 1
ATOM 2797 C CA . GLU B 2 157 ? 3.986 -35.618 -3.754 1.00 91.76 165 GLU A CA 1
ATOM 2798 C C . GLU B 2 157 ? 3.442 -34.862 -2.549 1.00 84.33 165 GLU A C 1
ATOM 2799 O O . GLU B 2 157 ? 3.979 -33.820 -2.172 1.00 86.86 165 GLU A O 1
ATOM 2805 N N . PHE B 2 158 ? 2.373 -35.384 -1.956 1.00 77.55 166 PHE A N 1
ATOM 2806 C CA . PHE B 2 158 ? 1.647 -34.671 -0.912 1.00 74.38 166 PHE A CA 1
ATOM 2807 C C . PHE B 2 158 ? 1.468 -35.502 0.334 1.00 82.28 166 PHE A C 1
ATOM 2808 O O . PHE B 2 158 ? 1.075 -36.665 0.257 1.00 86.64 166 PHE A O 1
ATOM 2816 N N . THR B 2 159 ? 1.736 -34.900 1.489 1.00 82.59 167 THR A N 1
ATOM 2817 C CA . THR B 2 159 ? 1.351 -35.521 2.754 1.00 75.19 167 THR A CA 1
ATOM 2818 C C . THR B 2 159 ? 0.472 -34.586 3.576 1.00 64.77 167 THR A C 1
ATOM 2819 O O . THR B 2 159 ? 0.416 -33.379 3.320 1.00 63.09 167 THR A O 1
ATOM 2823 N N . LEU B 2 160 ? -0.222 -35.146 4.560 1.00 55.22 168 LEU A N 1
ATOM 2824 C CA . LEU B 2 160 ? -0.998 -34.317 5.465 1.00 54.75 168 LEU A CA 1
ATOM 2825 C C . LEU B 2 160 ? -0.075 -33.367 6.180 1.00 57.85 168 LEU A C 1
ATOM 2826 O O . LEU B 2 160 ? 1.052 -33.720 6.546 1.00 67.78 168 LEU A O 1
ATOM 2831 N N . HIS B 2 161 ? -0.559 -32.154 6.388 1.00 51.77 169 HIS A N 1
ATOM 2832 C CA . HIS B 2 161 ? 0.163 -31.208 7.206 1.00 51.85 169 HIS A CA 1
ATOM 2833 C C . HIS B 2 161 ? -0.068 -31.505 8.698 1.00 65.87 169 HIS A C 1
ATOM 2834 O O . HIS B 2 161 ? -1.123 -32.003 9.096 1.00 65.58 169 HIS A O 1
ATOM 2841 N N . GLY B 2 162 ? 0.935 -31.217 9.520 1.00 77.58 170 GLY A N 1
ATOM 2842 C CA . GLY B 2 162 ? 0.810 -31.422 10.948 1.00 79.46 170 GLY A CA 1
ATOM 2843 C C . GLY B 2 162 ? -0.527 -30.913 11.430 1.00 74.39 170 GLY A C 1
ATOM 2844 O O . GLY B 2 162 ? -1.195 -31.548 12.252 1.00 78.28 170 GLY A O 1
ATOM 2845 N N . ARG B 2 163 ? -0.923 -29.764 10.898 1.00 67.14 171 ARG A N 1
ATOM 2846 C CA . ARG B 2 163 ? -2.173 -29.139 11.294 1.00 64.23 171 ARG A CA 1
ATOM 2847 C C . ARG B 2 163 ? -3.353 -30.054 11.021 1.00 63.61 171 ARG A C 1
ATOM 2848 O O . ARG B 2 163 ? -4.237 -30.200 11.863 1.00 61.72 171 ARG A O 1
ATOM 2856 N N . ALA B 2 164 ? -3.359 -30.663 9.837 1.00 55.72 172 ALA A N 1
ATOM 2857 C CA . ALA B 2 164 ? -4.410 -31.599 9.462 1.00 54.41 172 ALA A CA 1
ATOM 2858 C C . ALA B 2 164 ? -4.608 -32.663 10.544 1.00 61.78 172 ALA A C 1
ATOM 2859 O O . ALA B 2 164 ? -5.737 -33.000 10.936 1.00 65.08 172 ALA A O 1
ATOM 2861 N N . ILE B 2 165 ? -3.492 -33.196 11.019 1.00 61.02 173 ILE A N 1
ATOM 2862 C CA . ILE B 2 165 ? -3.529 -34.297 11.961 1.00 55.94 173 ILE A CA 1
ATOM 2863 C C . ILE B 2 165 ? -4.049 -33.794 13.299 1.00 53.54 173 ILE A C 1
ATOM 2864 O O . ILE B 2 165 ? -4.962 -34.365 13.885 1.00 57.59 173 ILE A O 1
ATOM 2869 N N . LEU B 2 166 ? -3.467 -32.705 13.775 1.00 45.36 174 LEU A N 1
ATOM 2870 C CA . LEU B 2 166 ? -3.952 -32.085 14.987 1.00 42.19 174 LEU A CA 1
ATOM 2871 C C . LEU B 2 166 ? -5.477 -31.892 14.924 1.00 52.80 174 LEU A C 1
ATOM 2872 O O . LEU B 2 166 ? -6.177 -32.149 15.898 1.00 53.71 174 LEU A O 1
ATOM 2877 N N . GLU B 2 167 ? -5.988 -31.460 13.772 1.00 64.89 175 GLU A N 1
ATOM 2878 C CA . GLU B 2 167 ? -7.415 -31.163 13.627 1.00 74.28 175 GLU A CA 1
ATOM 2879 C C . GLU B 2 167 ? -8.273 -32.417 13.540 1.00 73.18 175 GLU A C 1
ATOM 2880 O O . GLU B 2 167 ? -9.321 -32.512 14.185 1.00 82.68 175 GLU A O 1
ATOM 2886 N N . MET B 2 168 ? -7.832 -33.380 12.746 1.00 65.99 176 MET A N 1
ATOM 2887 C CA . MET B 2 168 ? -8.729 -34.453 12.352 1.00 75.14 176 MET A CA 1
ATOM 2888 C C . MET B 2 168 ? -8.324 -35.852 12.780 1.00 79.78 176 MET A C 1
ATOM 2889 O O . MET B 2 168 ? -8.944 -36.825 12.342 1.00 80.20 176 MET A O 1
ATOM 2894 N N . GLU B 2 169 ? -7.303 -35.970 13.624 1.00 81.82 177 GLU A N 1
ATOM 2895 C CA . GLU B 2 169 ? -6.816 -37.296 13.995 1.00 80.99 177 GLU A CA 1
ATOM 2896 C C . GLU B 2 169 ? -8.001 -38.171 14.371 1.00 90.64 177 GLU A C 1
ATOM 2897 O O . GLU B 2 169 ? -8.245 -39.211 13.754 1.00 91.40 177 GLU A O 1
ATOM 2903 N N . GLN B 2 170 ? -8.737 -37.720 15.381 1.00 95.45 178 GLN A N 1
ATOM 2904 C CA . GLN B 2 170 ? -10.001 -38.325 15.776 1.00 96.28 178 GLN A CA 1
ATOM 2905 C C . GLN B 2 170 ? -10.756 -38.831 14.556 1.00 80.97 178 GLN A C 1
ATOM 2906 O O . GLN B 2 170 ? -10.833 -40.032 14.300 1.00 72.95 178 GLN A O 1
ATOM 2912 N N . TYR B 2 171 ? -11.306 -37.894 13.798 1.00 78.03 179 TYR A N 1
ATOM 2913 C CA . TYR B 2 171 ? -12.036 -38.223 12.587 1.00 78.70 179 TYR A CA 1
ATOM 2914 C C . TYR B 2 171 ? -11.363 -39.360 11.846 1.00 76.32 179 TYR A C 1
ATOM 2915 O O . TYR B 2 171 ? -11.937 -40.436 11.699 1.00 87.82 179 TYR A O 1
ATOM 2924 N N . ILE B 2 172 ? -10.137 -39.124 11.399 1.00 69.36 180 ILE A N 1
ATOM 2925 C CA . ILE B 2 172 ? -9.423 -40.088 10.564 1.00 70.21 180 ILE A CA 1
ATOM 2926 C C . ILE B 2 172 ? -9.485 -41.518 11.090 1.00 80.08 180 ILE A C 1
ATOM 2927 O O . ILE B 2 172 ? -9.922 -42.430 10.388 1.00 82.86 180 ILE A O 1
ATOM 2932 N N . ARG B 2 173 ? -9.028 -41.707 12.322 1.00 80.97 181 ARG A N 1
ATOM 2933 C CA . ARG B 2 173 ? -8.947 -43.037 12.895 1.00 83.92 181 ARG A CA 1
ATOM 2934 C C . ARG B 2 173 ? -10.307 -43.699 12.880 1.00 92.13 181 ARG A C 1
ATOM 2935 O O . ARG B 2 173 ? -10.431 -44.856 12.478 1.00 105.94 181 ARG A O 1
ATOM 2943 N N . GLU B 2 174 ? -11.329 -42.965 13.307 1.00 87.47 182 GLU A N 1
ATOM 2944 C CA . GLU B 2 174 ? -12.675 -43.530 13.376 1.00 89.72 182 GLU A CA 1
ATOM 2945 C C . GLU B 2 174 ? -13.202 -43.9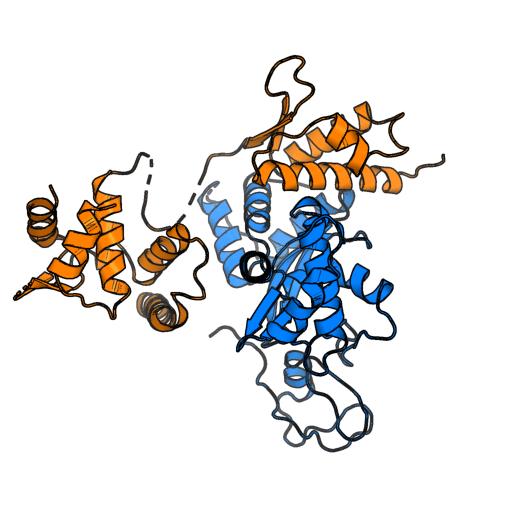40 12.008 1.00 87.67 182 GLU A C 1
ATOM 2946 O O . GLU B 2 174 ? -14.058 -44.820 11.891 1.00 87.55 182 GLU A O 1
ATOM 2952 N N . THR B 2 175 ? -12.640 -43.321 10.980 1.00 86.03 183 THR A N 1
ATOM 2953 C CA . THR B 2 175 ? -13.134 -43.448 9.619 1.00 92.76 183 THR A CA 1
ATOM 2954 C C . THR B 2 175 ? -12.326 -44.447 8.785 1.00 98.07 183 THR A C 1
ATOM 2955 O O . THR B 2 175 ? -12.868 -45.108 7.898 1.00 106.14 183 THR A O 1
ATOM 2959 N N . TYR B 2 176 ? -11.037 -44.566 9.081 1.00 92.86 184 TYR A N 1
ATOM 2960 C CA . TYR B 2 176 ? -10.164 -45.436 8.306 1.00 92.30 184 TYR A CA 1
ATOM 2961 C C . TYR B 2 176 ? -9.331 -46.364 9.184 1.00 94.39 184 TYR A C 1
ATOM 2962 O O . TYR B 2 176 ? -8.114 -46.414 9.040 1.00 99.14 184 TYR A O 1
ATOM 2971 N N . PRO B 2 177 ? -9.983 -47.120 10.079 1.00 90.61 185 PRO A N 1
ATOM 2972 C CA . PRO B 2 177 ? -9.313 -47.934 11.103 1.00 96.98 185 PRO A CA 1
ATOM 2973 C C . PRO B 2 177 ? -8.399 -49.038 10.553 1.00 108.65 185 PRO A C 1
ATOM 2974 O O . PRO B 2 177 ? -7.383 -49.347 11.183 1.00 110.11 185 PRO A O 1
ATOM 2978 N N . ASP B 2 178 ? -8.749 -49.633 9.415 1.00 113.01 186 ASP A N 1
ATOM 2979 C CA . ASP B 2 178 ? -7.944 -50.728 8.873 1.00 114.84 186 ASP A CA 1
ATOM 2980 C C . ASP B 2 178 ? -6.795 -50.244 8.007 1.00 109.41 186 ASP A C 1
ATOM 2981 O O . ASP B 2 178 ? -5.876 -50.998 7.701 1.00 116.23 186 ASP A O 1
ATOM 2986 N N . ALA B 2 179 ? -6.845 -48.980 7.613 1.00 97.47 187 ALA A N 1
ATOM 2987 C CA . ALA B 2 179 ? -5.779 -48.411 6.806 1.00 88.78 187 ALA A CA 1
ATOM 2988 C C . ALA B 2 179 ? -4.853 -47.469 7.597 1.00 90.33 187 ALA A C 1
ATOM 2989 O O . ALA B 2 179 ? -3.759 -47.144 7.130 1.00 92.63 187 ALA A O 1
ATOM 2991 N N . VAL B 2 180 ? -5.278 -47.029 8.782 1.00 85.37 188 VAL A N 1
ATOM 2992 C CA . VAL B 2 180 ? -4.437 -46.125 9.566 1.00 77.88 188 VAL A CA 1
ATOM 2993 C C . VAL B 2 180 ? -3.242 -46.855 10.123 1.00 82.13 188 VAL A C 1
ATOM 2994 O O . VAL B 2 180 ? -3.286 -48.068 10.349 1.00 82.46 188 VAL A O 1
ATOM 2998 N N . LYS B 2 181 ? -2.183 -46.085 10.352 1.00 88.24 189 LYS A N 1
ATOM 2999 C CA . LYS B 2 181 ? -0.953 -46.576 10.948 1.00 90.61 189 LYS A CA 1
ATOM 3000 C C . LYS B 2 181 ? -0.713 -45.839 12.264 1.00 88.05 189 LYS A C 1
ATOM 3001 O O . LYS B 2 181 ? -0.995 -44.638 12.375 1.00 84.65 189 LYS A O 1
ATOM 3007 N N . ILE B 2 182 ? -0.208 -46.558 13.265 1.00 90.13 190 ILE A N 1
ATOM 3008 C CA . ILE B 2 182 ? 0.128 -45.935 14.549 1.00 86.92 190 ILE A CA 1
ATOM 3009 C C . ILE B 2 182 ? 1.575 -46.230 14.994 1.00 82.92 190 ILE A C 1
ATOM 3010 O O . ILE B 2 182 ? 2.070 -47.353 14.837 1.00 90.62 190 ILE A O 1
ATOM 3015 N N . CYS B 2 183 ? 2.246 -45.200 15.513 1.00 70.18 191 CYS A N 1
ATOM 3016 C CA . CYS B 2 183 ? 3.601 -45.306 16.040 1.00 67.65 191 CYS A CA 1
ATOM 3017 C C . CYS B 2 183 ? 3.565 -46.248 17.232 1.00 70.11 191 CYS A C 1
ATOM 3018 O O . CYS B 2 183 ? 2.587 -46.235 17.973 1.00 77.02 191 CYS A O 1
ATOM 3021 N N . ASN B 2 184 ? 4.592 -47.071 17.445 1.00 70.62 192 ASN A N 1
ATOM 3022 C CA . ASN B 2 184 ? 4.803 -47.542 18.816 1.00 77.51 192 ASN A CA 1
ATOM 3023 C C . ASN B 2 184 ? 5.150 -46.282 19.567 1.00 81.50 192 ASN A C 1
ATOM 3024 O O . ASN B 2 184 ? 4.941 -45.176 19.063 1.00 88.61 192 ASN A O 1
ATOM 3029 N N . ILE B 2 185 ? 5.712 -46.426 20.754 1.00 74.47 193 ILE A N 1
ATOM 3030 C CA . ILE B 2 185 ? 6.167 -45.245 21.465 1.00 74.94 193 ILE A CA 1
ATOM 3031 C C . ILE B 2 185 ? 4.982 -44.290 21.696 1.00 74.22 193 ILE A C 1
ATOM 3032 O O . ILE B 2 185 ? 4.305 -44.387 22.717 1.00 76.81 193 ILE A O 1
ATOM 3037 N N . CYS B 2 186 ? 4.733 -43.389 20.741 1.00 69.10 194 CYS A N 1
ATOM 3038 C CA . CYS B 2 186 ? 3.585 -42.473 20.782 1.00 58.89 194 CYS A CA 1
ATOM 3039 C C . CYS B 2 186 ? 2.238 -43.200 20.801 1.00 72.84 194 CYS A C 1
ATOM 3040 O O . CYS B 2 186 ? 1.330 -42.852 21.558 1.00 79.82 194 CYS A O 1
ATOM 3043 N N . HIS B 2 187 ? 2.097 -44.193 19.938 1.00 75.90 195 HIS A N 1
ATOM 3044 C CA . HIS B 2 187 ? 0.811 -44.857 19.775 1.00 82.40 195 HIS A CA 1
ATOM 3045 C C . HIS B 2 187 ? -0.217 -43.983 19.036 1.00 82.43 195 HIS A C 1
ATOM 3046 O O . HIS B 2 187 ? -1.360 -44.400 18.820 1.00 80.69 195 HIS A O 1
ATOM 3053 N N . SER B 2 188 ? 0.200 -42.787 18.631 1.00 77.21 196 SER A N 1
ATOM 3054 C CA . SER B 2 188 ? -0.684 -41.896 17.903 1.00 77.36 196 SER A CA 1
ATOM 3055 C C . SER B 2 188 ? -0.683 -42.211 16.424 1.00 80.18 196 SER A C 1
ATOM 3056 O O . SER B 2 188 ? 0.162 -42.961 15.934 1.00 81.94 196 SER A O 1
ATOM 3059 N N . LEU B 2 189 ? -1.632 -41.610 15.716 1.00 82.71 197 LEU A N 1
ATOM 3060 C CA . LEU B 2 189 ? -1.701 -41.735 14.277 1.00 78.94 197 LEU A CA 1
ATOM 3061 C C . LEU B 2 189 ? -0.360 -41.350 13.733 1.00 76.52 197 LEU A C 1
ATOM 3062 O O . LEU B 2 189 ? 0.288 -40.431 14.240 1.00 80.96 197 LEU A O 1
ATOM 3067 N N . LEU B 2 190 ? 0.044 -42.048 12.685 1.00 77.02 198 LEU A N 1
ATOM 3068 C CA . LEU B 2 190 ? 1.334 -41.825 12.064 1.00 78.64 198 LEU A CA 1
ATOM 3069 C C . LEU B 2 190 ? 1.149 -41.897 10.557 1.00 81.29 198 LEU A C 1
ATOM 3070 O O . LEU B 2 190 ? 0.633 -42.895 10.041 1.00 84.05 198 LEU A O 1
ATOM 3075 N N . ILE B 2 191 ? 1.564 -40.836 9.865 1.00 79.13 199 ILE A N 1
ATOM 3076 C CA . ILE B 2 191 ? 1.351 -40.697 8.424 1.00 78.90 199 ILE A CA 1
ATOM 3077 C C . ILE B 2 191 ? 2.579 -41.087 7.623 1.00 79.58 199 ILE A C 1
ATOM 3078 O O . ILE B 2 191 ? 2.481 -41.718 6.563 1.00 88.40 199 ILE A O 1
ATOM 3083 N N . GLN B 2 192 ? 3.734 -40.687 8.130 1.00 67.56 200 GLN A N 1
ATOM 3084 C CA . GLN B 2 192 ? 4.989 -41.100 7.552 1.00 72.68 200 GLN A CA 1
ATOM 3085 C C . GLN B 2 192 ? 5.919 -41.419 8.691 1.00 77.66 200 GLN A C 1
ATOM 3086 O O . GLN B 2 192 ? 5.842 -40.794 9.764 1.00 83.62 200 GLN A O 1
ATOM 3092 N N . GLY B 2 193 ? 6.795 -42.395 8.456 1.00 80.22 201 GLY A N 1
ATOM 3093 C CA . GLY B 2 193 ? 7.818 -42.765 9.419 1.00 59.94 201 GLY A CA 1
ATOM 3094 C C . GLY B 2 193 ? 8.581 -43.983 8.963 1.00 64.83 201 GLY A C 1
ATOM 3095 O O . GLY B 2 193 ? 8.398 -44.454 7.837 1.00 85.66 201 GLY A O 1
ATOM 3096 N N . GLN B 2 194 ? 9.432 -44.502 9.840 1.00 62.16 202 GLN A N 1
ATOM 3097 C CA . GLN B 2 194 ? 10.233 -45.694 9.554 1.00 70.98 202 GLN A CA 1
ATOM 3098 C C . GLN B 2 194 ? 9.552 -46.988 10.033 1.00 79.15 202 GLN A C 1
ATOM 3099 O O . GLN B 2 194 ? 8.963 -47.022 11.117 1.00 75.74 202 GLN A O 1
ATOM 3105 N N . SER B 2 195 ? 9.616 -48.044 9.224 1.00 85.44 203 SER A N 1
ATOM 3106 C CA . SER B 2 195 ? 9.065 -49.336 9.631 1.00 91.17 203 SER A CA 1
ATOM 3107 C C . SER B 2 195 ? 10.207 -50.300 9.927 1.00 93.08 203 SER A C 1
ATOM 3108 O O . SER B 2 195 ? 11.345 -50.019 9.575 1.00 98.11 203 SER A O 1
ATOM 3111 N N . CYS B 2 196 ? 9.923 -51.421 10.582 1.00 90.32 204 CYS A N 1
ATOM 3112 C CA . CYS B 2 196 ? 10.941 -52.455 10.729 1.00 94.20 204 CYS A CA 1
ATOM 3113 C C . CYS B 2 196 ? 10.755 -53.485 9.627 1.00 101.65 204 CYS A C 1
ATOM 3114 O O . CYS B 2 196 ? 9.629 -53.752 9.214 1.00 101.92 204 CYS A O 1
ATOM 3117 N N . GLU B 2 197 ? 11.861 -54.050 9.152 1.00 108.92 205 GLU A N 1
ATOM 3118 C CA . GLU B 2 197 ? 11.823 -55.058 8.098 1.00 122.05 205 GLU A CA 1
ATOM 3119 C C . GLU B 2 197 ? 11.383 -56.423 8.605 1.00 124.46 205 GLU A C 1
ATOM 3120 O O . GLU B 2 197 ? 10.906 -57.261 7.836 1.00 130.77 205 GLU A O 1
ATOM 3126 N N . THR B 2 198 ? 11.555 -56.651 9.898 1.00 119.19 206 THR A N 1
ATOM 3127 C CA . THR B 2 198 ? 11.216 -57.947 10.465 1.00 118.07 206 THR A CA 1
ATOM 3128 C C . THR B 2 198 ? 9.811 -57.918 11.065 1.00 117.98 206 THR A C 1
ATOM 3129 O O . THR B 2 198 ? 8.959 -58.724 10.703 1.00 128.66 206 THR A O 1
ATOM 3133 N N . CYS B 2 199 ? 9.561 -56.985 11.972 1.00 101.78 207 CYS A N 1
ATOM 3134 C CA . CYS B 2 199 ? 8.198 -56.711 12.365 1.00 98.69 207 CYS A CA 1
ATOM 3135 C C . CYS B 2 199 ? 7.497 -56.195 11.135 1.00 99.64 207 CYS A C 1
ATOM 3136 O O . CYS B 2 199 ? 7.819 -56.553 10.005 1.00 107.94 207 CYS A O 1
ATOM 3139 N N . GLY B 2 200 ? 6.530 -55.326 11.384 1.00 94.34 208 GLY A N 1
ATOM 3140 C CA . GLY B 2 200 ? 6.035 -54.392 10.395 1.00 95.31 208 GLY A CA 1
ATOM 3141 C C . GLY B 2 200 ? 5.865 -53.107 11.181 1.00 96.27 208 GLY A C 1
ATOM 3142 O O . GLY B 2 200 ? 5.165 -52.166 10.771 1.00 99.46 208 GLY A O 1
ATOM 3143 N N . ILE B 2 201 ? 6.511 -53.092 12.345 1.00 86.57 209 ILE A N 1
ATOM 3144 C CA . ILE B 2 201 ? 6.331 -52.015 13.304 1.00 77.87 209 ILE A CA 1
ATOM 3145 C C . ILE B 2 201 ? 6.729 -50.688 12.702 1.00 77.47 209 ILE A C 1
ATOM 3146 O O . ILE B 2 201 ? 7.638 -50.629 11.867 1.00 78.16 209 ILE A O 1
ATOM 3151 N N . ARG B 2 202 ? 6.054 -49.621 13.119 1.00 76.98 210 ARG A N 1
ATOM 3152 C CA . ARG B 2 202 ? 6.345 -48.286 12.611 1.00 68.72 210 ARG A CA 1
ATOM 3153 C C . ARG B 2 202 ? 6.431 -47.269 13.745 1.00 69.26 210 ARG A C 1
ATOM 3154 O O . ARG B 2 202 ? 5.856 -47.468 14.815 1.00 75.41 210 ARG A O 1
ATOM 3162 N N . MET B 2 203 ? 7.154 -46.181 13.502 1.00 72.14 211 MET A N 1
ATOM 3163 C CA . MET B 2 203 ? 7.317 -45.131 14.501 1.00 66.38 211 MET A CA 1
ATOM 3164 C C . MET B 2 203 ? 7.697 -43.805 13.851 1.00 73.42 211 MET A C 1
ATOM 3165 O O . MET B 2 203 ? 8.521 -43.764 12.938 1.00 88.42 211 MET A O 1
ATOM 3170 N N . HIS B 2 204 ? 7.091 -42.723 14.328 1.00 72.59 212 HIS A N 1
ATOM 3171 C CA . HIS B 2 204 ? 7.372 -41.393 13.801 1.00 75.14 212 HIS A CA 1
ATOM 3172 C C . HIS B 2 204 ? 8.858 -41.064 13.902 1.00 80.97 212 HIS A C 1
ATOM 3173 O O . HIS B 2 204 ? 9.492 -41.320 14.925 1.00 90.52 212 HIS A O 1
ATOM 3180 N N . LEU B 2 205 ? 9.407 -40.496 12.833 1.00 74.94 213 LEU A N 1
ATOM 3181 C CA . LEU B 2 205 ? 10.818 -40.133 12.799 1.00 72.79 213 LEU A CA 1
ATOM 3182 C C . LEU B 2 205 ? 11.290 -39.608 14.155 1.00 66.84 213 LEU A C 1
ATOM 3183 O O . LEU B 2 205 ? 12.114 -40.255 14.812 1.00 61.27 213 LEU A O 1
ATOM 3188 N N . PRO B 2 206 ? 10.724 -38.470 14.600 1.00 56.45 214 PRO A N 1
ATOM 3189 C CA . PRO B 2 206 ? 11.046 -37.917 15.919 1.00 48.57 214 PRO A CA 1
ATOM 3190 C C . PRO B 2 206 ? 10.961 -38.970 17.038 1.00 59.41 214 PRO A C 1
ATOM 3191 O O . PRO B 2 206 ? 11.668 -38.864 18.045 1.00 60.23 214 PRO A O 1
ATOM 3195 N N . CYS B 2 207 ? 10.092 -39.963 16.884 1.00 63.96 215 CYS A N 1
ATOM 3196 C CA . CYS B 2 207 ? 10.003 -41.006 17.892 1.00 61.45 215 CYS A CA 1
ATOM 3197 C C . CYS B 2 207 ? 11.246 -41.849 17.774 1.00 66.58 215 CYS A C 1
ATOM 3198 O O . CYS B 2 207 ? 11.897 -42.168 18.776 1.00 71.33 215 CYS A O 1
ATOM 3201 N N . VAL B 2 208 ? 11.596 -42.198 16.542 1.00 65.22 216 VAL A N 1
ATOM 3202 C CA . VAL B 2 208 ? 12.771 -43.025 16.337 1.00 69.86 216 VAL A CA 1
ATOM 3203 C C . VAL B 2 208 ? 13.976 -42.222 16.819 1.00 73.25 216 VAL A C 1
ATOM 3204 O O . VAL B 2 208 ? 14.906 -42.772 17.410 1.00 79.19 216 VAL A O 1
ATOM 3208 N N . ALA B 2 209 ? 13.933 -40.910 16.605 1.00 67.06 217 ALA A N 1
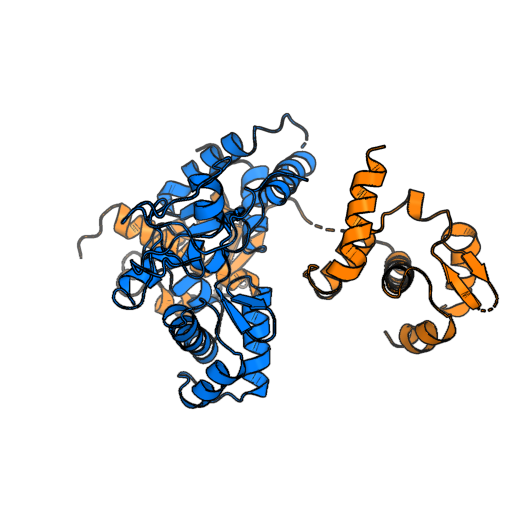ATOM 3209 C CA . ALA B 2 209 ? 15.006 -40.037 17.066 1.00 60.92 217 ALA A CA 1
ATOM 3210 C C . ALA B 2 209 ? 15.188 -40.182 18.557 1.00 60.05 217 ALA A C 1
ATOM 3211 O O . ALA B 2 209 ? 16.281 -40.519 19.005 1.00 62.15 217 ALA A O 1
ATOM 3213 N N . LYS B 2 210 ? 14.118 -39.931 19.318 1.00 66.43 218 LYS A N 1
ATOM 3214 C CA . LYS B 2 210 ? 14.166 -40.039 20.780 1.00 70.50 218 LYS A CA 1
ATOM 3215 C C . LYS B 2 210 ? 14.401 -41.468 21.286 1.00 69.84 218 LYS A C 1
ATOM 3216 O O . LYS B 2 210 ? 15.289 -41.701 22.115 1.00 71.02 218 LYS A O 1
ATOM 3222 N N . TYR B 2 211 ? 13.627 -42.432 20.805 1.00 64.41 219 TYR A N 1
ATOM 3223 C CA . TYR B 2 211 ? 13.802 -43.783 21.335 1.00 68.34 219 TYR A CA 1
ATOM 3224 C C . TYR B 2 211 ? 15.268 -44.273 21.278 1.00 67.87 219 TYR A C 1
ATOM 3225 O O . TYR B 2 211 ? 15.799 -44.816 22.252 1.00 63.45 219 TYR A O 1
ATOM 3234 N N . PHE B 2 212 ? 15.911 -44.075 20.133 1.00 70.65 220 PHE A N 1
ATOM 3235 C CA . PHE B 2 212 ? 17.262 -44.573 19.922 1.00 74.86 220 PHE A CA 1
ATOM 3236 C C . PHE B 2 212 ? 18.307 -43.506 20.183 1.00 81.25 220 PHE A C 1
ATOM 3237 O O . PHE B 2 212 ? 19.453 -43.639 19.738 1.00 91.38 220 PHE A O 1
ATOM 3245 N N . GLN B 2 213 ? 17.918 -42.444 20.884 1.00 73.76 221 GLN A N 1
ATOM 3246 C CA . GLN B 2 213 ? 18.821 -41.323 21.104 1.00 75.03 221 GLN A CA 1
ATOM 3247 C C . GLN B 2 213 ? 20.037 -41.783 21.874 1.00 81.16 221 GLN A C 1
ATOM 3248 O O . GLN B 2 213 ? 19.907 -42.510 22.856 1.00 86.99 221 GLN A O 1
ATOM 3254 N N . SER B 2 214 ? 21.216 -41.372 21.418 1.00 84.83 222 SER A N 1
ATOM 3255 C CA . SER B 2 214 ? 22.466 -41.701 22.101 1.00 87.16 222 SER A CA 1
ATOM 3256 C C . SER B 2 214 ? 22.730 -43.215 22.222 1.00 83.74 222 SER A C 1
ATOM 3257 O O . SER B 2 214 ? 23.412 -43.658 23.153 1.00 90.80 222 SER A O 1
ATOM 3260 N N . ASN B 2 215 ? 22.199 -44.008 21.296 1.00 71.44 223 ASN A N 1
ATOM 3261 C CA . ASN B 2 215 ? 22.359 -45.459 21.395 1.00 64.73 223 ASN A CA 1
ATOM 3262 C C . ASN B 2 215 ? 23.151 -45.970 20.220 1.00 67.78 223 ASN A C 1
ATOM 3263 O O . ASN B 2 215 ? 22.827 -45.680 19.074 1.00 81.97 223 ASN A O 1
ATOM 3268 N N . ALA B 2 216 ? 24.197 -46.721 20.527 1.00 70.43 224 ALA A N 1
ATOM 3269 C CA . ALA B 2 216 ? 25.181 -47.142 19.541 1.00 86.46 224 ALA A CA 1
ATOM 3270 C C . ALA B 2 216 ? 24.692 -48.342 18.763 1.00 93.86 224 ALA A C 1
ATOM 3271 O O . ALA B 2 216 ? 25.256 -48.688 17.728 1.00 106.64 224 ALA A O 1
ATOM 3273 N N . GLU B 2 217 ? 23.650 -48.982 19.278 1.00 87.07 225 GLU A N 1
ATOM 3274 C CA . GLU B 2 217 ? 23.111 -50.191 18.676 1.00 86.40 225 GLU A CA 1
ATOM 3275 C C . GLU B 2 217 ? 21.586 -50.166 18.683 1.00 80.78 225 GLU A C 1
ATOM 3276 O O . GLU B 2 217 ? 20.945 -50.923 19.409 1.00 79.71 225 GLU A O 1
ATOM 3282 N N . PRO B 2 218 ? 20.993 -49.273 17.886 1.00 76.56 226 PRO A N 1
ATOM 3283 C CA . PRO B 2 218 ? 19.538 -49.181 17.923 1.00 69.80 226 PRO A CA 1
ATOM 3284 C C . PRO B 2 218 ? 18.950 -50.519 17.580 1.00 73.12 226 PRO A C 1
ATOM 3285 O O . PRO B 2 218 ? 19.264 -51.079 16.528 1.00 79.74 226 PRO A O 1
ATOM 3289 N N . ARG B 2 219 ? 18.110 -51.031 18.466 1.00 69.49 227 ARG A N 1
ATOM 3290 C CA . ARG B 2 219 ? 17.416 -52.278 18.212 1.00 67.93 227 ARG A CA 1
ATOM 3291 C C . ARG B 2 219 ? 15.902 -52.068 18.245 1.00 81.78 227 ARG A C 1
ATOM 3292 O O . ARG B 2 219 ? 15.374 -51.360 19.112 1.00 84.31 227 ARG A O 1
ATOM 3300 N N . CYS B 2 220 ? 15.215 -52.692 17.293 1.00 84.79 228 CYS A N 1
ATOM 3301 C CA . CYS B 2 220 ? 13.761 -52.617 17.175 1.00 77.73 228 CYS A CA 1
ATOM 3302 C C . CYS B 2 220 ? 13.086 -53.054 18.465 1.00 71.50 228 CYS A C 1
ATOM 3303 O O . CYS B 2 220 ? 13.232 -54.192 18.889 1.00 72.12 228 CYS A O 1
ATOM 3306 N N . PRO B 2 221 ? 12.316 -52.156 19.080 1.00 69.77 229 PRO A N 1
ATOM 3307 C CA . PRO B 2 221 ? 11.746 -52.385 20.418 1.00 72.69 229 PRO A CA 1
ATOM 3308 C C . PRO B 2 221 ? 10.908 -53.661 20.493 1.00 85.09 229 PRO A C 1
ATOM 3309 O O . PRO B 2 221 ? 11.066 -54.470 21.414 1.00 99.88 229 PRO A O 1
ATOM 3313 N N . HIS B 2 222 ? 10.005 -53.825 19.537 1.00 86.44 230 HIS A N 1
ATOM 3314 C CA . HIS B 2 222 ? 9.252 -55.063 19.395 1.00 99.15 230 HIS A CA 1
ATOM 3315 C C . HIS B 2 222 ? 10.072 -55.941 18.473 1.00 101.31 230 HIS A C 1
ATOM 3316 O O . HIS B 2 222 ? 10.289 -55.570 17.327 1.00 112.70 230 HIS A O 1
ATOM 3323 N N . CYS B 2 223 ? 10.546 -57.079 18.970 1.00 92.25 231 CYS A N 1
ATOM 3324 C CA . CYS B 2 223 ? 11.338 -58.032 18.169 1.00 101.95 231 CYS A CA 1
ATOM 3325 C C . CYS B 2 223 ? 12.845 -57.836 18.272 1.00 104.78 231 CYS A C 1
ATOM 3326 O O . CYS B 2 223 ? 13.618 -58.704 17.863 1.00 109.95 231 CYS A O 1
ATOM 3329 N N . ASN B 2 224 ? 13.260 -56.682 18.776 1.00 102.45 232 ASN A N 1
ATOM 3330 C CA . ASN B 2 224 ? 14.663 -56.441 19.103 1.00 97.46 232 ASN A CA 1
ATOM 3331 C C . ASN B 2 224 ? 15.702 -56.676 17.987 1.00 94.96 232 ASN A C 1
ATOM 3332 O O . ASN B 2 224 ? 16.903 -56.712 18.254 1.00 92.14 232 ASN A O 1
ATOM 3337 N N . ASP B 2 225 ? 15.249 -56.817 16.745 1.00 95.84 233 ASP A N 1
ATOM 3338 C CA . ASP B 2 225 ? 16.166 -56.923 15.611 1.00 98.18 233 ASP A CA 1
ATOM 3339 C C . ASP B 2 225 ? 16.884 -55.589 15.418 1.00 94.81 233 ASP A C 1
ATOM 3340 O O . ASP B 2 225 ? 16.382 -54.541 15.831 1.00 91.20 233 ASP A O 1
ATOM 3345 N N . TYR B 2 226 ? 18.061 -55.624 14.801 1.00 95.65 234 TYR A N 1
ATOM 3346 C CA . TYR B 2 226 ? 18.838 -54.408 14.593 1.00 99.31 234 TYR A CA 1
ATOM 3347 C C . TYR B 2 226 ? 18.045 -53.446 13.715 1.00 102.15 234 TYR A C 1
ATOM 3348 O O . TYR B 2 226 ? 17.357 -53.878 12.792 1.00 109.35 234 TYR A O 1
ATOM 3357 N N . TRP B 2 227 ? 18.141 -52.149 13.999 1.00 96.60 235 TRP A N 1
ATOM 3358 C CA . TRP B 2 227 ? 17.303 -51.143 13.333 1.00 92.26 235 TRP A CA 1
ATOM 3359 C C . TRP B 2 227 ? 17.925 -50.589 12.043 1.00 93.74 235 TRP A C 1
ATOM 3360 O O . TRP B 2 227 ? 18.927 -49.870 12.092 1.00 88.56 235 TRP A O 1
ATOM 3371 N N . PRO B 2 228 ? 17.293 -50.887 10.887 1.00 102.01 236 PRO A N 1
ATOM 3372 C CA . PRO B 2 228 ? 17.843 -50.746 9.524 1.00 95.91 236 PRO A CA 1
ATOM 3373 C C . PRO B 2 228 ? 18.065 -49.316 9.046 1.00 85.01 236 PRO A C 1
ATOM 3374 O O . PRO B 2 228 ? 18.869 -49.109 8.135 1.00 82.86 236 PRO A O 1
ATOM 3378 N N . HIS B 2 229 ? 17.373 -48.358 9.653 1.00 78.20 237 HIS A N 1
ATOM 3379 C CA . HIS B 2 229 ? 17.296 -46.997 9.122 1.00 85.48 237 HIS A CA 1
ATOM 3380 C C . HIS B 2 229 ? 18.131 -45.967 9.884 1.00 88.89 237 HIS A C 1
ATOM 3381 O O . HIS B 2 229 ? 18.579 -46.211 11.005 1.00 96.08 237 HIS A O 1
ATOM 3388 N N . GLU B 2 230 ? 18.334 -44.813 9.260 1.00 86.59 238 GLU A N 1
ATOM 3389 C CA . GLU B 2 230 ? 19.165 -43.763 9.831 1.00 91.28 238 GLU A CA 1
ATOM 3390 C C . GLU B 2 230 ? 18.446 -43.068 10.984 1.00 87.95 238 GLU A C 1
ATOM 3391 O O . GLU B 2 230 ? 17.361 -42.520 10.804 1.00 93.73 238 GLU A O 1
ATOM 3397 N N . ILE B 2 231 ? 19.047 -43.091 12.169 1.00 76.93 239 ILE A N 1
ATOM 3398 C CA . ILE B 2 231 ? 18.423 -42.470 13.341 1.00 74.74 239 ILE A CA 1
ATOM 3399 C C . ILE B 2 231 ? 18.556 -40.942 13.335 1.00 79.43 239 ILE A C 1
ATOM 3400 O O . ILE B 2 231 ? 19.665 -40.414 13.410 1.00 92.70 239 ILE A O 1
ATOM 3405 N N . PRO B 2 232 ? 17.422 -40.228 13.243 1.00 75.53 240 PRO A N 1
ATOM 3406 C CA . PRO B 2 232 ? 17.458 -38.762 13.234 1.00 69.11 240 PRO A CA 1
ATOM 3407 C C . PRO B 2 232 ? 17.934 -38.215 14.560 1.00 74.40 240 PRO A C 1
ATOM 3408 O O . PRO B 2 232 ? 17.874 -38.892 15.587 1.00 75.41 240 PRO A O 1
ATOM 3412 N N . LYS B 2 233 ? 18.411 -36.984 14.534 1.00 78.76 241 LYS A N 1
ATOM 3413 C CA . LYS B 2 233 ? 18.926 -36.381 15.737 1.00 86.41 241 LYS A CA 1
ATOM 3414 C C . LYS B 2 233 ? 17.815 -35.511 16.268 1.00 80.15 241 LYS A C 1
ATOM 3415 O O . LYS B 2 233 ? 17.296 -34.679 15.550 1.00 80.34 241 LYS A O 1
ATOM 3421 N N . VAL B 2 234 ? 17.417 -35.736 17.515 1.00 82.72 242 VAL A N 1
ATOM 3422 C CA . VAL B 2 234 ? 16.191 -35.124 18.045 1.00 81.49 242 VAL A CA 1
ATOM 3423 C C . VAL B 2 234 ? 16.219 -33.604 17.969 1.00 79.15 242 VAL A C 1
ATOM 3424 O O . VAL B 2 234 ? 17.279 -32.993 18.061 1.00 89.60 242 VAL A O 1
ATOM 3428 N N . PHE B 2 235 ? 15.047 -33.000 17.820 1.00 77.68 243 PHE A N 1
ATOM 3429 C CA . PHE B 2 235 ? 14.936 -31.562 17.566 1.00 83.13 243 PHE A CA 1
ATOM 3430 C C . PHE B 2 235 ? 15.502 -30.683 18.680 1.00 94.96 243 PHE A C 1
ATOM 3431 O O . PHE B 2 235 ? 15.436 -31.033 19.859 1.00 99.24 243 PHE A O 1
ATOM 3439 N N . ASP B 2 236 ? 16.063 -29.543 18.288 1.00 103.52 244 ASP A N 1
ATOM 3440 C CA . ASP B 2 236 ? 16.586 -28.557 19.222 1.00 118.40 244 ASP A CA 1
ATOM 3441 C C . ASP B 2 236 ? 16.606 -27.226 18.492 1.00 132.29 244 ASP A C 1
ATOM 3442 O O . ASP B 2 236 ? 16.841 -27.195 17.286 1.00 132.29 244 ASP A O 1
ATOM 3447 N N . PRO B 2 237 ? 16.314 -26.127 19.206 1.00 147.06 245 PRO A N 1
ATOM 3448 C CA . PRO B 2 237 ? 16.408 -24.762 18.666 1.00 158.24 245 PRO A CA 1
ATOM 3449 C C . PRO B 2 237 ? 17.827 -24.388 18.209 1.00 165.39 245 PRO A C 1
ATOM 3450 O O . PRO B 2 237 ? 18.760 -24.328 19.021 1.00 160.94 245 PRO A O 1
ATOM 3454 N N . GLU B 2 238 ? 17.973 -24.140 16.909 1.00 171.08 246 GLU A N 1
ATOM 3455 C CA . GLU B 2 238 ? 19.255 -23.758 16.328 1.00 175.56 246 GLU A CA 1
ATOM 3456 C C . GLU B 2 238 ? 19.035 -23.087 14.974 1.00 179.16 246 GLU A C 1
ATOM 3457 O O . GLU B 2 238 ? 18.885 -23.759 13.951 1.00 177.07 246 GLU A O 1
#